Protein 5M41 (pdb70)

B-factor: mean 56.34, std 20.35, range [22.91, 151.69]

Structure (mmCIF, N/CA/C/O backbone):
data_5M41
#
_entry.id   5M41
#
_cell.length_a   185.160
_cell.length_b   185.160
_cell.length_c   185.160
_cell.angle_alpha   90.00
_cell.angle_beta   90.00
_cell.angle_gamma   90.00
#
_symmetry.space_group_name_H-M   'I 2 3'
#
loop_
_entity.id
_entity.type
_entity.pdbx_description
1 polymer Nigritoxine
2 non-polymer 'MAGNESIUM ION'
3 water water
#
loop_
_atom_site.group_PDB
_atom_site.id
_atom_site.type_symbol
_atom_site.label_atom_id
_atom_site.label_alt_id
_atom_site.label_comp_id
_atom_site.label_asym_id
_atom_site.label_entity_id
_atom_site.label_seq_id
_atom_site.pdbx_PDB_ins_code
_atom_site.Cartn_x
_atom_site.Cartn_y
_atom_site.Cartn_z
_atom_site.occupancy
_atom_site.B_iso_or_equiv
_atom_site.auth_seq_id
_atom_site.auth_comp_id
_atom_site.auth_asym_id
_atom_site.auth_atom_id
_atom_site.pdbx_PDB_model_num
ATOM 1 N N . LEU A 1 17 ? 23.016 120.025 -39.071 1.00 97.10 17 LEU A N 1
ATOM 2 C CA . LEU A 1 17 ? 23.560 119.164 -37.973 1.00 95.72 17 LEU A CA 1
ATOM 3 C C . LEU A 1 17 ? 22.475 118.375 -37.213 1.00 90.11 17 LEU A C 1
ATOM 4 O O . LEU A 1 17 ? 21.918 118.858 -36.225 1.00 87.98 17 LEU A O 1
ATOM 9 N N . GLY A 1 18 ? 22.187 117.164 -37.696 1.00 86.97 18 GLY A N 1
ATOM 10 C CA . GLY A 1 18 ? 21.370 116.206 -36.954 1.00 80.64 18 GLY A CA 1
ATOM 11 C C . GLY A 1 18 ? 20.600 115.132 -37.718 1.00 76.39 18 GLY A C 1
ATOM 12 O O . GLY A 1 18 ? 20.924 113.933 -37.643 1.00 75.29 18 GLY A O 1
ATOM 13 N N . GLY A 1 19 ? 19.570 115.552 -38.445 1.00 70.82 19 GLY A N 1
ATOM 14 C CA . GLY A 1 19 ? 18.562 114.605 -38.937 1.00 63.36 19 GLY A CA 1
ATOM 15 C C . GLY A 1 19 ? 17.599 114.221 -37.814 1.00 56.98 19 GLY A C 1
ATOM 16 O O . GLY A 1 19 ? 17.682 114.746 -36.696 1.00 54.47 19 GLY A O 1
ATOM 17 N N . ILE A 1 20 ? 16.686 113.300 -38.098 1.00 51.74 20 ILE A N 1
ATOM 18 C CA . ILE A 1 20 ? 15.689 112.889 -37.109 1.00 47.97 20 ILE A CA 1
ATOM 19 C C . ILE A 1 20 ? 16.184 111.724 -36.251 1.00 45.17 20 ILE A C 1
ATOM 20 O O . ILE A 1 20 ? 16.722 110.754 -36.776 1.00 44.17 20 ILE A O 1
ATOM 25 N N . ASN A 1 21 ? 15.993 111.812 -34.930 1.00 42.88 21 ASN A N 1
ATOM 26 C CA . ASN A 1 21 ? 16.242 110.646 -34.083 1.00 42.15 21 ASN A CA 1
ATOM 27 C C . ASN A 1 21 ? 15.058 109.686 -34.185 1.00 42.02 21 ASN A C 1
ATOM 28 O O . ASN A 1 21 ? 14.076 109.810 -33.448 1.00 38.48 21 ASN A O 1
ATOM 33 N N . HIS A 1 22 ? 15.146 108.732 -35.115 1.00 42.01 22 HIS A N 1
ATOM 34 C CA . HIS A 1 22 ? 13.985 107.860 -35.423 1.00 41.30 22 HIS A CA 1
ATOM 35 C C . HIS A 1 22 ? 13.579 106.968 -34.284 1.00 38.90 22 HIS A C 1
ATOM 36 O O . HIS A 1 22 ? 12.401 106.692 -34.120 1.00 38.93 22 HIS A O 1
ATOM 43 N N . SER A 1 23 ? 14.536 106.473 -33.513 1.00 38.99 23 SER A N 1
ATOM 44 C CA . SER A 1 23 ? 14.174 105.652 -32.376 1.00 40.62 23 SER A CA 1
ATOM 45 C C . SER A 1 23 ? 13.402 106.423 -31.298 1.00 38.49 23 SER A C 1
ATOM 46 O O . SER A 1 23 ? 12.529 105.867 -30.659 1.00 41.14 23 SER A O 1
ATOM 49 N N . ALA A 1 24 ? 13.706 107.703 -31.108 1.00 38.84 24 ALA A N 1
ATOM 50 C CA . ALA A 1 24 ? 12.981 108.518 -30.125 1.00 37.51 24 ALA A CA 1
ATOM 51 C C . ALA A 1 24 ? 11.514 108.695 -30.534 1.00 37.72 24 ALA A C 1
ATOM 52 O O . ALA A 1 24 ? 10.623 108.641 -29.694 1.00 37.35 24 ALA A O 1
ATOM 54 N N . VAL A 1 25 ? 11.268 108.933 -31.821 1.00 35.88 25 VAL A N 1
ATOM 55 C CA . VAL A 1 25 ? 9.898 109.012 -32.332 1.00 35.31 25 VAL A CA 1
ATOM 56 C C . VAL A 1 25 ? 9.199 107.646 -32.203 1.00 34.66 25 VAL A C 1
ATOM 57 O O . VAL A 1 25 ? 8.128 107.530 -31.584 1.00 34.20 25 VAL A O 1
ATOM 61 N N . ALA A 1 26 ? 9.838 106.613 -32.754 1.00 32.90 26 ALA A N 1
ATOM 62 C CA . ALA A 1 26 ? 9.301 105.268 -32.748 1.00 34.75 26 ALA A CA 1
ATOM 63 C C . ALA A 1 26 ? 9.018 104.759 -31.318 1.00 35.62 26 ALA A C 1
ATOM 64 O O . ALA A 1 26 ? 7.990 104.144 -31.112 1.00 35.62 26 ALA A O 1
ATOM 66 N N . ASN A 1 27 ? 9.935 105.013 -30.364 1.00 35.45 27 ASN A N 1
ATOM 67 C CA . ASN A 1 27 ? 9.708 104.664 -28.955 1.00 36.76 27 ASN A CA 1
ATOM 68 C C . ASN A 1 27 ? 8.464 105.304 -28.343 1.00 35.90 27 ASN A C 1
ATOM 69 O O . ASN A 1 27 ? 7.713 104.622 -27.633 1.00 35.98 27 ASN A O 1
ATOM 74 N N . ARG A 1 28 ? 8.243 106.593 -28.596 1.00 33.86 28 ARG A N 1
ATOM 75 C CA . ARG A 1 28 ? 7.012 107.199 -28.101 1.00 34.94 28 ARG A CA 1
ATOM 76 C C . ARG A 1 28 ? 5.789 106.417 -28.586 1.00 34.59 28 ARG A C 1
ATOM 77 O O . ARG A 1 28 ? 4.850 106.175 -27.805 1.00 36.42 28 ARG A O 1
ATOM 85 N N . TYR A 1 29 ? 5.782 106.036 -29.853 1.00 32.92 29 TYR A N 1
ATOM 86 C CA . TYR A 1 29 ? 4.586 105.395 -30.428 1.00 32.83 29 TYR A CA 1
ATOM 87 C C . TYR A 1 29 ? 4.428 103.958 -29.919 1.00 33.70 29 TYR A C 1
ATOM 88 O O . TYR A 1 29 ? 3.338 103.531 -29.514 1.00 32.07 29 TYR A O 1
ATOM 97 N N . ARG A 1 30 ? 5.540 103.227 -29.925 1.00 34.19 30 ARG A N 1
ATOM 98 C CA . ARG A 1 30 ? 5.556 101.827 -29.522 1.00 36.63 30 ARG A CA 1
ATOM 99 C C . ARG A 1 30 ? 5.189 101.668 -28.051 1.00 36.66 30 ARG A C 1
ATOM 100 O O . ARG A 1 30 ? 4.569 100.688 -27.662 1.00 37.81 30 ARG A O 1
ATOM 108 N N . ASN A 1 31 ? 5.542 102.639 -27.226 1.00 35.98 31 ASN A N 1
ATOM 109 C CA . ASN A 1 31 ? 5.226 102.518 -25.811 1.00 36.73 31 ASN A CA 1
ATOM 110 C C . ASN A 1 31 ? 3.805 102.935 -25.403 1.00 36.72 31 ASN A C 1
ATOM 111 O O . ASN A 1 31 ? 3.432 102.797 -24.246 1.00 36.89 31 ASN A O 1
ATOM 116 N N . LEU A 1 32 ? 3.016 103.423 -26.357 1.00 34.41 32 LEU A N 1
ATOM 117 C CA . LEU A 1 32 ? 1.596 103.665 -26.104 1.00 33.99 32 LEU A CA 1
ATOM 118 C C . LEU A 1 32 ? 0.902 102.317 -25.958 1.00 35.32 32 LEU A C 1
ATOM 119 O O . LEU A 1 32 ? 1.292 101.343 -26.608 1.00 33.24 32 LEU A O 1
ATOM 124 N N . THR A 1 33 ? -0.132 102.250 -25.120 1.00 35.28 33 THR A N 1
ATOM 125 C CA . THR A 1 33 ? -0.980 101.042 -25.102 1.00 36.67 33 THR A CA 1
ATOM 126 C C . THR A 1 33 ? -1.688 100.944 -26.467 1.00 36.02 33 THR A C 1
ATOM 127 O O . THR A 1 33 ? -1.808 101.947 -27.177 1.00 33.46 33 THR A O 1
ATOM 131 N N . LYS A 1 34 ? -2.152 99.750 -26.826 1.00 37.29 34 LYS A N 1
ATOM 132 C CA . LYS A 1 34 ? -2.972 99.563 -28.039 1.00 38.63 34 LYS A CA 1
ATOM 133 C C . LYS A 1 34 ? -4.155 100.536 -28.102 1.00 36.38 34 LYS A C 1
ATOM 134 O O . LYS A 1 34 ? -4.417 101.154 -29.150 1.00 33.43 34 LYS A O 1
ATOM 140 N N . GLU A 1 35 ? -4.832 100.706 -26.971 1.00 35.66 35 GLU A N 1
ATOM 141 C CA . GLU A 1 35 ? -5.954 101.651 -26.864 1.00 37.23 35 GLU A CA 1
ATOM 142 C C . GLU A 1 35 ? -5.559 103.094 -27.245 1.00 34.38 35 GLU A C 1
ATOM 143 O O . GLU A 1 35 ? -6.273 103.766 -28.006 1.00 32.82 35 GLU A O 1
ATOM 149 N N . ALA A 1 36 ? -4.444 103.566 -26.685 1.00 33.50 36 ALA A N 1
ATOM 150 C CA . ALA A 1 36 ? -3.887 104.899 -26.991 1.00 33.14 36 ALA A CA 1
ATOM 151 C C . ALA A 1 36 ? -3.466 105.036 -28.468 1.00 32.21 36 ALA A C 1
ATOM 152 O O . ALA A 1 36 ? -3.647 106.093 -29.060 1.00 31.01 36 ALA A O 1
ATOM 154 N N . GLN A 1 37 ? -2.878 103.986 -29.044 1.00 32.30 37 GLN A N 1
ATOM 155 C CA . GLN A 1 37 ? -2.560 103.986 -30.495 1.00 32.24 37 GLN A CA 1
ATOM 156 C C . GLN A 1 37 ? -3.822 104.087 -31.379 1.00 32.54 37 GLN A C 1
ATOM 157 O O . GLN A 1 37 ? -3.815 104.818 -32.360 1.00 31.93 37 GLN A O 1
ATOM 163 N N . GLN A 1 38 ? -4.877 103.333 -31.050 1.00 32.35 38 GLN A N 1
ATOM 164 C CA . GLN A 1 38 ? -6.168 103.444 -31.735 1.00 34.45 38 GLN A CA 1
ATOM 165 C C . GLN A 1 38 ? -6.734 104.861 -31.619 1.00 35.31 38 GLN A C 1
ATOM 166 O O . GLN A 1 38 ? -7.241 105.442 -32.611 1.00 34.38 38 GLN A O 1
ATOM 172 N N . ASN A 1 39 ? -6.660 105.407 -30.409 1.00 34.36 39 ASN A N 1
ATOM 173 C CA . ASN A 1 39 ? -7.128 106.765 -30.158 1.00 35.05 39 ASN A CA 1
ATOM 174 C C . ASN A 1 39 ? -6.342 107.759 -31.021 1.00 33.51 39 ASN A C 1
ATOM 175 O O . ASN A 1 39 ? -6.907 108.696 -31.575 1.00 34.07 39 ASN A O 1
ATOM 180 N N . LEU A 1 40 ? -5.025 107.579 -31.082 1.00 32.04 40 LEU A N 1
ATOM 181 C CA . LEU A 1 40 ? -4.195 108.422 -31.954 1.00 31.95 40 LEU A CA 1
ATOM 182 C C . LEU A 1 40 ? -4.728 108.372 -33.402 1.00 31.70 40 LEU A C 1
ATOM 183 O O . LEU A 1 40 ? -4.916 109.426 -34.058 1.00 30.74 40 LEU A O 1
ATOM 188 N N . TYR A 1 41 ? -4.918 107.160 -33.927 1.00 30.50 41 TYR A N 1
ATOM 189 C CA . TYR A 1 41 ? -5.420 107.057 -35.306 1.00 31.70 41 TYR A CA 1
ATOM 190 C C . TYR A 1 41 ? -6.824 107.648 -35.432 1.00 32.43 41 TYR A C 1
ATOM 191 O O . TYR A 1 41 ? -7.139 108.338 -36.413 1.00 31.81 41 TYR A O 1
ATOM 200 N N . GLN A 1 42 ? -7.643 107.405 -34.403 1.00 31.34 42 GLN A N 1
ATOM 201 C CA . GLN A 1 42 ? -9.007 107.877 -34.389 1.00 33.92 42 GLN A CA 1
ATOM 202 C C . GLN A 1 42 ? -9.048 109.396 -34.512 1.00 35.27 42 GLN A C 1
ATOM 203 O O . GLN A 1 42 ? -9.855 109.923 -35.280 1.00 35.34 42 GLN A O 1
ATOM 209 N N . PHE A 1 43 ? -8.195 110.094 -33.748 1.00 34.02 43 PHE A N 1
ATOM 210 C CA . PHE A 1 43 ? -8.135 111.560 -33.819 1.00 34.32 43 PHE A CA 1
ATOM 211 C C . PHE A 1 43 ? -7.638 112.071 -35.170 1.00 35.69 43 PHE A C 1
ATOM 212 O O . PHE A 1 43 ? -8.142 113.083 -35.657 1.00 35.16 43 PHE A O 1
ATOM 220 N N . ALA A 1 44 ? -6.631 111.392 -35.752 1.00 34.18 44 ALA A N 1
ATOM 221 C CA . ALA A 1 44 ? -6.201 111.675 -37.126 1.00 35.05 44 ALA A CA 1
ATOM 222 C C . ALA A 1 44 ? -7.357 111.572 -38.144 1.00 35.78 44 ALA A C 1
ATOM 223 O O . ALA A 1 44 ? -7.529 112.453 -39.007 1.00 36.02 44 ALA A O 1
ATOM 225 N N . ILE A 1 45 ? -8.123 110.489 -38.054 1.00 35.93 45 ILE A N 1
ATOM 226 C CA . ILE A 1 45 ? -9.299 110.298 -38.905 1.00 36.20 45 ILE A CA 1
ATOM 227 C C . ILE A 1 45 ? -10.286 111.456 -38.720 1.00 37.89 45 ILE A C 1
ATOM 228 O O . ILE A 1 45 ? -10.732 112.066 -39.707 1.00 39.10 45 ILE A O 1
ATOM 233 N N . ILE A 1 46 ? -10.624 111.748 -37.462 1.00 38.66 46 ILE A N 1
ATOM 234 C CA . ILE A 1 46 ? -11.492 112.883 -37.133 1.00 40.73 46 ILE A CA 1
ATOM 235 C C . ILE A 1 46 ? -11.002 114.171 -37.801 1.00 41.28 46 ILE A C 1
ATOM 236 O O . ILE A 1 46 ? -11.793 114.890 -38.411 1.00 43.13 46 ILE A O 1
ATOM 241 N N . GLU A 1 47 ? -9.705 114.453 -37.713 1.00 38.76 47 GLU A N 1
ATOM 242 C CA . GLU A 1 47 ? -9.182 115.637 -38.362 1.00 40.43 47 GLU A CA 1
ATOM 243 C C . GLU A 1 47 ? -9.470 115.635 -39.868 1.00 41.33 47 GLU A C 1
ATOM 244 O O . GLU A 1 47 ? -9.874 116.659 -40.432 1.00 43.43 47 GLU A O 1
ATOM 250 N N . VAL A 1 48 ? -9.263 114.499 -40.526 1.00 39.70 48 VAL A N 1
ATOM 251 C CA . VAL A 1 48 ? -9.407 114.442 -41.979 1.00 39.79 48 VAL A CA 1
ATOM 252 C C . VAL A 1 48 ? -10.890 114.532 -42.372 1.00 41.65 48 VAL A C 1
ATOM 253 O O . VAL A 1 48 ? -11.239 115.230 -43.324 1.00 39.72 48 VAL A O 1
ATOM 257 N N . LEU A 1 49 ? -11.759 113.860 -41.621 1.00 41.18 49 LEU A N 1
ATOM 258 C CA . LEU A 1 49 ? -13.191 114.036 -41.823 1.00 43.74 49 LEU A CA 1
ATOM 259 C C . LEU A 1 49 ? -13.622 115.505 -41.677 1.00 47.56 49 LEU A C 1
ATOM 260 O O . LEU A 1 49 ? -14.410 115.965 -42.500 1.00 48.58 49 LEU A O 1
ATOM 265 N N . SER A 1 50 ? -13.110 116.241 -40.676 1.00 47.01 50 SER A N 1
ATOM 266 C CA . SER A 1 50 ? -13.435 117.673 -40.534 1.00 49.99 50 SER A CA 1
ATOM 267 C C . SER A 1 50 ? -13.043 118.450 -41.785 1.00 53.17 50 SER A C 1
ATOM 268 O O . SER A 1 50 ? -13.780 119.323 -42.249 1.00 50.91 50 SER A O 1
ATOM 271 N N . GLN A 1 51 ? -11.878 118.129 -42.330 1.00 53.21 51 GLN A N 1
ATOM 272 C CA . GLN A 1 51 ? -11.419 118.798 -43.529 1.00 57.37 51 GLN A CA 1
ATOM 273 C C . GLN A 1 51 ? -12.308 118.456 -44.735 1.00 59.11 51 GLN A C 1
ATOM 274 O O . GLN A 1 51 ? -12.674 119.342 -45.521 1.00 59.81 51 GLN A O 1
ATOM 280 N N . ILE A 1 52 ? -12.686 117.185 -44.854 1.00 57.25 52 ILE A N 1
ATOM 281 C CA . ILE A 1 52 ? -13.597 116.758 -45.919 1.00 57.95 52 ILE A CA 1
ATOM 282 C C . ILE A 1 52 ? -14.934 117.498 -45.786 1.00 61.22 52 ILE A C 1
ATOM 283 O O . ILE A 1 52 ? -15.477 118.000 -46.775 1.00 62.56 52 ILE A O 1
ATOM 288 N N . ARG A 1 53 ? -15.448 117.565 -44.561 1.00 62.36 53 ARG A N 1
ATOM 289 C CA . ARG A 1 53 ? -16.733 118.175 -44.309 1.00 68.22 53 ARG A CA 1
ATOM 290 C C . ARG A 1 53 ? -16.748 119.650 -44.706 1.00 72.99 53 ARG A C 1
ATOM 291 O O . ARG A 1 53 ? -17.597 120.062 -45.496 1.00 74.91 53 ARG A O 1
ATOM 299 N N . GLU A 1 54 ? -15.802 120.426 -44.182 1.00 77.97 54 GLU A N 1
ATOM 300 C CA . GLU A 1 54 ? -15.751 121.874 -44.417 1.00 86.45 54 GLU A CA 1
ATOM 301 C C . GLU A 1 54 ? -15.556 122.233 -45.896 1.00 91.32 54 GLU A C 1
ATOM 302 O O . GLU A 1 54 ? -16.022 123.276 -46.358 1.00 91.99 54 GLU A O 1
ATOM 308 N N . GLU A 1 55 ? -14.884 121.346 -46.626 1.00 93.51 55 GLU A N 1
ATOM 309 C CA . GLU A 1 55 ? -14.507 121.565 -48.020 1.00 97.47 55 GLU A CA 1
ATOM 310 C C . GLU A 1 55 ? -15.580 121.026 -48.990 1.00 98.51 55 GLU A C 1
ATOM 311 O O . GLU A 1 55 ? -15.366 120.964 -50.200 1.00 96.68 55 GLU A O 1
ATOM 317 N N . ARG A 1 56 ? -16.741 120.666 -48.443 1.00 98.08 56 ARG A N 1
ATOM 318 C CA . ARG A 1 56 ? -17.840 120.090 -49.215 1.00 100.57 56 ARG A CA 1
ATOM 319 C C . ARG A 1 56 ? -19.176 120.740 -48.840 1.00 102.73 56 ARG A C 1
ATOM 320 O O . ARG A 1 56 ? -19.352 121.168 -47.697 1.00 96.76 56 ARG A O 1
ATOM 328 N N . PRO A 1 57 ? -20.138 120.788 -49.792 1.00 106.49 57 PRO A N 1
ATOM 329 C CA . PRO A 1 57 ? -21.310 121.652 -49.608 1.00 109.11 57 PRO A CA 1
ATOM 330 C C . PRO A 1 57 ? -22.340 121.156 -48.586 1.00 108.67 57 PRO A C 1
ATOM 331 O O . PRO A 1 57 ? -22.821 121.949 -47.768 1.00 108.31 57 PRO A O 1
ATOM 335 N N . ASP A 1 58 ? -22.668 119.865 -48.641 1.00 107.78 58 ASP A N 1
ATOM 336 C CA . ASP A 1 58 ? -23.751 119.291 -47.835 1.00 109.07 58 ASP A CA 1
ATOM 337 C C . ASP A 1 58 ? -23.566 119.435 -46.316 1.00 109.17 58 ASP A C 1
ATOM 338 O O . ASP A 1 58 ? -24.513 119.811 -45.609 1.00 107.67 58 ASP A O 1
ATOM 343 N N . LYS A 1 59 ? -22.344 119.161 -45.843 1.00 100.34 59 LYS A N 1
ATOM 344 C CA . LYS A 1 59 ? -21.958 119.215 -44.413 1.00 93.77 59 LYS A CA 1
ATOM 345 C C . LYS A 1 59 ? -22.402 118.002 -43.583 1.00 87.17 59 LYS A C 1
ATOM 346 O O . LYS A 1 59 ? -22.485 118.092 -42.363 1.00 85.39 59 LYS A O 1
ATOM 352 N N . ASN A 1 60 ? -22.668 116.877 -44.256 1.00 89.59 60 ASN A N 1
ATOM 353 C CA . ASN A 1 60 ? -23.050 115.604 -43.620 1.00 90.84 60 ASN A CA 1
ATOM 354 C C . ASN A 1 60 ? -22.100 115.208 -42.504 1.00 85.27 60 ASN A C 1
ATOM 355 O O . ASN A 1 60 ? -20.893 115.263 -42.686 1.00 84.12 60 ASN A O 1
ATOM 360 N N . LEU A 1 61 ? -22.646 114.786 -41.366 1.00 81.79 61 LEU A N 1
ATOM 361 C CA . LEU A 1 61 ? -21.828 114.363 -40.227 1.00 80.20 61 LEU A CA 1
ATOM 362 C C . LEU A 1 61 ? -21.841 112.843 -40.023 1.00 78.43 61 LEU A C 1
ATOM 363 O O . LEU A 1 61 ? -21.496 112.370 -38.940 1.00 77.46 61 LEU A O 1
ATOM 368 N N . ASP A 1 62 ? -22.227 112.081 -41.050 1.00 73.67 62 ASP A N 1
ATOM 369 C CA . ASP A 1 62 ? -22.435 110.636 -40.885 1.00 66.41 62 ASP A CA 1
ATOM 370 C C . ASP A 1 62 ? -21.170 109.922 -40.431 1.00 59.40 62 ASP A C 1
ATOM 371 O O . ASP A 1 62 ? -21.137 109.336 -39.351 1.00 54.46 62 ASP A O 1
ATOM 376 N N . ALA A 1 63 ? -20.128 110.005 -41.248 1.00 56.37 63 ALA A N 1
ATOM 377 C CA . ALA A 1 63 ? -18.849 109.397 -40.924 1.00 55.86 63 ALA A CA 1
ATOM 378 C C . ALA A 1 63 ? -18.354 109.935 -39.586 1.00 55.75 63 ALA A C 1
ATOM 379 O O . ALA A 1 63 ? -18.027 109.156 -38.698 1.00 51.80 63 ALA A O 1
ATOM 381 N N . TYR A 1 64 ? -18.337 111.263 -39.454 1.00 58.69 64 TYR A N 1
ATOM 382 C CA . TYR A 1 64 ? -18.013 111.979 -38.206 1.00 63.04 64 TYR A CA 1
ATOM 383 C C . TYR A 1 64 ? -18.732 111.380 -36.981 1.00 62.92 64 TYR A C 1
ATOM 384 O O . TYR A 1 64 ? -18.094 110.961 -36.026 1.00 60.48 64 TYR A O 1
ATOM 393 N N . ASN A 1 65 ? -20.058 111.312 -37.033 1.00 64.27 65 ASN A N 1
ATOM 394 C CA . ASN A 1 65 ? -20.858 110.757 -35.936 1.00 64.41 65 ASN A CA 1
ATOM 395 C C . ASN A 1 65 ? -20.722 109.266 -35.720 1.00 64.88 65 ASN A C 1
ATOM 396 O O . ASN A 1 65 ? -20.741 108.804 -34.584 1.00 65.49 65 ASN A O 1
ATOM 401 N N . ALA A 1 66 ? -20.621 108.499 -36.799 1.00 63.48 66 ALA A N 1
ATOM 402 C CA . ALA A 1 66 ? -20.566 107.046 -36.660 1.00 66.45 66 ALA A CA 1
ATOM 403 C C . ALA A 1 66 ? -19.225 106.642 -36.074 1.00 69.70 66 ALA A C 1
ATOM 404 O O . ALA A 1 66 ? -19.078 105.550 -35.522 1.00 68.12 66 ALA A O 1
ATOM 406 N N . LEU A 1 67 ? -18.249 107.538 -36.219 1.00 76.37 67 LEU A N 1
ATOM 407 C CA . LEU A 1 67 ? -16.913 107.371 -35.657 1.00 74.06 67 LEU A CA 1
ATOM 408 C C . LEU A 1 67 ? -16.899 107.922 -34.234 1.00 78.54 67 LEU A C 1
ATOM 409 O O . LEU A 1 67 ? -16.542 107.205 -33.307 1.00 82.43 67 LEU A O 1
ATOM 414 N N . ILE A 1 68 ? -17.304 109.184 -34.062 1.00 87.25 68 ILE A N 1
ATOM 415 C CA . ILE A 1 68 ? -17.390 109.810 -32.726 1.00 91.41 68 ILE A CA 1
ATOM 416 C C . ILE A 1 68 ? -18.538 109.185 -31.900 1.00 100.43 68 ILE A C 1
ATOM 417 O O . ILE A 1 68 ? -19.446 109.898 -31.446 1.00 105.31 68 ILE A O 1
ATOM 422 N N . GLY A 1 69 ? -18.493 107.857 -31.720 1.00 101.65 69 GLY A N 1
ATOM 423 C CA . GLY A 1 69 ? -19.482 107.103 -30.926 1.00 103.62 69 GLY A CA 1
ATOM 424 C C . GLY A 1 69 ? -20.954 107.359 -31.233 1.00 105.62 69 GLY A C 1
ATOM 425 O O . GLY A 1 69 ? -21.631 108.129 -30.534 1.00 103.58 69 GLY A O 1
ATOM 426 N N . LYS A 1 72 ? -24.164 108.804 -32.302 1.00 91.73 72 LYS A N 1
ATOM 427 C CA . LYS A 1 72 ? -25.102 108.243 -33.273 1.00 95.22 72 LYS A CA 1
ATOM 428 C C . LYS A 1 72 ? -24.836 106.761 -33.508 1.00 98.05 72 LYS A C 1
ATOM 429 O O . LYS A 1 72 ? -23.685 106.322 -33.487 1.00 96.62 72 LYS A O 1
ATOM 431 N N . VAL A 1 73 ? -25.908 105.997 -33.723 1.00 101.25 73 VAL A N 1
ATOM 432 C CA . VAL A 1 73 ? -25.804 104.571 -34.076 1.00 97.89 73 VAL A CA 1
ATOM 433 C C . VAL A 1 73 ? -26.259 104.305 -35.525 1.00 94.74 73 VAL A C 1
ATOM 434 O O . VAL A 1 73 ? -26.931 103.312 -35.832 1.00 94.88 73 VAL A O 1
ATOM 438 N N . THR A 1 74 ? -25.870 105.230 -36.399 1.00 88.77 74 THR A N 1
ATOM 439 C CA . THR A 1 74 ? -25.963 105.088 -37.850 1.00 86.47 74 THR A CA 1
ATOM 440 C C . THR A 1 74 ? -24.700 104.359 -38.372 1.00 80.24 74 THR A C 1
ATOM 441 O O . THR A 1 74 ? -23.634 104.429 -37.756 1.00 77.00 74 THR A O 1
ATOM 445 N N . THR A 1 75 ? -24.824 103.654 -39.492 1.00 72.96 75 THR A N 1
ATOM 446 C CA . THR A 1 75 ? -23.763 102.762 -39.946 1.00 68.86 75 THR A CA 1
ATOM 447 C C . THR A 1 75 ? -23.022 103.329 -41.167 1.00 64.31 75 THR A C 1
ATOM 448 O O . THR A 1 75 ? -23.643 103.885 -42.073 1.00 63.80 75 THR A O 1
ATOM 452 N N . VAL A 1 76 ? -21.695 103.222 -41.180 1.00 56.65 76 VAL A N 1
ATOM 453 C CA . VAL A 1 76 ? -20.905 103.832 -42.249 1.00 52.28 76 VAL A CA 1
ATOM 454 C C . VAL A 1 76 ? -19.866 102.825 -42.750 1.00 50.67 76 VAL A C 1
ATOM 455 O O . VAL A 1 76 ? -18.969 102.421 -41.994 1.00 47.96 76 VAL A O 1
ATOM 459 N N . ASP A 1 77 ? -20.012 102.414 -44.006 1.00 47.05 77 ASP A N 1
ATOM 460 C CA . ASP A 1 77 ? -19.102 101.461 -44.640 1.00 48.50 77 ASP A CA 1
ATOM 461 C C . ASP A 1 77 ? -17.752 102.092 -44.983 1.00 46.19 77 ASP A C 1
ATOM 462 O O . ASP A 1 77 ? -17.684 103.207 -45.513 1.00 45.04 77 ASP A O 1
ATOM 467 N N . ILE A 1 78 ? -16.687 101.344 -44.715 1.00 42.77 78 ILE A N 1
ATOM 468 C CA . ILE A 1 78 ? -15.322 101.729 -45.080 1.00 40.96 78 ILE A CA 1
ATOM 469 C C . ILE A 1 78 ? -14.700 100.530 -45.778 1.00 39.92 78 ILE A C 1
ATOM 470 O O . ILE A 1 78 ? -14.936 99.399 -45.369 1.00 41.14 78 ILE A O 1
ATOM 475 N N . TYR A 1 79 ? -13.898 100.750 -46.815 1.00 40.30 79 TYR A N 1
ATOM 476 C CA . TYR A 1 79 ? -13.105 99.653 -47.356 1.00 40.47 79 TYR A CA 1
ATOM 477 C C . TYR A 1 79 ? -11.689 99.723 -46.782 1.00 39.88 79 TYR A C 1
ATOM 478 O O . TYR A 1 79 ? -11.090 100.797 -46.739 1.00 39.06 79 TYR A O 1
ATOM 487 N N . THR A 1 80 ? -11.150 98.570 -46.394 1.00 38.23 80 THR A N 1
ATOM 488 C CA . THR A 1 80 ? -9.793 98.490 -45.905 1.00 38.88 80 THR A CA 1
ATOM 489 C C . THR A 1 80 ? -8.891 97.901 -46.981 1.00 39.63 80 THR A C 1
ATOM 490 O O . THR A 1 80 ? -9.369 97.248 -47.911 1.00 40.83 80 THR A O 1
ATOM 494 N N . TYR A 1 81 ? -7.599 98.151 -46.842 1.00 38.64 81 TYR A N 1
ATOM 495 C CA . TYR A 1 81 ? -6.618 97.841 -47.867 1.00 39.70 81 TYR A CA 1
ATOM 496 C C . TYR A 1 81 ? -5.406 97.264 -47.181 1.00 40.15 81 TYR A C 1
ATOM 497 O O . TYR A 1 81 ? -5.110 97.615 -46.027 1.00 38.62 81 TYR A O 1
ATOM 506 N N . GLY A 1 82 ? -4.650 96.461 -47.915 1.00 40.46 82 GLY A N 1
ATOM 507 C CA . GLY A 1 82 ? -3.268 96.154 -47.516 1.00 37.47 82 GLY A CA 1
ATOM 508 C C . GLY A 1 82 ? -2.364 97.355 -47.740 1.00 36.51 82 GLY A C 1
ATOM 509 O O . GLY A 1 82 ? -1.411 97.273 -48.499 1.00 36.20 82 GLY A O 1
ATOM 510 N N . ALA A 1 83 ? -2.648 98.473 -47.066 1.00 34.17 83 ALA A N 1
ATOM 511 C CA . ALA A 1 83 ? -1.892 99.701 -47.270 1.00 34.92 83 ALA A CA 1
ATOM 512 C C . ALA A 1 83 ? -1.901 100.494 -45.973 1.00 34.65 83 ALA A C 1
ATOM 513 O O . ALA A 1 83 ? -2.959 100.729 -45.417 1.00 35.45 83 ALA A O 1
ATOM 515 N N . THR A 1 84 ? -0.737 100.921 -45.499 1.00 34.79 84 THR A N 1
ATOM 516 C CA . THR A 1 84 ? -0.663 101.624 -44.219 1.00 34.90 84 THR A CA 1
ATOM 517 C C . THR A 1 84 ? -1.281 103.025 -44.352 1.00 34.58 84 THR A C 1
ATOM 518 O O . THR A 1 84 ? -1.144 103.659 -45.391 1.00 35.32 84 THR A O 1
ATOM 522 N N . ASN A 1 85 ? -2.013 103.478 -43.339 1.00 34.92 85 ASN A N 1
ATOM 523 C CA . ASN A 1 85 ? -2.563 104.855 -43.315 1.00 33.58 85 ASN A CA 1
ATOM 524 C C . ASN A 1 85 ? -3.688 105.133 -44.314 1.00 33.62 85 ASN A C 1
ATOM 525 O O . ASN A 1 85 ? -4.059 106.297 -44.526 1.00 34.93 85 ASN A O 1
ATOM 530 N N . MET A 1 86 ? -4.189 104.094 -44.968 1.00 32.87 86 MET A N 1
ATOM 531 C CA . MET A 1 86 ? -5.126 104.284 -46.088 1.00 33.38 86 MET A CA 1
ATOM 532 C C . MET A 1 86 ? -6.369 103.454 -45.968 1.00 34.13 86 MET A C 1
ATOM 533 O O . MET A 1 86 ? -6.349 102.331 -45.428 1.00 34.46 86 MET A O 1
ATOM 538 N N . PHE A 1 87 ? -7.468 104.020 -46.459 1.00 35.81 87 PHE A N 1
ATOM 539 C CA . PHE A 1 87 ? -8.757 103.344 -46.500 1.00 36.21 87 PHE A CA 1
ATOM 540 C C . PHE A 1 87 ? -9.633 104.094 -47.507 1.00 37.54 87 PHE A C 1
ATOM 541 O O . PHE A 1 87 ? -9.251 105.155 -47.970 1.00 38.84 87 PHE A O 1
ATOM 549 N N . PHE A 1 88 ? -10.795 103.527 -47.832 1.00 39.69 88 PHE A N 1
ATOM 550 C CA . PHE A 1 88 ? -11.748 104.141 -48.783 1.00 41.34 88 PHE A CA 1
ATOM 551 C C . PHE A 1 88 ? -13.097 104.393 -48.137 1.00 41.30 88 PHE A C 1
ATOM 552 O O . PHE A 1 88 ? -13.605 103.542 -47.385 1.00 40.91 88 PHE A O 1
ATOM 560 N N . MET A 1 89 ? -13.681 105.551 -48.445 1.00 42.06 89 MET A N 1
ATOM 561 C CA . MET A 1 89 ? -15.025 105.874 -48.007 1.00 44.90 89 MET A CA 1
ATOM 562 C C . MET A 1 89 ? -15.946 105.894 -49.240 1.00 47.90 89 MET A C 1
ATOM 563 O O . MET A 1 89 ? -16.002 106.886 -49.968 1.00 45.86 89 MET A O 1
ATOM 568 N N . PRO A 1 90 ? -16.637 104.776 -49.500 1.00 48.33 90 PRO A N 1
ATOM 569 C CA . PRO A 1 90 ? -17.489 104.709 -50.688 1.00 51.16 90 PRO A CA 1
ATOM 570 C C . PRO A 1 90 ? -18.674 105.642 -50.526 1.00 54.62 90 PRO A C 1
ATOM 571 O O . PRO A 1 90 ? -19.159 105.833 -49.392 1.00 50.06 90 PRO A O 1
ATOM 575 N N . ASP A 1 91 ? -19.114 106.235 -51.644 1.00 56.83 91 ASP A N 1
ATOM 576 C CA . ASP A 1 91 ? -20.230 107.173 -51.609 1.00 58.50 91 ASP A CA 1
ATOM 577 C C . ASP A 1 91 ? -21.583 106.480 -51.461 1.00 60.31 91 ASP A C 1
ATOM 578 O O . ASP A 1 91 ? -22.573 107.128 -51.142 1.00 62.70 91 ASP A O 1
ATOM 583 N N . ALA A 1 92 ? -21.601 105.166 -51.660 1.00 59.49 92 ALA A N 1
ATOM 584 C CA . ALA A 1 92 ? -22.787 104.349 -51.472 1.00 64.56 92 ALA A CA 1
ATOM 585 C C . ALA A 1 92 ? -22.387 102.898 -51.229 1.00 65.81 92 ALA A C 1
ATOM 586 O O . ALA A 1 92 ? -21.277 102.489 -51.585 1.00 68.86 92 ALA A O 1
ATOM 588 N N . ARG A 1 93 ? -23.289 102.113 -50.648 1.00 68.32 93 ARG A N 1
ATOM 589 C CA . ARG A 1 93 ? -23.034 100.688 -50.415 1.00 70.02 93 ARG A CA 1
ATOM 590 C C . ARG A 1 93 ? -22.547 99.925 -51.647 1.00 66.79 93 ARG A C 1
ATOM 591 O O . ARG A 1 93 ? -23.272 99.783 -52.625 1.00 72.49 93 ARG A O 1
ATOM 599 N N . GLY A 1 94 ? -21.312 99.440 -51.595 1.00 60.39 94 GLY A N 1
ATOM 600 C CA . GLY A 1 94 ? -20.735 98.656 -52.698 1.00 58.23 94 GLY A CA 1
ATOM 601 C C . GLY A 1 94 ? -20.205 99.488 -53.861 1.00 57.25 94 GLY A C 1
ATOM 602 O O . GLY A 1 94 ? -19.773 98.948 -54.877 1.00 55.25 94 GLY A O 1
ATOM 603 N N . SER A 1 95 ? -20.236 100.808 -53.716 1.00 57.93 95 SER A N 1
ATOM 604 C CA . SER A 1 95 ? -19.716 101.697 -54.747 1.00 59.30 95 SER A CA 1
ATOM 605 C C . SER A 1 95 ? -18.191 101.615 -54.904 1.00 60.21 95 SER A C 1
ATOM 606 O O . SER A 1 95 ? -17.444 101.432 -53.930 1.00 58.99 95 SER A O 1
ATOM 609 N N . LYS A 1 96 ? -17.743 101.756 -56.142 1.00 57.97 96 LYS A N 1
ATOM 610 C CA . LYS A 1 96 ? -16.329 101.895 -56.451 1.00 58.44 96 LYS A CA 1
ATOM 611 C C . LYS A 1 96 ? -15.903 103.365 -56.466 1.00 54.62 96 LYS A C 1
ATOM 612 O O . LYS A 1 96 ? -14.761 103.689 -56.746 1.00 55.97 96 LYS A O 1
ATOM 618 N N . THR A 1 97 ? -16.826 104.266 -56.175 1.00 54.03 97 THR A N 1
ATOM 619 C CA . THR A 1 97 ? -16.475 105.681 -56.150 1.00 52.12 97 THR A CA 1
ATOM 620 C C . THR A 1 97 ? -16.691 106.212 -54.747 1.00 48.54 97 THR A C 1
ATOM 621 O O . THR A 1 97 ? -17.398 105.600 -53.964 1.00 48.05 97 THR A O 1
ATOM 625 N N . GLY A 1 98 ? -16.084 107.359 -54.458 1.00 49.57 98 GLY A N 1
ATOM 626 C CA . GLY A 1 98 ? -16.046 107.940 -53.118 1.00 48.67 98 GLY A CA 1
ATOM 627 C C . GLY A 1 98 ? -14.687 108.570 -52.850 1.00 50.06 98 GLY A C 1
ATOM 628 O O . GLY A 1 98 ? -14.109 109.212 -53.739 1.00 48.82 98 GLY A O 1
ATOM 629 N N . ILE A 1 99 ? -14.165 108.384 -51.632 1.00 46.34 99 ILE A N 1
ATOM 630 C CA . ILE A 1 99 ? -12.998 109.139 -51.187 1.00 45.32 99 ILE A CA 1
ATOM 631 C C . ILE A 1 99 ? -11.895 108.208 -50.680 1.00 43.79 99 ILE A C 1
ATOM 632 O O . ILE A 1 99 ? -12.141 107.375 -49.807 1.00 41.94 99 ILE A O 1
ATOM 637 N N . LEU A 1 100 ? -10.707 108.358 -51.261 1.00 42.41 100 LEU A N 1
ATOM 638 C CA . LEU A 1 100 ? -9.517 107.653 -50.852 1.00 42.75 100 LEU A CA 1
ATOM 639 C C . LEU A 1 100 ? -8.817 108.513 -49.813 1.00 41.94 100 LEU A C 1
ATOM 640 O O . LEU A 1 100 ? -8.521 109.671 -50.085 1.00 43.97 100 LEU A O 1
ATOM 645 N N . VAL A 1 101 ? -8.586 107.954 -48.627 1.00 40.51 101 VAL A N 1
ATOM 646 C CA . VAL A 1 101 ? -7.873 108.671 -47.560 1.00 37.68 101 VAL A CA 1
ATOM 647 C C . VAL A 1 101 ? -6.445 108.124 -47.402 1.00 37.63 101 VAL A C 1
ATOM 648 O O . VAL A 1 101 ? -6.241 106.899 -47.417 1.00 38.00 101 VAL A O 1
ATOM 652 N N . ASN A 1 102 ? -5.472 109.037 -47.294 1.00 36.86 102 ASN A N 1
ATOM 653 C CA . ASN A 1 102 ? -4.092 108.736 -46.920 1.00 36.87 102 ASN A CA 1
ATOM 654 C C . ASN A 1 102 ? -3.747 109.658 -45.756 1.00 36.84 102 ASN A C 1
ATOM 655 O O . ASN A 1 102 ? -3.416 110.836 -45.937 1.00 36.09 102 ASN A O 1
ATOM 660 N N . LEU A 1 103 ? -3.815 109.115 -44.547 1.00 35.96 103 LEU A N 1
ATOM 661 C CA . LEU A 1 103 ? -3.608 109.943 -43.364 1.00 35.12 103 LEU A CA 1
ATOM 662 C C . LEU A 1 103 ? -2.200 110.505 -43.276 1.00 35.10 103 LEU A C 1
ATOM 663 O O . LEU A 1 103 ? -1.969 111.481 -42.549 1.00 36.05 103 LEU A O 1
ATOM 668 N N . ASN A 1 104 ? -1.258 109.913 -44.011 1.00 33.58 104 ASN A N 1
ATOM 669 C CA . ASN A 1 104 ? 0.141 110.368 -43.956 1.00 34.10 104 ASN A CA 1
ATOM 670 C C . ASN A 1 104 ? 0.574 111.223 -45.153 1.00 38.27 104 ASN A C 1
ATOM 671 O O . ASN A 1 104 ? 1.769 111.471 -45.330 1.00 38.45 104 ASN A O 1
ATOM 676 N N . SER A 1 105 ? -0.372 111.650 -45.993 1.00 38.91 105 SER A N 1
ATOM 677 C CA . SER A 1 105 ? -0.004 112.473 -47.151 1.00 44.50 105 SER A CA 1
ATOM 678 C C . SER A 1 105 ? 0.123 113.933 -46.750 1.00 47.63 105 SER A C 1
ATOM 679 O O . SER A 1 105 ? -0.798 114.477 -46.176 1.00 52.19 105 SER A O 1
ATOM 682 N N . PRO A 1 106 ? 1.251 114.576 -47.067 1.00 49.37 106 PRO A N 1
ATOM 683 C CA . PRO A 1 106 ? 1.386 116.013 -46.784 1.00 52.84 106 PRO A CA 1
ATOM 684 C C . PRO A 1 106 ? 0.266 116.865 -47.416 1.00 58.48 106 PRO A C 1
ATOM 685 O O . PRO A 1 106 ? -0.282 117.764 -46.779 1.00 61.01 106 PRO A O 1
ATOM 689 N N . ASP A 1 107 ? -0.103 116.554 -48.644 1.00 57.13 107 ASP A N 1
ATOM 690 C CA . ASP A 1 107 ? -0.915 117.473 -49.414 1.00 61.53 107 ASP A CA 1
ATOM 691 C C . ASP A 1 107 ? -2.218 116.860 -49.942 1.00 59.42 107 ASP A C 1
ATOM 692 O O . ASP A 1 107 ? -3.164 117.579 -50.230 1.00 56.78 107 ASP A O 1
ATOM 697 N N . LYS A 1 108 ? -2.273 115.531 -50.036 1.00 59.36 108 LYS A N 1
ATOM 698 C CA . LYS A 1 108 ? -3.493 114.835 -50.481 1.00 56.71 108 LYS A CA 1
ATOM 699 C C . LYS A 1 108 ? -4.027 113.888 -49.406 1.00 52.28 108 LYS A C 1
ATOM 700 O O . LYS A 1 108 ? -4.046 112.643 -49.616 1.00 51.78 108 LYS A O 1
ATOM 706 N N . PRO A 1 109 ? -4.460 114.441 -48.243 1.00 49.68 109 PRO A N 1
ATOM 707 C CA . PRO A 1 109 ? -4.951 113.512 -47.212 1.00 45.30 109 PRO A CA 1
ATOM 708 C C . PRO A 1 109 ? -6.217 112.792 -47.661 1.00 45.59 109 PRO A C 1
ATOM 709 O O . PRO A 1 109 ? -6.497 111.699 -47.176 1.00 42.21 109 PRO A O 1
ATOM 713 N N . TYR A 1 110 ? -6.964 113.396 -48.593 1.00 45.76 110 TYR A N 1
ATOM 714 C CA . TYR A 1 110 ? -8.149 112.763 -49.193 1.00 46.56 110 TYR A CA 1
ATOM 715 C C . TYR A 1 110 ? -8.209 113.116 -50.676 1.00 49.63 110 TYR A C 1
ATOM 716 O O . TYR A 1 110 ? -7.864 114.226 -51.067 1.00 49.04 110 TYR A O 1
ATOM 725 N N . THR A 1 111 ? -8.619 112.150 -51.485 1.00 47.71 111 THR A N 1
ATOM 726 C CA . THR A 1 111 ? -8.731 112.327 -52.912 1.00 51.00 111 THR A CA 1
ATOM 727 C C . THR A 1 111 ? -10.094 111.816 -53.337 1.00 50.74 111 THR A C 1
ATOM 728 O O . THR A 1 111 ? -10.510 110.724 -52.941 1.00 49.72 111 THR A O 1
ATOM 732 N N . ASN A 1 112 ? -10.800 112.625 -54.118 1.00 52.72 112 ASN A N 1
ATOM 733 C CA . ASN A 1 112 ? -12.070 112.193 -54.682 1.00 52.81 112 ASN A CA 1
ATOM 734 C C . ASN A 1 112 ? -11.841 111.204 -55.804 1.00 51.32 112 ASN A C 1
ATOM 735 O O . ASN A 1 112 ? -11.195 111.517 -56.792 1.00 51.41 112 ASN A O 1
ATOM 740 N N . ILE A 1 113 ? -12.337 109.991 -55.631 1.00 49.64 113 ILE A N 1
ATOM 741 C CA . ILE A 1 113 ? -12.264 109.003 -56.686 1.00 49.23 113 ILE A CA 1
ATOM 742 C C . ILE A 1 113 ? -13.656 108.971 -57.320 1.00 52.06 113 ILE A C 1
ATOM 743 O O . ILE A 1 113 ? -14.611 108.447 -56.734 1.00 48.92 113 ILE A O 1
ATOM 748 N N . GLN A 1 114 ? -13.765 109.562 -58.509 1.00 54.86 114 GLN A N 1
ATOM 749 C CA . GLN A 1 114 ? -15.034 109.580 -59.259 1.00 59.38 114 GLN A CA 1
ATOM 750 C C . GLN A 1 114 ? -15.073 108.548 -60.394 1.00 58.25 114 GLN A C 1
ATOM 751 O O . GLN A 1 114 ? -16.145 108.194 -60.877 1.00 60.32 114 GLN A O 1
ATOM 757 N N . GLN A 1 115 ? -13.906 108.079 -60.820 1.00 56.86 115 GLN A N 1
ATOM 758 C CA . GLN A 1 115 ? -13.818 107.086 -61.895 1.00 58.65 115 GLN A CA 1
ATOM 759 C C . GLN A 1 115 ? -12.522 106.303 -61.766 1.00 58.46 115 GLN A C 1
ATOM 760 O O . GLN A 1 115 ? -11.569 106.795 -61.164 1.00 56.91 115 GLN A O 1
ATOM 766 N N . PRO A 1 116 ? -12.472 105.086 -62.343 1.00 61.24 116 PRO A N 1
ATOM 767 C CA . PRO A 1 116 ? -11.255 104.256 -62.276 1.00 62.30 116 PRO A CA 1
ATOM 768 C C . PRO A 1 116 ? -9.945 104.995 -62.555 1.00 62.59 116 PRO A C 1
ATOM 769 O O . PRO A 1 116 ? -8.949 104.787 -61.846 1.00 61.12 116 PRO A O 1
ATOM 773 N N . SER A 1 117 ? -9.954 105.866 -63.556 1.00 63.14 117 SER A N 1
ATOM 774 C CA . SER A 1 117 ? -8.749 106.587 -63.976 1.00 63.80 117 SER A CA 1
ATOM 775 C C . SER A 1 117 ? -8.166 107.482 -62.890 1.00 61.74 117 SER A C 1
ATOM 776 O O . SER A 1 117 ? -6.968 107.790 -62.923 1.00 62.41 117 SER A O 1
ATOM 779 N N . ASP A 1 118 ? -9.003 107.905 -61.940 1.00 59.53 118 ASP A N 1
ATOM 780 C CA . ASP A 1 118 ? -8.533 108.691 -60.788 1.00 58.18 118 ASP A CA 1
ATOM 781 C C . ASP A 1 118 ? -7.463 107.962 -59.948 1.00 55.69 118 ASP A C 1
ATOM 782 O O . ASP A 1 118 ? -6.550 108.596 -59.436 1.00 55.63 118 ASP A O 1
ATOM 787 N N . PHE A 1 119 ? -7.597 106.641 -59.797 1.00 54.88 119 PHE A N 1
ATOM 788 C CA . PHE A 1 119 ? -6.555 105.797 -59.166 1.00 55.09 119 PHE A CA 1
ATOM 789 C C . PHE A 1 119 ? -5.231 105.844 -59.941 1.00 58.05 119 PHE A C 1
ATOM 790 O O . PHE A 1 119 ? -4.149 105.863 -59.347 1.00 55.22 119 PHE A O 1
ATOM 798 N N . ASN A 1 120 ? -5.322 105.896 -61.273 1.00 59.52 120 ASN A N 1
ATOM 799 C CA . ASN A 1 120 ? -4.127 105.869 -62.115 1.00 62.54 120 ASN A CA 1
ATOM 800 C C . ASN A 1 120 ? -3.258 107.111 -61.994 1.00 61.31 120 ASN A C 1
ATOM 801 O O . ASN A 1 120 ? -2.047 107.040 -62.203 1.00 63.41 120 ASN A O 1
ATOM 806 N N . ASN A 1 121 ? -3.880 108.228 -61.631 1.00 60.05 121 ASN A N 1
ATOM 807 C CA . ASN A 1 121 ? -3.196 109.507 -61.472 1.00 62.11 121 ASN A CA 1
ATOM 808 C C . ASN A 1 121 ? -2.493 109.690 -60.115 1.00 62.68 121 ASN A C 1
ATOM 809 O O . ASN A 1 121 ? -1.754 110.658 -59.916 1.00 63.06 121 ASN A O 1
ATOM 814 N N . ILE A 1 122 ? -2.716 108.755 -59.192 1.00 58.49 122 ILE A N 1
ATOM 815 C CA . ILE A 1 122 ? -2.052 108.808 -57.886 1.00 57.71 122 ILE A CA 1
ATOM 816 C C . ILE A 1 122 ? -0.718 108.088 -57.933 1.00 55.30 122 ILE A C 1
ATOM 817 O O . ILE A 1 122 ? -0.666 106.862 -58.086 1.00 54.20 122 ILE A O 1
ATOM 822 N N . ASN A 1 123 ? 0.359 108.856 -57.801 1.00 54.95 123 ASN A N 1
ATOM 823 C CA . ASN A 1 123 ? 1.690 108.282 -57.928 1.00 55.95 123 ASN A CA 1
ATOM 824 C C . ASN A 1 123 ? 2.757 108.765 -56.929 1.00 54.83 123 ASN A C 1
ATOM 825 O O . ASN A 1 123 ? 3.888 108.275 -56.969 1.00 54.00 123 ASN A O 1
ATOM 830 N N . ASP A 1 124 ? 2.404 109.675 -56.019 1.00 54.19 124 ASP A N 1
ATOM 831 C CA A ASP A 1 124 ? 3.328 110.330 -55.071 0.50 54.19 124 ASP A CA 1
ATOM 832 C CA B ASP A 1 124 ? 3.446 110.271 -55.191 0.50 55.54 124 ASP A CA 1
ATOM 833 C C . ASP A 1 124 ? 3.943 109.328 -54.090 1.00 53.81 124 ASP A C 1
ATOM 834 O O . ASP A 1 124 ? 3.293 108.338 -53.719 1.00 53.14 124 ASP A O 1
ATOM 843 N N . GLU A 1 125 ? 5.161 109.612 -53.647 1.00 54.07 125 GLU A N 1
ATOM 844 C CA . GLU A 1 125 ? 5.902 108.803 -52.716 1.00 53.22 125 GLU A CA 1
ATOM 845 C C . GLU A 1 125 ? 5.145 108.648 -51.388 1.00 52.05 125 GLU A C 1
ATOM 846 O O . GLU A 1 125 ? 5.252 107.615 -50.727 1.00 50.73 125 GLU A O 1
ATOM 852 N N . SER A 1 126 ? 4.356 109.655 -51.014 1.00 49.60 126 SER A N 1
ATOM 853 C CA . SER A 1 126 ? 3.597 109.579 -49.776 1.00 48.17 126 SER A CA 1
ATOM 854 C C . SER A 1 126 ? 2.520 108.481 -49.802 1.00 46.89 126 SER A C 1
ATOM 855 O O . SER A 1 126 ? 1.989 108.122 -48.743 1.00 44.74 126 SER A O 1
ATOM 858 N N . PHE A 1 127 ? 2.194 107.979 -50.997 1.00 44.78 127 PHE A N 1
ATOM 859 C CA . PHE A 1 127 ? 1.299 106.825 -51.159 1.00 44.10 127 PHE A CA 1
ATOM 860 C C . PHE A 1 127 ? 2.119 105.543 -51.249 1.00 43.60 127 PHE A C 1
ATOM 861 O O . PHE A 1 127 ? 1.824 104.535 -50.593 1.00 42.44 127 PHE A O 1
ATOM 869 N N . ARG A 1 128 ? 3.188 105.615 -52.023 1.00 42.91 128 ARG A N 1
ATOM 870 C CA . ARG A 1 128 ? 4.020 104.478 -52.262 1.00 44.44 128 ARG A CA 1
ATOM 871 C C . ARG A 1 128 ? 4.657 103.945 -50.979 1.00 41.93 128 ARG A C 1
ATOM 872 O O . ARG A 1 128 ? 4.813 102.730 -50.846 1.00 39.37 128 ARG A O 1
ATOM 880 N N . GLN A 1 129 ? 5.033 104.862 -50.080 1.00 41.72 129 GLN A N 1
ATOM 881 C CA . GLN A 1 129 ? 5.635 104.566 -48.756 1.00 43.29 129 GLN A CA 1
ATOM 882 C C . GLN A 1 129 ? 4.742 103.702 -47.879 1.00 38.70 129 GLN A C 1
ATOM 883 O O . GLN A 1 129 ? 5.206 103.106 -46.925 1.00 36.83 129 GLN A O 1
ATOM 889 N N . ASN A 1 130 ? 3.445 103.726 -48.151 1.00 37.21 130 ASN A N 1
ATOM 890 C CA . ASN A 1 130 ? 2.473 103.008 -47.331 1.00 35.37 130 ASN A CA 1
ATOM 891 C C . ASN A 1 130 ? 2.432 101.512 -47.600 1.00 36.00 130 ASN A C 1
ATOM 892 O O . ASN A 1 130 ? 1.687 100.771 -46.923 1.00 34.89 130 ASN A O 1
ATOM 897 N N . PHE A 1 131 ? 3.250 101.064 -48.566 1.00 34.72 131 PHE A N 1
ATOM 898 C CA . PHE A 1 131 ? 3.335 99.666 -48.931 1.00 35.10 131 PHE A CA 1
ATOM 899 C C . PHE A 1 131 ? 4.662 99.071 -48.478 1.00 35.40 131 PHE A C 1
ATOM 900 O O . PHE A 1 131 ? 5.674 99.755 -48.475 1.00 36.28 131 PHE A O 1
ATOM 908 N N . THR A 1 132 ? 4.655 97.802 -48.083 1.00 35.64 132 THR A N 1
ATOM 909 C CA . THR A 1 132 ? 5.888 97.110 -47.713 1.00 37.11 132 THR A CA 1
ATOM 910 C C . THR A 1 132 ? 6.799 96.941 -48.932 1.00 39.03 132 THR A C 1
ATOM 911 O O . THR A 1 132 ? 6.356 97.160 -50.074 1.00 37.25 132 THR A O 1
ATOM 915 N N . SER A 1 133 ? 8.059 96.545 -48.705 1.00 39.28 133 SER A N 1
ATOM 916 C CA . SER A 1 133 ? 8.957 96.180 -49.820 1.00 43.41 133 SER A CA 1
ATOM 917 C C . SER A 1 133 ? 8.339 95.138 -50.728 1.00 44.36 133 SER A C 1
ATOM 918 O O . SER A 1 133 ? 8.355 95.286 -51.960 1.00 46.01 133 SER A O 1
ATOM 921 N N . TRP A 1 134 ? 7.773 94.099 -50.115 1.00 42.88 134 TRP A N 1
ATOM 922 C CA . TRP A 1 134 ? 7.066 93.050 -50.853 1.00 44.15 134 TRP A CA 1
ATOM 923 C C . TRP A 1 134 ? 5.934 93.580 -51.700 1.00 44.91 134 TRP A C 1
ATOM 924 O O . TRP A 1 134 ? 5.769 93.168 -52.852 1.00 46.00 134 TRP A O 1
ATOM 935 N N . GLU A 1 135 ? 5.145 94.503 -51.148 1.00 44.05 135 GLU A N 1
ATOM 936 C CA . GLU A 1 135 ? 3.954 95.021 -51.823 1.00 43.44 135 GLU A CA 1
ATOM 937 C C . GLU A 1 135 ? 4.207 96.081 -52.885 1.00 46.70 135 GLU A C 1
ATOM 938 O O . GLU A 1 135 ? 3.332 96.296 -53.739 1.00 45.34 135 GLU A O 1
ATOM 944 N N . LYS A 1 136 ? 5.348 96.771 -52.799 1.00 46.62 136 LYS A N 1
ATOM 945 C CA . LYS A 1 136 ? 5.583 98.003 -53.559 1.00 52.79 136 LYS A CA 1
ATOM 946 C C . LYS A 1 136 ? 5.585 97.757 -55.070 1.00 57.56 136 LYS A C 1
ATOM 947 O O . LYS A 1 136 ? 5.233 98.643 -55.860 1.00 56.07 136 LYS A O 1
ATOM 953 N N . ARG A 1 137 ? 5.991 96.550 -55.450 1.00 60.04 137 ARG A N 1
ATOM 954 C CA . ARG A 1 137 ? 6.045 96.132 -56.853 1.00 69.11 137 ARG A CA 1
ATOM 955 C C . ARG A 1 137 ? 4.657 96.142 -57.560 1.00 67.57 137 ARG A C 1
ATOM 956 O O . ARG A 1 137 ? 4.588 96.329 -58.768 1.00 68.60 137 ARG A O 1
ATOM 964 N N . ASP A 1 138 ? 3.568 95.970 -56.803 1.00 64.39 138 ASP A N 1
ATOM 965 C CA . ASP A 1 138 ? 2.214 95.895 -57.370 1.00 65.22 138 ASP A CA 1
ATOM 966 C C . ASP A 1 138 ? 1.891 97.069 -58.306 1.00 67.16 138 ASP A C 1
ATOM 967 O O . ASP A 1 138 ? 1.245 96.883 -59.342 1.00 63.63 138 ASP A O 1
ATOM 972 N N . GLY A 1 139 ? 2.346 98.268 -57.934 1.00 65.53 139 GLY A N 1
ATOM 973 C CA . GLY A 1 139 ? 2.063 99.488 -58.691 1.00 67.64 139 GLY A CA 1
ATOM 974 C C . GLY A 1 139 ? 2.884 99.699 -59.956 1.00 69.55 139 GLY A C 1
ATOM 975 O O . GLY A 1 139 ? 2.820 100.777 -60.547 1.00 67.58 139 GLY A O 1
ATOM 976 N N . THR A 1 140 ? 3.653 98.673 -60.345 1.00 73.90 140 THR A N 1
ATOM 977 C CA . THR A 1 140 ? 4.431 98.580 -61.608 1.00 76.94 140 THR A CA 1
ATOM 978 C C . THR A 1 140 ? 5.794 99.267 -61.505 1.00 81.02 140 THR A C 1
ATOM 979 O O . THR A 1 140 ? 6.498 99.095 -60.495 1.00 79.70 140 THR A O 1
ATOM 981 N N . GLY A 1 158 ? 7.494 104.592 -62.859 1.00 76.35 158 GLY A N 1
ATOM 982 C CA . GLY A 1 158 ? 6.142 104.569 -63.412 1.00 76.66 158 GLY A CA 1
ATOM 983 C C . GLY A 1 158 ? 5.077 104.096 -62.426 1.00 73.38 158 GLY A C 1
ATOM 984 O O . GLY A 1 158 ? 3.944 103.796 -62.821 1.00 73.97 158 GLY A O 1
ATOM 985 N N . TRP A 1 159 ? 5.428 104.044 -61.142 1.00 67.99 159 TRP A N 1
ATOM 986 C CA . TRP A 1 159 ? 4.522 103.540 -60.089 1.00 61.43 159 TRP A CA 1
ATOM 987 C C . TRP A 1 159 ? 3.227 104.332 -59.957 1.00 59.75 159 TRP A C 1
ATOM 988 O O . TRP A 1 159 ? 3.254 105.565 -59.914 1.00 58.80 159 TRP A O 1
ATOM 999 N N . ASN A 1 160 ? 2.082 103.641 -59.894 1.00 57.26 160 ASN A N 1
ATOM 1000 C CA . ASN A 1 160 ? 0.800 104.298 -59.583 1.00 56.25 160 ASN A CA 1
ATOM 1001 C C . ASN A 1 160 ? -0.274 103.361 -59.007 1.00 53.38 160 ASN A C 1
ATOM 1002 O O . ASN A 1 160 ? -0.099 102.147 -59.016 1.0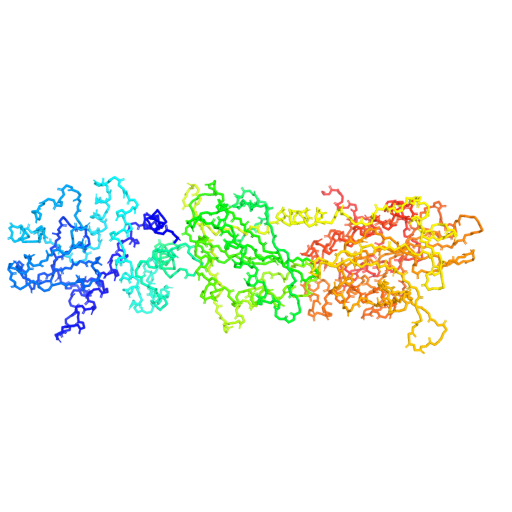0 52.22 160 ASN A O 1
ATOM 1007 N N . LEU A 1 161 ? -1.382 103.927 -58.528 1.00 50.86 161 LEU A N 1
ATOM 1008 C CA . LEU A 1 161 ? -2.459 103.130 -57.912 1.00 51.16 161 LEU A CA 1
ATOM 1009 C C . LEU A 1 161 ? -3.537 102.551 -58.853 1.00 52.08 161 LEU A C 1
ATOM 1010 O O . LEU A 1 161 ? -4.565 102.033 -58.385 1.00 49.20 161 LEU A O 1
ATOM 1015 N N . GLY A 1 162 ? -3.294 102.598 -60.169 1.00 53.84 162 GLY A N 1
ATOM 1016 C CA . GLY A 1 162 ? -4.218 102.025 -61.152 1.00 52.36 162 GLY A CA 1
ATOM 1017 C C . GLY A 1 162 ? -4.677 100.620 -60.815 1.00 52.64 162 GLY A C 1
ATOM 1018 O O . GLY A 1 162 ? -5.838 100.266 -61.046 1.00 52.91 162 GLY A O 1
ATOM 1019 N N . TYR A 1 163 ? -3.786 99.829 -60.222 1.00 52.78 163 TYR A N 1
ATOM 1020 C CA . TYR A 1 163 ? -4.120 98.438 -59.879 1.00 54.40 163 TYR A CA 1
ATOM 1021 C C . TYR A 1 163 ? -5.249 98.278 -58.842 1.00 51.97 163 TYR A C 1
ATOM 1022 O O . TYR A 1 163 ? -5.843 97.205 -58.729 1.00 51.68 163 TYR A O 1
ATOM 1031 N N . PHE A 1 164 ? -5.562 99.345 -58.113 1.00 51.58 164 PHE A N 1
ATOM 1032 C CA . PHE A 1 164 ? -6.681 99.326 -57.170 1.00 50.41 164 PHE A CA 1
ATOM 1033 C C . PHE A 1 164 ? -8.009 99.050 -57.903 1.00 54.31 164 PHE A C 1
ATOM 1034 O O . PHE A 1 164 ? -8.978 98.598 -57.304 1.00 53.63 164 PHE A O 1
ATOM 1042 N N . ASN A 1 165 ? -8.043 99.297 -59.213 1.00 56.74 165 ASN A N 1
ATOM 1043 C CA . ASN A 1 165 ? -9.254 99.046 -60.001 1.00 59.21 165 ASN A CA 1
ATOM 1044 C C . ASN A 1 165 ? -9.586 97.577 -60.222 1.00 62.45 165 ASN A C 1
ATOM 1045 O O . ASN A 1 165 ? -10.732 97.238 -60.510 1.00 65.74 165 ASN A O 1
ATOM 1050 N N . GLN A 1 166 ? -8.590 96.712 -60.081 1.00 63.72 166 GLN A N 1
ATOM 1051 C CA . GLN A 1 166 ? -8.795 95.279 -60.273 1.00 68.10 166 GLN A CA 1
ATOM 1052 C C . GLN A 1 166 ? -9.066 94.553 -58.959 1.00 67.82 166 GLN A C 1
ATOM 1053 O O . GLN A 1 166 ? -9.503 93.395 -58.958 1.00 69.76 166 GLN A O 1
ATOM 1059 N N . LYS A 1 167 ? -8.839 95.240 -57.844 1.00 65.12 167 LYS A N 1
ATOM 1060 C CA . LYS A 1 167 ? -8.988 94.601 -56.538 1.00 64.30 167 LYS A CA 1
ATOM 1061 C C . LYS A 1 167 ? -10.354 94.843 -55.925 1.00 62.66 167 LYS A C 1
ATOM 1062 O O . LYS A 1 167 ? -11.019 95.850 -56.194 1.00 62.20 167 LYS A O 1
ATOM 1068 N N . THR A 1 168 ? -10.781 93.893 -55.110 1.00 61.90 168 THR A N 1
ATOM 1069 C CA . THR A 1 168 ? -12.034 94.030 -54.407 1.00 63.62 168 THR A CA 1
ATOM 1070 C C . THR A 1 168 ? -11.755 94.036 -52.882 1.00 60.57 168 THR A C 1
ATOM 1071 O O . THR A 1 168 ? -11.413 93.002 -52.299 1.00 59.89 168 THR A O 1
ATOM 1075 N N . PRO A 1 169 ? -11.822 95.228 -52.252 1.00 53.91 169 PRO A N 1
ATOM 1076 C CA . PRO A 1 169 ? -11.437 95.335 -50.834 1.00 52.91 169 PRO A CA 1
ATOM 1077 C C . PRO A 1 169 ? -12.535 94.826 -49.889 1.00 50.44 169 PRO A C 1
ATOM 1078 O O . PRO A 1 169 ? -13.692 94.746 -50.288 1.00 50.92 169 PRO A O 1
ATOM 1082 N N . ARG A 1 170 ? -12.206 94.487 -48.647 1.00 48.55 170 ARG A N 1
ATOM 1083 C CA . ARG A 1 170 ? -13.304 94.133 -47.755 1.00 49.34 170 ARG A CA 1
ATOM 1084 C C . ARG A 1 170 ? -13.893 95.362 -47.079 1.00 45.21 170 ARG A C 1
ATOM 1085 O O . ARG A 1 170 ? -13.242 96.405 -46.975 1.00 47.70 170 ARG A O 1
ATOM 1093 N N . THR A 1 171 ? -15.142 95.226 -46.670 1.00 43.74 171 THR A N 1
ATOM 1094 C CA . THR A 1 171 ? -15.920 96.294 -46.054 1.00 43.51 171 THR A CA 1
ATOM 1095 C C . THR A 1 171 ? -15.992 96.110 -44.550 1.00 41.11 171 THR A C 1
ATOM 1096 O O . THR A 1 171 ? -16.229 95.021 -44.070 1.00 41.58 171 THR A O 1
ATOM 1100 N N . ILE A 1 172 ? -15.750 97.181 -43.812 1.00 42.03 172 ILE A N 1
ATOM 1101 C CA . ILE A 1 172 ? -15.925 97.188 -42.363 1.00 41.97 172 ILE A CA 1
ATOM 1102 C C . ILE A 1 172 ? -16.811 98.368 -42.010 1.00 42.22 172 ILE A C 1
ATOM 1103 O O . ILE A 1 172 ? -16.987 99.279 -42.824 1.00 42.39 172 ILE A O 1
ATOM 1108 N N . ASN A 1 173 ? -17.396 98.336 -40.825 1.00 40.32 173 ASN A N 1
ATOM 1109 C CA . ASN A 1 173 ? -17.966 99.544 -40.259 1.00 44.53 173 ASN A CA 1
ATOM 1110 C C . ASN A 1 173 ? -16.843 100.484 -39.758 1.00 44.39 173 ASN A C 1
ATOM 1111 O O . ASN A 1 173 ? -15.785 100.023 -39.298 1.00 41.20 173 ASN A O 1
ATOM 1116 N N . ILE A 1 174 ? -17.082 101.792 -39.856 1.00 42.56 174 ILE A N 1
ATOM 1117 C CA . ILE A 1 174 ? -16.078 102.794 -39.560 1.00 41.65 174 ILE A CA 1
ATOM 1118 C C . ILE A 1 174 ? -15.584 102.745 -38.095 1.00 41.49 174 ILE A C 1
ATOM 1119 O O . ILE A 1 174 ? -14.443 103.124 -37.822 1.00 38.79 174 ILE A O 1
ATOM 1124 N N . SER A 1 175 ? -16.429 102.259 -37.181 1.00 41.74 175 SER A N 1
ATOM 1125 C CA . SER A 1 175 ? -16.064 102.105 -35.771 1.00 42.42 175 SER A CA 1
ATOM 1126 C C . SER A 1 175 ? -14.919 101.081 -35.599 1.00 42.34 175 SER A C 1
ATOM 1127 O O . SER A 1 175 ? -14.287 101.022 -34.553 1.00 42.26 175 SER A O 1
ATOM 1130 N N . GLU A 1 176 ? -14.660 100.277 -36.624 1.00 42.16 176 GLU A N 1
ATOM 1131 C CA . GLU A 1 176 ? -13.613 99.260 -36.543 1.00 44.09 176 GLU A CA 1
ATOM 1132 C C . GLU A 1 176 ? -12.286 99.733 -37.180 1.00 39.32 176 GLU A C 1
ATOM 1133 O O . GLU A 1 176 ? -11.285 99.022 -37.153 1.00 38.68 176 GLU A O 1
ATOM 1139 N N . LEU A 1 177 ? -12.283 100.941 -37.724 1.00 36.38 177 LEU A N 1
ATOM 1140 C CA . LEU A 1 177 ? -11.204 101.390 -38.599 1.00 35.10 177 LEU A CA 1
ATOM 1141 C C . LEU A 1 177 ? -9.895 101.661 -37.853 1.00 34.86 177 LEU A C 1
ATOM 1142 O O . LEU A 1 177 ? -8.831 101.225 -38.296 1.00 32.22 177 LEU A O 1
ATOM 1147 N N . SER A 1 178 ? -9.956 102.392 -36.741 1.00 33.18 178 SER A N 1
ATOM 1148 C CA . SER A 1 178 ? -8.706 102.794 -36.110 1.00 34.16 178 SER A CA 1
ATOM 1149 C C . SER A 1 178 ? -7.939 101.574 -35.606 1.00 33.40 178 SER A C 1
ATOM 1150 O O . SER A 1 178 ? -6.729 101.555 -35.650 1.00 32.16 178 SER A O 1
ATOM 1153 N N . LYS A 1 179 ? -8.652 100.520 -35.213 1.00 35.69 179 LYS A N 1
ATOM 1154 C CA . LYS A 1 179 ? -8.017 99.286 -34.762 1.00 34.55 179 LYS A CA 1
ATOM 1155 C C . LYS A 1 179 ? -7.266 98.649 -35.941 1.00 34.82 179 LYS A C 1
ATOM 1156 O O . LYS A 1 179 ? -6.118 98.236 -35.800 1.00 32.76 179 LYS A O 1
ATOM 1162 N N . ILE A 1 180 ? -7.933 98.559 -37.091 1.00 35.12 180 ILE A N 1
ATOM 1163 C CA . ILE A 1 180 ? -7.345 97.916 -38.270 1.00 35.17 180 ILE A CA 1
ATOM 1164 C C . ILE A 1 180 ? -6.106 98.688 -38.705 1.00 33.09 180 ILE A C 1
ATOM 1165 O O . ILE A 1 180 ? -5.126 98.081 -39.118 1.00 32.70 180 ILE A O 1
ATOM 1170 N N . LEU A 1 181 ? -6.161 100.019 -38.653 1.00 31.55 181 LEU A N 1
ATOM 1171 C CA . LEU A 1 181 ? -4.990 100.850 -39.029 1.00 30.69 181 LEU A CA 1
ATOM 1172 C C . LEU A 1 181 ? -3.792 100.627 -38.122 1.00 29.91 181 LEU A C 1
ATOM 1173 O O . LEU A 1 181 ? -2.649 100.562 -38.591 1.00 31.27 181 LEU A O 1
ATOM 1178 N N . VAL A 1 182 ? -4.050 100.531 -36.828 1.00 28.70 182 VAL A N 1
ATOM 1179 C CA . VAL A 1 182 ? -2.992 100.193 -35.848 1.00 29.81 182 VAL A CA 1
ATOM 1180 C C . VAL A 1 182 ? -2.398 98.834 -36.184 1.00 30.73 182 VAL A C 1
ATOM 1181 O O . VAL A 1 182 ? -1.163 98.686 -36.226 1.00 30.99 182 VAL A O 1
ATOM 1185 N N . GLU A 1 183 ? -3.262 97.852 -36.461 1.00 31.20 183 GLU A N 1
ATOM 1186 C CA . GLU A 1 183 ? -2.750 96.501 -36.739 1.00 33.49 183 GLU A CA 1
ATOM 1187 C C . GLU A 1 183 ? -1.999 96.494 -38.070 1.00 31.84 183 GLU A C 1
ATOM 1188 O O . GLU A 1 183 ? -1.032 95.780 -38.212 1.00 30.60 183 GLU A O 1
ATOM 1194 N N . ARG A 1 184 ? -2.454 97.283 -39.042 1.00 31.17 184 ARG A N 1
ATOM 1195 C CA . ARG A 1 184 ? -1.728 97.394 -40.321 1.00 30.70 184 ARG A CA 1
ATOM 1196 C C . ARG A 1 184 ? -0.324 97.989 -40.155 1.00 30.38 184 ARG A C 1
ATOM 1197 O O . ARG A 1 184 ? 0.637 97.486 -40.718 1.00 31.47 184 ARG A O 1
ATOM 1205 N N . LEU A 1 185 ? -0.196 99.048 -39.360 1.00 30.85 185 LEU A N 1
ATOM 1206 C CA . LEU A 1 185 ? 1.105 99.659 -39.124 1.00 31.79 185 LEU A CA 1
ATOM 1207 C C . LEU A 1 185 ? 2.037 98.658 -38.407 1.00 33.12 185 LEU A C 1
ATOM 1208 O O . LEU A 1 185 ? 3.207 98.509 -38.763 1.00 33.88 185 LEU A O 1
ATOM 1213 N N . ASP A 1 186 ? 1.527 97.959 -37.396 1.00 34.12 186 ASP A N 1
ATOM 1214 C CA . ASP A 1 186 ? 2.340 96.942 -36.714 1.00 33.71 186 ASP A CA 1
ATOM 1215 C C . ASP A 1 186 ? 2.858 95.890 -37.717 1.00 33.23 186 ASP A C 1
ATOM 1216 O O . ASP A 1 186 ? 4.023 95.531 -37.706 1.00 32.60 186 ASP A O 1
ATOM 1221 N N . TYR A 1 187 ? 1.980 95.396 -38.577 1.00 31.77 187 TYR A N 1
ATOM 1222 C CA . TYR A 1 187 ? 2.384 94.451 -39.601 1.00 33.04 187 TYR A CA 1
ATOM 1223 C C . TYR A 1 187 ? 3.425 95.029 -40.541 1.00 32.33 187 TYR A C 1
ATOM 1224 O O . TYR A 1 187 ? 4.394 94.369 -40.887 1.00 34.41 187 TYR A O 1
ATOM 1233 N N . HIS A 1 188 ? 3.209 96.252 -40.994 1.00 32.42 188 HIS A N 1
ATOM 1234 C CA . HIS A 1 188 ? 4.157 96.899 -41.913 1.00 33.04 188 HIS A CA 1
ATOM 1235 C C . HIS A 1 188 ? 5.530 96.970 -41.299 1.00 34.59 188 HIS A C 1
ATOM 1236 O O . HIS A 1 188 ? 6.545 96.557 -41.900 1.00 37.00 188 HIS A O 1
ATOM 1243 N N . VAL A 1 189 ? 5.596 97.454 -40.068 1.00 34.36 189 VAL A N 1
ATOM 1244 C CA . VAL A 1 189 ? 6.859 97.449 -39.323 1.00 33.93 189 VAL A CA 1
ATOM 1245 C C . VAL A 1 189 ? 7.459 96.051 -39.200 1.00 36.04 189 VAL A C 1
ATOM 1246 O O . VAL A 1 189 ? 8.686 95.882 -39.351 1.00 36.00 189 VAL A O 1
ATOM 1250 N N . SER A 1 190 ? 6.627 95.039 -38.953 1.00 37.37 190 SER A N 1
ATOM 1251 C CA . SER A 1 190 ? 7.183 93.685 -38.802 1.00 38.90 190 SER A CA 1
ATOM 1252 C C . SER A 1 190 ? 7.660 93.071 -40.123 1.00 39.11 190 SER A C 1
ATOM 1253 O O . SER A 1 190 ? 8.485 92.155 -40.121 1.00 39.88 190 SER A O 1
ATOM 1256 N N . GLN A 1 191 ? 7.116 93.545 -41.237 1.00 37.59 191 GLN A N 1
ATOM 1257 C CA . GLN A 1 191 ? 7.580 93.101 -42.551 1.00 38.49 191 GLN A CA 1
ATOM 1258 C C . GLN A 1 191 ? 8.916 93.705 -43.026 1.00 40.57 191 GLN A C 1
ATOM 1259 O O . GLN A 1 191 ? 9.479 93.264 -44.041 1.00 41.46 191 GLN A O 1
ATOM 1265 N N . GLU A 1 192 ? 9.398 94.725 -42.321 1.00 40.45 192 GLU A N 1
ATOM 1266 C CA . GLU A 1 192 ? 10.550 95.507 -42.760 1.00 43.92 192 GLU A CA 1
ATOM 1267 C C . GLU A 1 192 ? 11.690 95.347 -41.751 1.00 45.71 192 GLU A C 1
ATOM 1268 O O . GLU A 1 192 ? 11.445 94.930 -40.640 1.00 43.26 192 GLU A O 1
ATOM 1274 N N . ASN A 1 193 ? 12.944 95.575 -42.171 1.00 50.94 193 ASN A N 1
ATOM 1275 C CA . ASN A 1 193 ? 14.108 95.451 -41.251 1.00 53.61 193 ASN A CA 1
ATOM 1276 C C . ASN A 1 193 ? 14.388 96.705 -40.417 1.00 55.95 193 ASN A C 1
ATOM 1277 O O . ASN A 1 193 ? 14.879 96.608 -39.293 1.00 58.54 193 ASN A O 1
ATOM 1282 N N . ASN A 1 194 ? 14.081 97.871 -40.976 1.00 55.70 194 ASN A N 1
ATOM 1283 C CA . ASN A 1 194 ? 14.408 99.164 -40.339 1.00 56.65 194 ASN A CA 1
A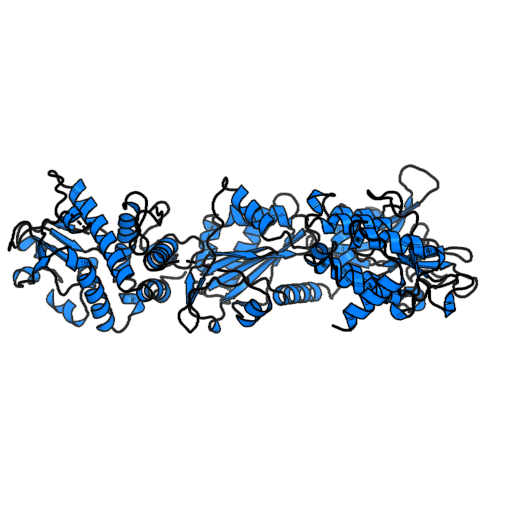TOM 1284 C C . ASN A 1 194 ? 13.237 99.713 -39.551 1.00 51.35 194 ASN A C 1
ATOM 1285 O O . ASN A 1 194 ? 12.685 100.771 -39.863 1.00 51.28 194 ASN A O 1
ATOM 1290 N N . ASP A 1 195 ? 12.857 98.962 -38.526 1.00 46.96 195 ASP A N 1
ATOM 1291 C CA . ASP A 1 195 ? 11.751 99.309 -37.682 1.00 48.11 195 ASP A CA 1
ATOM 1292 C C . ASP A 1 195 ? 11.642 100.817 -37.442 1.00 45.64 195 ASP A C 1
ATOM 1293 O O . ASP A 1 195 ? 10.618 101.399 -37.777 1.00 44.58 195 ASP A O 1
ATOM 1298 N N . ASP A 1 196 ? 12.679 101.456 -36.886 1.00 43.05 196 ASP A N 1
ATOM 1299 C CA . ASP A 1 196 ? 12.474 102.789 -36.312 1.00 40.05 196 ASP A CA 1
ATOM 1300 C C . ASP A 1 196 ? 12.201 103.816 -37.395 1.00 41.42 196 ASP A C 1
ATOM 1301 O O . ASP A 1 196 ? 11.311 104.662 -37.261 1.00 38.58 196 ASP A O 1
ATOM 1306 N N . GLN A 1 197 ? 12.966 103.731 -38.473 1.00 41.69 197 GLN A N 1
ATOM 1307 C CA . GLN A 1 197 ? 12.841 104.685 -39.553 1.00 45.85 197 GLN A CA 1
ATOM 1308 C C . GLN A 1 197 ? 11.529 104.539 -40.325 1.00 43.98 197 GLN A C 1
ATOM 1309 O O . GLN A 1 197 ? 10.918 105.536 -40.717 1.00 41.71 197 GLN A O 1
ATOM 1315 N N . ILE A 1 198 ? 11.088 103.305 -40.541 1.00 45.25 198 ILE A N 1
ATOM 1316 C CA . ILE A 1 198 ? 9.844 103.107 -41.267 1.00 45.58 198 ILE A CA 1
ATOM 1317 C C . ILE A 1 198 ? 8.717 103.664 -40.428 1.00 42.86 198 ILE A C 1
ATOM 1318 O O . ILE A 1 198 ? 7.857 104.392 -40.927 1.00 41.33 198 ILE A O 1
ATOM 1323 N N . LEU A 1 199 ? 8.770 103.387 -39.128 1.00 40.86 199 LEU A N 1
ATOM 1324 C CA . LEU A 1 199 ? 7.764 103.876 -38.211 1.00 39.82 199 LEU A CA 1
ATOM 1325 C C . LEU A 1 199 ? 7.671 105.427 -38.159 1.00 38.64 199 LEU A C 1
ATOM 1326 O O . LEU A 1 199 ? 6.573 105.998 -38.236 1.00 39.32 199 LEU A O 1
ATOM 1331 N N . SER A 1 200 ? 8.810 106.109 -38.048 1.00 38.24 200 SER A N 1
ATOM 1332 C CA A SER A 1 200 ? 8.793 107.564 -37.971 0.50 38.60 200 SER A CA 1
ATOM 1333 C CA B SER A 1 200 ? 8.859 107.560 -37.997 0.50 37.94 200 SER A CA 1
ATOM 1334 C C . SER A 1 200 ? 8.338 108.179 -39.297 1.00 39.38 200 SER A C 1
ATOM 1335 O O . SER A 1 200 ? 7.666 109.234 -39.301 1.00 38.61 200 SER A O 1
ATOM 1340 N N . THR A 1 201 ? 8.658 107.520 -40.410 1.00 38.03 201 THR A N 1
ATOM 1341 C CA . THR A 1 201 ? 8.259 108.000 -41.714 1.00 38.54 201 THR A CA 1
ATOM 1342 C C . THR A 1 201 ? 6.772 107.853 -41.928 1.00 36.88 201 THR A C 1
ATOM 1343 O O . THR A 1 201 ? 6.124 108.747 -42.480 1.00 36.45 201 THR A O 1
ATOM 1347 N N . LEU A 1 202 ? 6.242 106.707 -41.518 1.00 36.04 202 LEU A N 1
ATOM 1348 C CA . LEU A 1 202 ? 4.825 106.401 -41.682 1.00 35.58 202 LEU A CA 1
ATOM 1349 C C . LEU A 1 202 ? 3.898 107.195 -40.769 1.00 33.74 202 LEU A C 1
ATOM 1350 O O . LEU A 1 202 ? 2.677 107.205 -40.973 1.00 32.30 202 L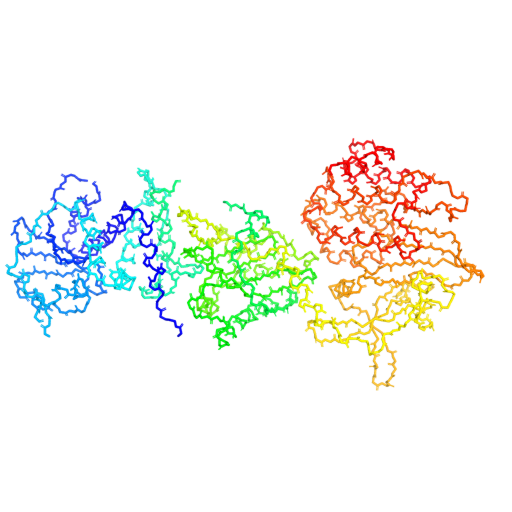EU A O 1
ATOM 1355 N N . LEU A 1 203 ? 4.480 107.872 -39.785 1.00 32.85 203 LEU A N 1
ATOM 1356 C CA . LEU A 1 203 ? 3.708 108.671 -38.833 1.00 32.36 203 LEU A CA 1
ATOM 1357 C C . LEU A 1 203 ? 3.954 110.184 -38.985 1.00 33.19 203 LEU A C 1
ATOM 1358 O O . LEU A 1 203 ? 3.312 110.987 -38.331 1.00 33.32 203 LEU A O 1
ATOM 1363 N N . LEU A 1 204 ? 4.913 110.566 -39.820 1.00 34.66 204 LEU A N 1
ATOM 1364 C CA . LEU A 1 204 ? 5.315 111.979 -39.963 1.00 34.50 204 LEU A CA 1
ATOM 1365 C C . LEU A 1 204 ? 4.133 112.947 -40.017 1.00 34.89 204 LEU A C 1
ATOM 1366 O O . LEU A 1 204 ? 4.053 113.905 -39.239 1.00 33.95 204 LEU A O 1
ATOM 1371 N N . ASP A 1 205 ? 3.207 112.708 -40.939 1.00 36.19 205 ASP A N 1
ATOM 1372 C CA . ASP A 1 205 ? 2.072 113.612 -41.102 1.00 36.18 205 ASP A CA 1
ATOM 1373 C C . ASP A 1 205 ? 0.824 113.151 -40.354 1.00 35.60 205 ASP A C 1
ATOM 1374 O O . ASP A 1 205 ? -0.077 113.934 -40.162 1.00 35.42 205 ASP A O 1
ATOM 1379 N N . VAL A 1 206 ? 0.785 111.884 -39.929 1.00 34.59 206 VAL A N 1
ATOM 1380 C CA . VAL A 1 206 ? -0.335 111.364 -39.122 1.00 32.98 206 VAL A CA 1
ATOM 1381 C C . VAL A 1 206 ? -0.381 112.045 -37.754 1.00 34.25 206 VAL A C 1
ATOM 1382 O O . VAL A 1 206 ? -1.447 112.416 -37.260 1.00 34.37 206 VAL A O 1
ATOM 1386 N N . LEU A 1 207 ? 0.781 112.204 -37.138 1.00 33.35 207 LEU A N 1
ATOM 1387 C CA . LEU A 1 207 ? 0.845 112.723 -35.765 1.00 32.36 207 LEU A CA 1
ATOM 1388 C C . LEU A 1 207 ? 0.264 114.132 -35.600 1.00 33.38 207 LEU A C 1
ATOM 1389 O O . LEU A 1 207 ? -0.589 114.339 -34.731 1.00 33.54 207 LEU A O 1
ATOM 1394 N N . PRO A 1 208 ? 0.712 115.117 -36.431 1.00 35.17 208 PRO A N 1
ATOM 1395 C CA . PRO A 1 208 ? 0.108 116.452 -36.347 1.00 35.55 208 PRO A CA 1
ATOM 1396 C C . PRO A 1 208 ? -1.392 116.455 -36.648 1.00 34.92 208 PRO A C 1
ATOM 1397 O O . PRO A 1 208 ? -2.127 117.242 -36.065 1.00 36.07 208 PRO A O 1
ATOM 1401 N N . ARG A 1 209 ? -1.854 115.591 -37.547 1.00 34.90 209 ARG A N 1
ATOM 1402 C CA . ARG A 1 209 ? -3.306 115.472 -37.755 1.00 34.69 209 ARG A CA 1
ATOM 1403 C C . ARG A 1 209 ? -3.990 114.880 -36.557 1.00 33.24 209 ARG A C 1
ATOM 1404 O O . ARG A 1 209 ? -5.098 115.295 -36.204 1.00 32.87 209 ARG A O 1
ATOM 1412 N N . SER A 1 210 ? -3.346 113.899 -35.934 1.00 32.55 210 SER A N 1
ATOM 1413 C CA . SER A 1 210 ? -3.901 113.309 -34.719 1.00 32.71 210 SER A CA 1
ATOM 1414 C C . SER A 1 210 ? -3.997 114.413 -33.650 1.00 33.35 210 SER A C 1
ATOM 1415 O O . SER A 1 210 ? -5.041 114.609 -33.055 1.00 35.63 210 SER A O 1
ATOM 1418 N N . ALA A 1 211 ? -2.922 115.179 -33.470 1.00 33.49 211 ALA A N 1
ATOM 1419 C CA . ALA A 1 211 ? -2.887 116.239 -32.472 1.00 34.67 211 ALA A CA 1
ATOM 1420 C C . ALA A 1 211 ? -4.006 117.260 -32.758 1.00 37.18 211 ALA A C 1
ATOM 1421 O O . ALA A 1 211 ? -4.686 117.745 -31.832 1.00 37.96 211 ALA A O 1
ATOM 1423 N N . LYS A 1 212 ? -4.214 117.568 -34.038 1.00 36.56 212 LYS A N 1
ATOM 1424 C CA . LYS A 1 212 ? -5.259 118.517 -34.396 1.00 39.13 212 LYS A CA 1
ATOM 1425 C C . LYS A 1 212 ? -6.631 117.947 -34.091 1.00 39.18 212 LYS A C 1
ATOM 1426 O O . LYS A 1 212 ? -7.496 118.658 -33.600 1.00 40.31 212 LYS A O 1
ATOM 1432 N N . GLY A 1 213 ? -6.836 116.670 -34.397 1.00 36.87 213 GLY A N 1
ATOM 1433 C CA . GLY A 1 213 ? -8.097 116.007 -34.088 1.00 36.81 213 GLY A CA 1
ATOM 1434 C C . GLY A 1 213 ? -8.358 116.064 -32.594 1.00 38.32 213 GLY A C 1
ATOM 1435 O O . GLY A 1 213 ? -9.466 116.355 -32.161 1.00 37.86 213 GLY A O 1
ATOM 1436 N N . ALA A 1 214 ? -7.324 115.808 -31.804 1.00 36.85 214 ALA A N 1
ATOM 1437 C CA . ALA A 1 214 ? -7.485 115.839 -30.360 1.00 37.67 214 ALA A CA 1
ATOM 1438 C C . ALA A 1 214 ? -7.826 117.257 -29.848 1.00 39.63 214 ALA A C 1
ATOM 1439 O O . ALA A 1 214 ? -8.588 117.372 -28.904 1.00 39.23 214 ALA A O 1
ATOM 1441 N N . ALA A 1 215 ? -7.273 118.311 -30.469 1.00 39.37 215 ALA A N 1
ATOM 1442 C CA . ALA A 1 215 ? -7.551 119.692 -30.053 1.00 41.52 215 ALA A CA 1
ATOM 1443 C C . ALA A 1 215 ? -8.977 120.107 -30.361 1.00 43.85 215 ALA A C 1
ATOM 1444 O O . ALA A 1 215 ? -9.469 121.033 -29.756 1.00 44.94 215 ALA A O 1
ATOM 1446 N N . ARG A 1 216 ? -9.621 119.420 -31.307 1.00 45.41 216 ARG A N 1
ATOM 1447 C CA . ARG A 1 216 ? -11.030 119.618 -31.635 1.00 49.17 216 ARG A CA 1
ATOM 1448 C C . ARG A 1 216 ? -11.958 118.994 -30.622 1.00 47.16 216 ARG A C 1
ATOM 1449 O O . ARG A 1 216 ? -13.115 119.301 -30.634 1.00 46.34 216 ARG A O 1
ATOM 1457 N N . GLU A 1 217 ? -11.474 118.061 -29.806 1.00 43.56 217 GLU A N 1
ATOM 1458 C CA . GLU A 1 217 ? -12.341 117.331 -28.873 1.00 45.14 217 GLU A CA 1
ATOM 1459 C C . GLU A 1 217 ? -12.985 118.285 -27.825 1.00 44.90 217 GLU A C 1
ATOM 1460 O O . GLU A 1 217 ? -12.281 118.824 -26.995 1.00 45.69 217 GLU A O 1
ATOM 1466 N N . PRO A 1 218 ? -14.324 118.489 -27.860 1.00 46.63 218 PRO A N 1
ATOM 1467 C CA . PRO A 1 218 ? -14.892 119.594 -27.045 1.00 45.60 218 PRO A CA 1
ATOM 1468 C C . PRO A 1 218 ? -14.579 119.425 -25.577 1.00 45.25 218 PRO A C 1
ATOM 1469 O O . PRO A 1 218 ? -14.805 118.345 -25.010 1.00 43.99 218 PRO A O 1
ATOM 1473 N N . LEU A 1 219 ? -14.006 120.466 -24.977 1.00 45.25 219 LEU A N 1
ATOM 1474 C CA . LEU A 1 219 ? -13.783 120.497 -23.526 1.00 47.58 219 LEU A CA 1
ATOM 1475 C C . LEU A 1 219 ? -12.723 119.503 -23.029 1.00 47.75 219 LEU A C 1
ATOM 1476 O O . LEU A 1 219 ? -12.643 119.228 -21.830 1.00 48.54 219 LEU A O 1
ATOM 1481 N N . GLY A 1 220 ? -11.928 118.948 -23.934 1.00 45.98 220 GLY A N 1
ATOM 1482 C CA . GLY A 1 220 ? -10.833 118.097 -23.493 1.00 45.97 220 GLY A CA 1
ATOM 1483 C C . GLY A 1 220 ? -10.994 116.632 -23.864 1.00 46.01 220 GLY A C 1
ATOM 1484 O O . GLY A 1 220 ? -12.105 116.116 -24.074 1.00 46.40 220 GLY A O 1
ATOM 1485 N N . VAL A 1 221 ? -9.861 115.961 -23.928 1.00 42.65 221 VAL A N 1
ATOM 1486 C CA . VAL A 1 221 ? -9.813 114.553 -24.256 1.00 41.66 221 VAL A CA 1
ATOM 1487 C C . VAL A 1 221 ? -10.240 113.734 -23.042 1.00 41.26 221 VAL A C 1
ATOM 1488 O O . VAL A 1 221 ? -10.001 114.134 -21.893 1.00 42.31 221 VAL A O 1
ATOM 1492 N N . SER A 1 222 ? -10.873 112.595 -23.291 1.00 42.54 222 SER A N 1
ATOM 1493 C CA . SER A 1 222 ? -11.293 111.700 -22.218 1.00 44.13 222 SER A CA 1
ATOM 1494 C C . SER A 1 222 ? -10.124 111.003 -21.547 1.00 44.66 222 SER A C 1
ATOM 1495 O O . SE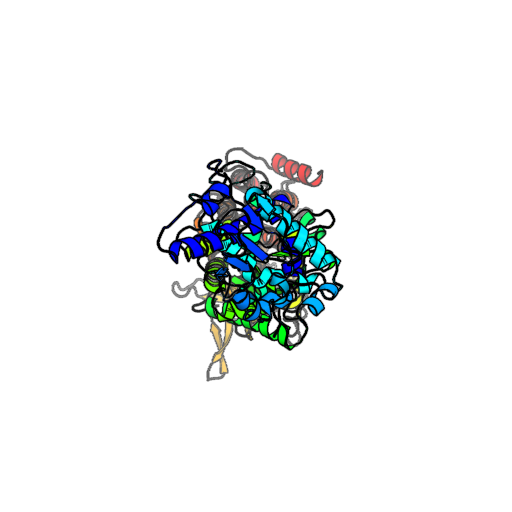R A 1 222 ? -9.163 110.652 -22.210 1.00 45.14 222 SER A O 1
ATOM 1498 N N . ALA A 1 223 ? -10.191 110.796 -20.235 1.00 46.28 223 ALA A N 1
ATOM 1499 C CA . ALA A 1 223 ? -9.188 109.945 -19.587 1.00 48.59 223 ALA A CA 1
ATOM 1500 C C . ALA A 1 223 ? -9.877 108.705 -19.020 1.00 52.19 223 ALA A C 1
ATOM 1501 O O . ALA A 1 223 ? -10.753 108.804 -18.137 1.00 51.45 223 ALA A O 1
ATOM 1503 N N . SER A 1 224 ? -9.508 107.553 -19.578 1.00 53.96 224 SER A N 1
ATOM 1504 C CA . SER A 1 224 ? -10.026 106.252 -19.158 1.00 57.58 224 SER A CA 1
ATOM 1505 C C . SER A 1 224 ? -11.554 106.281 -18.992 1.00 59.28 224 SER A C 1
ATOM 1506 O O . SER A 1 224 ? -12.083 106.049 -17.899 1.00 62.07 224 SER A O 1
ATOM 1509 N N . GLY A 1 225 ? -12.244 106.614 -20.082 1.00 57.56 225 GLY A N 1
ATOM 1510 C CA . GLY A 1 225 ? -13.707 106.667 -20.105 1.00 59.68 225 GLY A CA 1
ATOM 1511 C C . GLY A 1 225 ? -14.406 107.841 -19.418 1.00 58.57 225 GLY A C 1
ATOM 1512 O O . GLY A 1 225 ? -15.614 107.977 -19.532 1.00 61.49 225 GLY A O 1
ATOM 1513 N N . ILE A 1 226 ? -13.664 108.681 -18.704 1.00 55.92 226 ILE A N 1
ATOM 1514 C CA . ILE A 1 226 ? -14.210 109.897 -18.107 1.00 53.62 226 ILE A CA 1
ATOM 1515 C C . ILE A 1 226 ? -13.974 111.099 -19.048 1.00 52.29 226 ILE A C 1
ATOM 1516 O O . ILE A 1 226 ? -12.826 111.448 -19.330 1.00 48.06 226 ILE A O 1
ATOM 1521 N N . PRO A 1 227 ? -15.063 111.731 -19.532 1.00 51.80 227 PRO A N 1
ATOM 1522 C CA . PRO A 1 227 ? -14.960 112.810 -20.520 1.00 49.41 227 PRO A CA 1
ATOM 1523 C C . PRO A 1 227 ? -14.393 114.114 -19.959 1.00 46.25 227 PRO A C 1
ATOM 1524 O O . PRO A 1 227 ? -14.399 114.320 -18.761 1.00 47.01 227 PRO A O 1
ATOM 1528 N N . PHE A 1 228 ? -13.861 114.959 -20.845 1.00 44.96 228 PHE A N 1
ATOM 1529 C CA . PHE A 1 228 ? -13.417 116.324 -20.543 1.00 44.33 228 PHE A CA 1
ATOM 1530 C C . PHE A 1 228 ? -12.291 116.445 -19.534 1.00 46.37 228 PHE A C 1
ATOM 1531 O O . PHE A 1 228 ? -12.279 117.383 -18.739 1.00 46.43 228 PHE A O 1
ATOM 1539 N N . GLN A 1 229 ? -11.338 115.526 -19.574 1.00 44.16 229 GLN A N 1
ATOM 1540 C CA . GLN A 1 229 ? -10.303 115.472 -18.547 1.00 43.98 229 GLN A CA 1
ATOM 1541 C C . GLN A 1 229 ? -8.981 116.116 -18.958 1.00 43.75 229 GLN A C 1
ATOM 1542 O O . GLN A 1 229 ? -8.286 116.682 -18.139 1.00 44.56 229 GLN A O 1
ATOM 1548 N N . LEU A 1 230 ? -8.652 116.072 -20.236 1.00 41.56 230 LEU A N 1
ATOM 1549 C CA . LEU A 1 230 ? -7.315 116.425 -20.631 1.00 42.77 230 LEU A CA 1
ATOM 1550 C C . LEU A 1 230 ? -7.335 117.542 -21.664 1.00 42.89 230 LEU A C 1
ATOM 1551 O O . LEU A 1 230 ? -7.603 117.299 -22.836 1.00 43.12 230 LEU A O 1
ATOM 1556 N N . GLU A 1 231 ? -7.045 118.757 -21.218 1.00 43.48 231 GLU A N 1
ATOM 1557 C CA . GLU A 1 231 ? -7.003 119.920 -22.096 1.00 47.34 231 GLU A CA 1
ATOM 1558 C C . GLU A 1 231 ? -5.841 119.801 -23.076 1.00 42.84 231 GLU A C 1
ATOM 1559 O O . GLU A 1 231 ? -4.774 119.367 -22.702 1.00 40.75 231 GLU A O 1
ATOM 1565 N N . PHE A 1 232 ? -6.061 120.194 -24.319 1.00 41.51 232 PHE A N 1
ATOM 1566 C CA . PHE A 1 232 ? -5.006 120.176 -25.312 1.00 43.45 232 PHE A CA 1
ATOM 1567 C C . PHE A 1 232 ? -5.320 121.146 -26.447 1.00 45.22 232 PHE A C 1
ATOM 1568 O O . PHE A 1 232 ? -6.443 121.174 -26.949 1.00 42.39 232 PHE A O 1
ATOM 1576 N N . THR A 1 233 ?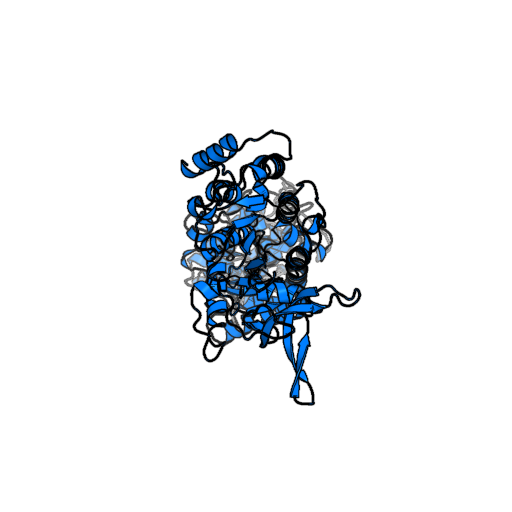 -4.315 121.921 -26.856 1.00 47.02 233 THR A N 1
ATOM 1577 C CA . THR A 1 233 ? -4.428 122.787 -28.023 1.00 50.07 233 THR A CA 1
ATOM 1578 C C . THR A 1 233 ? -3.313 122.461 -29.009 1.00 48.23 233 THR A C 1
ATOM 1579 O O . THR A 1 233 ? -2.274 121.914 -28.630 1.00 48.53 233 THR A O 1
ATOM 1583 N N . PHE A 1 234 ? -3.554 122.803 -30.270 1.00 50.18 234 PHE A N 1
ATOM 1584 C CA . PHE A 1 234 ? -2.597 122.628 -31.358 1.00 52.46 234 PHE A CA 1
ATOM 1585 C C . PHE A 1 234 ? -1.640 123.822 -31.523 1.00 54.06 234 PHE A C 1
ATOM 1586 O O . PHE A 1 234 ? -0.649 123.741 -32.248 1.00 56.84 234 PHE A O 1
ATOM 1594 N N . GLU A 1 235 ? -1.923 124.929 -30.853 1.00 57.01 235 GLU A N 1
ATOM 1595 C CA . GLU A 1 235 ? -1.108 126.133 -31.004 1.00 61.05 235 GLU A CA 1
ATOM 1596 C C . GLU A 1 235 ? 0.365 125.890 -30.669 1.00 60.22 235 GLU A C 1
ATOM 1597 O O . GLU A 1 235 ? 0.692 125.217 -29.686 1.00 57.42 235 GLU A O 1
ATOM 1603 N N . GLY A 1 236 ? 1.239 126.433 -31.514 1.00 58.39 236 GLY A N 1
ATOM 1604 C CA . GLY A 1 236 ? 2.680 126.367 -31.317 1.00 57.37 236 GLY A CA 1
ATOM 1605 C C . GLY A 1 236 ? 3.375 125.219 -32.032 1.00 58.23 236 GLY A C 1
ATOM 1606 O O . GLY A 1 236 ? 4.595 125.082 -31.931 1.00 58.49 236 GLY A O 1
ATOM 1607 N N . PHE A 1 237 ? 2.608 124.374 -32.725 1.00 55.13 237 PHE A N 1
ATOM 1608 C CA . PHE A 1 237 ? 3.182 123.263 -33.499 1.00 54.75 237 PHE A CA 1
ATOM 1609 C C . PHE A 1 237 ? 3.983 123.788 -34.688 1.00 55.56 237 PHE A C 1
ATOM 1610 O O . PHE A 1 237 ? 3.533 124.685 -35.387 1.00 56.93 237 PHE A O 1
ATOM 1618 N N . THR A 1 238 ? 5.180 123.244 -34.903 1.00 52.83 238 THR A N 1
ATOM 1619 C CA . THR A 1 238 ? 5.973 123.585 -36.083 1.00 53.58 238 THR A CA 1
ATOM 1620 C C . THR A 1 238 ? 5.643 122.601 -37.223 1.00 53.41 238 THR A C 1
ATOM 1621 O O . THR A 1 238 ? 4.689 121.827 -37.105 1.00 54.57 238 THR A O 1
ATOM 1625 N N . SER A 1 239 ? 6.405 122.629 -38.318 1.00 51.39 239 SER A N 1
ATOM 1626 C CA . SER A 1 239 ? 6.227 121.681 -39.421 1.00 49.68 239 SER A CA 1
ATOM 1627 C C . SER A 1 239 ? 6.306 120.200 -38.943 1.00 47.07 239 SER A C 1
ATOM 1628 O O . SER A 1 239 ? 6.923 119.918 -37.928 1.00 48.18 239 SER A O 1
ATOM 1631 N N . PRO A 1 240 ? 5.664 119.263 -39.670 1.00 45.44 240 PRO A N 1
ATOM 1632 C CA . PRO A 1 240 ? 5.763 117.859 -39.268 1.00 43.35 240 PRO A CA 1
ATOM 1633 C C . PRO A 1 240 ? 7.202 117.409 -39.011 1.00 42.22 240 PRO A C 1
ATOM 1634 O O . PRO A 1 240 ? 7.452 116.809 -37.975 1.00 39.94 240 PRO A O 1
ATOM 1638 N N . THR A 1 241 ? 8.134 117.733 -39.911 1.00 41.86 241 THR A N 1
ATOM 1639 C CA . THR A 1 241 ? 9.539 117.320 -39.784 1.00 42.06 241 THR A CA 1
ATOM 1640 C C . THR A 1 241 ? 10.208 117.970 -38.574 1.00 42.49 241 THR A C 1
ATOM 1641 O O . THR A 1 241 ? 10.961 117.316 -37.859 1.00 41.77 241 THR A O 1
ATOM 1645 N N . ASP A 1 242 ? 9.939 119.254 -38.345 1.00 43.27 242 ASP A N 1
ATOM 1646 C CA . ASP A 1 242 ? 10.532 119.940 -37.198 1.00 45.11 242 ASP A CA 1
ATOM 1647 C C . ASP A 1 242 ? 10.037 119.374 -35.882 1.00 42.36 242 ASP A C 1
ATOM 1648 O O . ASP A 1 242 ? 10.808 119.268 -34.954 1.00 42.39 242 ASP A O 1
ATOM 1653 N N . GLU A 1 243 ? 8.757 119.013 -35.809 1.00 41.28 243 GLU A N 1
ATOM 1654 C CA . GLU A 1 243 ? 8.229 118.348 -34.604 1.00 41.14 243 GLU A CA 1
ATOM 1655 C C . GLU A 1 243 ? 8.962 117.042 -34.320 1.00 40.90 243 GLU A C 1
ATOM 1656 O O . GLU A 1 243 ? 9.279 116.754 -33.167 1.00 40.37 243 GLU A O 1
ATOM 1662 N N . LEU A 1 244 ? 9.282 116.270 -35.364 1.00 40.24 244 LEU A N 1
ATOM 1663 C CA . LEU A 1 244 ? 10.061 115.036 -35.144 1.00 37.97 244 LEU A CA 1
ATOM 1664 C C . LEU A 1 244 ? 11.486 115.360 -34.754 1.00 40.87 244 LEU A C 1
ATOM 1665 O O . LEU A 1 244 ? 12.076 114.677 -33.893 1.00 40.72 244 LEU A O 1
ATOM 1670 N N . ARG A 1 245 ? 12.055 116.393 -35.371 1.00 40.23 245 ARG A N 1
ATOM 1671 C CA . ARG A 1 245 ? 13.401 116.809 -35.013 1.00 41.94 245 ARG A CA 1
ATOM 1672 C C . ARG A 1 245 ? 13.472 117.245 -33.537 1.00 40.54 245 ARG A C 1
ATOM 1673 O O . ARG A 1 245 ? 14.479 117.020 -32.876 1.00 42.42 245 ARG A O 1
ATOM 1681 N N . ALA A 1 246 ? 12.392 117.837 -33.037 1.00 39.65 246 ALA A N 1
ATOM 1682 C CA . ALA A 1 246 ? 12.350 118.411 -31.681 1.00 38.81 246 ALA A CA 1
ATOM 1683 C C . ALA A 1 246 ? 11.652 117.509 -30.649 1.00 37.01 246 ALA A C 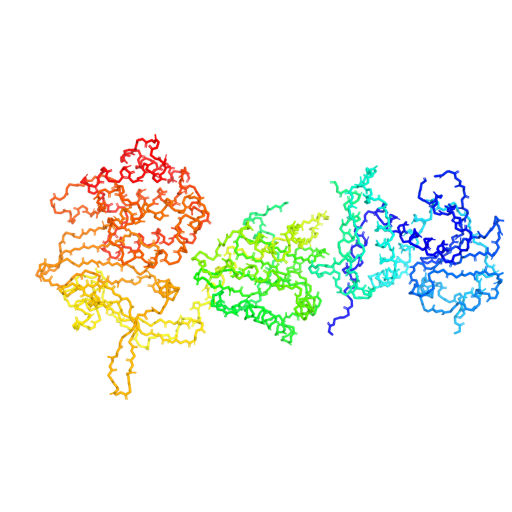1
ATOM 1684 O O . ALA A 1 246 ? 11.292 117.968 -29.564 1.00 37.28 246 ALA A O 1
ATOM 1686 N N . ILE A 1 247 ? 11.448 116.241 -30.997 1.00 35.93 247 ILE A N 1
ATOM 1687 C CA . ILE A 1 247 ? 10.736 115.274 -30.131 1.00 35.96 247 ILE A CA 1
ATOM 1688 C C . ILE A 1 247 ? 11.291 115.163 -28.696 1.00 34.99 247 ILE A C 1
ATOM 1689 O O . ILE A 1 247 ? 10.537 114.951 -27.760 1.00 35.30 247 ILE A O 1
ATOM 1694 N N . GLN A 1 248 ? 12.601 115.299 -28.524 1.00 35.82 248 GLN A N 1
ATOM 1695 C CA . GLN A 1 248 ? 13.189 115.270 -27.174 1.00 35.91 248 GLN A CA 1
ATOM 1696 C C . GLN A 1 248 ? 13.567 116.678 -26.670 1.00 36.81 248 GLN A C 1
ATOM 1697 O O . GLN A 1 248 ? 14.362 116.815 -25.754 1.00 36.58 248 GLN A O 1
ATOM 1703 N N . SER A 1 249 ? 13.008 117.722 -27.275 1.00 36.40 249 SER A N 1
ATOM 1704 C CA . SER A 1 249 ? 13.355 119.086 -26.857 1.00 38.05 249 SER A CA 1
ATOM 1705 C C . SER A 1 249 ? 12.527 119.483 -25.628 1.00 36.93 249 SER A C 1
ATOM 1706 O O . SER A 1 249 ? 11.494 118.860 -25.339 1.00 35.99 249 SER A O 1
ATOM 1709 N N . PRO A 1 250 ? 12.992 120.492 -24.880 1.00 37.20 250 PRO A N 1
ATOM 1710 C CA . PRO A 1 250 ? 12.321 120.810 -23.606 1.00 37.37 250 PRO A CA 1
ATOM 1711 C C . PRO A 1 250 ? 10.824 121.165 -23.716 1.00 38.62 250 PRO A C 1
ATOM 1712 O O . PRO A 1 250 ? 10.054 120.784 -22.808 1.00 36.98 250 PRO A O 1
ATOM 1716 N N . PHE A 1 251 ? 10.406 121.872 -24.789 1.00 37.36 251 PHE A N 1
ATOM 1717 C CA . PHE A 1 251 ? 9.000 122.297 -24.898 1.00 38.31 251 PHE A CA 1
ATOM 1718 C C . PHE A 1 251 ? 8.315 121.599 -26.078 1.00 37.07 251 PHE A C 1
ATOM 1719 O O . PHE A 1 251 ? 7.337 122.086 -26.573 1.00 35.23 251 PHE A O 1
ATOM 1727 N N . SER A 1 252 ? 8.849 120.466 -26.530 1.00 36.01 252 SER A N 1
ATOM 1728 C CA . SER A 1 252 ? 8.266 119.744 -27.676 1.00 35.26 252 SER A CA 1
ATOM 1729 C C . SER A 1 252 ? 6.737 119.642 -27.612 1.00 36.78 252 SER A C 1
ATOM 1730 O O . SER A 1 252 ? 6.185 119.123 -26.636 1.00 36.38 252 SER A O 1
ATOM 1733 N N . HIS A 1 253 ? 6.055 120.100 -28.656 1.00 36.48 253 HIS A N 1
ATOM 1734 C CA . HIS A 1 253 ? 4.595 120.063 -28.677 1.00 39.73 253 HIS A CA 1
ATOM 1735 C C . HIS A 1 253 ? 4.112 118.660 -28.923 1.00 37.72 253 HIS A C 1
ATOM 1736 O O . HIS A 1 253 ? 3.135 118.196 -28.320 1.00 36.01 253 HIS A O 1
ATOM 1743 N N . LEU A 1 254 ? 4.841 117.948 -29.766 1.00 36.79 254 LEU A N 1
ATOM 1744 C CA . LEU A 1 254 ? 4.532 116.561 -30.029 1.00 35.99 254 LEU A CA 1
ATOM 1745 C C . LEU A 1 254 ? 4.802 115.676 -28.794 1.00 36.43 254 LEU A C 1
ATOM 1746 O O . LEU A 1 254 ? 4.016 114.777 -28.491 1.00 36.80 254 LEU A O 1
ATOM 1751 N N . ALA A 1 255 ? 5.900 115.913 -28.068 1.00 35.89 255 ALA A N 1
ATOM 1752 C CA . ALA A 1 255 ? 6.067 115.196 -26.790 1.00 34.42 255 ALA A CA 1
ATOM 1753 C C . ALA A 1 255 ? 4.884 115.468 -25.825 1.00 34.05 255 ALA A C 1
ATOM 1754 O O . ALA A 1 255 ? 4.404 114.560 -25.104 1.00 33.84 255 ALA A O 1
ATOM 1756 N N . LYS A 1 256 ? 4.408 116.703 -25.802 1.00 33.75 256 LYS A N 1
ATOM 1757 C CA . LYS A 1 256 ? 3.204 117.004 -24.990 1.00 34.98 256 LYS A CA 1
ATOM 1758 C C . LYS A 1 256 ? 2.008 116.151 -25.459 1.00 33.69 256 LYS A C 1
ATOM 1759 O O . LYS A 1 256 ? 1.271 115.601 -24.650 1.00 32.33 256 LYS A O 1
ATOM 1765 N N . TYR A 1 257 ? 1.844 115.997 -26.767 1.00 34.24 257 TYR A N 1
ATOM 1766 C CA . TYR A 1 257 ? 0.730 115.193 -27.278 1.00 33.59 257 TYR A CA 1
ATOM 1767 C C . TYR A 1 257 ? 0.891 113.703 -26.900 1.00 33.98 257 TYR A C 1
ATOM 1768 O O . TYR A 1 257 ? -0.050 113.068 -26.414 1.00 32.97 257 TYR A O 1
ATOM 1777 N N . PHE A 1 258 ? 2.093 113.158 -27.093 1.00 32.44 258 PHE A N 1
ATOM 1778 C CA . PHE A 1 258 ? 2.327 111.804 -26.659 1.00 32.56 258 PHE A CA 1
ATOM 1779 C C . PHE A 1 258 ? 2.068 111.626 -25.167 1.00 32.97 258 PHE A C 1
ATOM 1780 O O . PHE A 1 258 ? 1.466 110.638 -24.774 1.00 32.29 258 PHE A O 1
ATOM 1788 N N . ASP A 1 259 ? 2.503 112.587 -24.349 1.00 32.27 259 ASP A N 1
ATOM 1789 C CA . ASP A 1 259 ? 2.275 112.519 -22.899 1.00 33.45 259 ASP A CA 1
ATOM 1790 C C . ASP A 1 259 ? 0.760 112.474 -22.605 1.00 34.05 259 ASP A C 1
ATOM 1791 O O . ASP A 1 259 ? 0.301 111.775 -21.701 1.00 34.44 259 ASP A O 1
ATOM 1796 N N . LEU A 1 260 ? -0.001 113.283 -23.337 1.00 33.58 260 LEU A N 1
ATOM 1797 C CA . LEU A 1 260 ? -1.453 113.314 -23.172 1.00 34.01 260 LEU A CA 1
ATOM 1798 C C . LEU A 1 260 ? -2.092 111.960 -23.507 1.00 33.62 260 LEU A C 1
ATOM 1799 O O . LEU A 1 260 ? -2.997 111.495 -22.798 1.00 33.70 260 LEU A O 1
ATOM 1804 N N . LEU A 1 261 ? -1.644 111.350 -24.605 1.00 32.27 261 LEU A N 1
ATOM 1805 C CA . LEU A 1 261 ? -2.170 110.035 -25.014 1.00 33.05 261 LEU A CA 1
ATOM 1806 C C . LEU A 1 261 ? -1.881 108.962 -23.961 1.00 34.24 261 LEU A C 1
ATOM 1807 O O . LEU A 1 261 ? -2.705 108.086 -23.726 1.00 33.01 261 LEU A O 1
ATOM 1812 N N . VAL A 1 262 ? -0.702 109.033 -23.341 1.00 34.61 262 VAL A N 1
ATOM 1813 C CA . VAL A 1 262 ? -0.402 108.127 -22.224 1.00 36.00 262 VAL A CA 1
ATOM 1814 C C . VAL A 1 262 ? -1.349 108.427 -21.047 1.00 37.12 262 VAL A C 1
ATOM 1815 O O . VAL A 1 262 ? -1.923 107.507 -20.467 1.00 36.64 262 VAL A O 1
ATOM 1819 N N . ALA A 1 263 ? -1.509 109.704 -20.690 1.00 37.54 263 ALA A N 1
ATOM 1820 C CA . ALA A 1 263 ? -2.432 110.049 -19.587 1.00 40.34 263 ALA A CA 1
ATOM 1821 C C . ALA A 1 263 ? -3.855 109.634 -19.891 1.00 42.10 263 ALA A C 1
ATOM 1822 O O . ALA A 1 263 ? -4.592 109.314 -18.972 1.00 44.86 263 ALA A O 1
ATOM 1824 N N . SER A 1 264 ? -4.243 109.617 -21.167 1.00 41.18 264 SER A N 1
ATOM 1825 C CA . SER A 1 264 ? -5.621 109.261 -21.503 1.00 44.50 264 SER A CA 1
ATOM 1826 C C . SER A 1 264 ? -5.925 107.810 -21.163 1.00 45.79 264 SER A C 1
ATOM 1827 O O . SER A 1 264 ? -7.061 107.484 -20.844 1.00 50.77 264 SER A O 1
ATOM 1830 N N . THR A 1 265 ? -4.923 106.944 -21.214 1.00 45.45 265 THR A N 1
ATOM 1831 C CA . THR A 1 265 ? -5.146 105.524 -20.950 1.00 48.96 265 THR A CA 1
ATOM 1832 C C . THR A 1 265 ? -4.564 105.070 -19.599 1.00 54.13 265 THR A C 1
ATOM 1833 O O . THR A 1 265 ? -4.506 103.881 -19.324 1.00 56.20 265 THR A O 1
ATOM 1837 N N . ASN A 1 266 ? -4.134 106.031 -18.781 1.00 63.42 266 ASN A N 1
ATOM 1838 C CA . ASN A 1 266 ? -3.781 105.848 -17.351 1.00 77.88 266 ASN A CA 1
ATOM 1839 C C . ASN A 1 266 ? -2.484 106.515 -16.894 1.00 81.68 266 ASN A C 1
ATOM 1840 O O . ASN A 1 266 ? -1.419 106.208 -17.420 1.00 82.43 266 ASN A O 1
ATOM 1845 N N . GLY A 1 267 ? -2.565 107.409 -15.904 1.00 74.17 267 GLY A N 1
ATOM 1846 C CA . GLY A 1 267 ? -3.826 107.794 -15.250 1.00 77.93 267 GLY A CA 1
ATOM 1847 C C . GLY A 1 267 ? -4.071 107.120 -13.908 1.00 83.44 267 GLY A C 1
ATOM 1848 O O . GLY A 1 267 ? -3.240 107.193 -12.998 1.00 89.63 267 GLY A O 1
ATOM 1849 N N . VAL A 1 273 ? 6.202 113.266 -8.213 1.00 87.85 273 VAL A N 1
ATOM 1850 C CA . VAL A 1 273 ? 7.316 112.473 -7.682 1.00 88.41 273 VAL A CA 1
ATOM 1851 C C . VAL A 1 273 ? 8.582 113.309 -7.518 1.00 89.93 273 VAL A C 1
ATOM 1852 O O . VAL A 1 273 ? 9.006 113.992 -8.450 1.00 89.55 273 VAL A O 1
ATOM 1856 N N . GLU A 1 274 ? 9.171 113.258 -6.323 1.00 93.89 274 GLU A N 1
ATOM 1857 C CA . GLU A 1 274 ? 10.350 114.069 -5.985 1.00 96.77 274 GLU A CA 1
ATOM 1858 C C . GLU A 1 274 ? 11.472 113.232 -5.378 1.00 94.71 274 GLU A C 1
ATOM 1859 O O . GLU A 1 274 ? 11.212 112.347 -4.568 1.00 97.19 274 GLU A O 1
ATOM 1865 N N . TYR A 1 275 ? 12.716 113.535 -5.744 1.00 87.22 275 TYR A N 1
ATOM 1866 C CA . TYR A 1 275 ? 13.850 112.686 -5.377 1.00 86.63 275 TYR A CA 1
ATOM 1867 C C . TYR A 1 275 ? 14.639 113.129 -4.145 1.00 93.48 275 TYR A C 1
ATOM 1868 O O . TYR A 1 275 ? 14.720 114.324 -3.847 1.00 93.95 275 TYR A O 1
ATOM 1877 N N . SER A 1 276 ? 15.212 112.150 -3.442 1.00 96.53 276 SER A N 1
ATOM 1878 C CA . SER A 1 276 ? 16.218 112.409 -2.410 1.00 102.64 276 SER A CA 1
ATOM 1879 C C . SER A 1 276 ? 17.603 112.125 -2.978 1.00 104.29 276 SER A C 1
ATOM 1880 O O . SER A 1 276 ? 17.735 111.495 -4.032 1.00 102.80 276 SER A O 1
ATOM 1883 N N . GLN A 1 277 ? 18.629 112.574 -2.263 1.00 107.70 277 GLN A N 1
ATOM 1884 C CA . GLN A 1 277 ? 20.011 112.459 -2.725 1.00 110.06 277 GLN A CA 1
ATOM 1885 C C . GLN A 1 277 ? 20.507 111.023 -2.937 1.00 110.20 277 GLN A C 1
ATOM 1886 O O . GLN A 1 277 ? 21.260 110.769 -3.877 1.00 106.92 277 GLN A O 1
ATOM 1892 N N . GLU A 1 278 ? 20.095 110.088 -2.085 1.00 113.65 278 GLU A N 1
ATOM 1893 C CA . GLU A 1 278 ? 20.525 108.694 -2.262 1.00 116.82 278 GLU A CA 1
ATOM 1894 C C . GLU A 1 278 ? 19.898 108.060 -3.510 1.00 113.37 278 GLU A C 1
ATOM 1895 O O . GLU A 1 278 ? 20.600 107.416 -4.296 1.00 110.32 278 GLU A O 1
ATOM 1901 N N . GLN A 1 279 ? 18.586 108.256 -3.678 1.00 107.45 279 GLN A N 1
ATOM 1902 C CA . GLN A 1 279 ? 17.850 107.824 -4.876 1.00 98.92 279 GLN A CA 1
ATOM 1903 C C . GLN A 1 279 ? 18.470 108.404 -6.154 1.00 92.18 279 GLN A C 1
ATOM 1904 O O . GLN A 1 279 ? 18.740 107.662 -7.094 1.00 91.68 279 GLN A O 1
ATOM 1910 N N . ALA A 1 280 ? 18.713 109.716 -6.171 1.00 83.59 280 ALA A N 1
ATOM 1911 C CA . ALA A 1 280 ? 19.364 110.373 -7.313 1.00 84.81 280 ALA A CA 1
ATOM 1912 C C . ALA A 1 280 ? 20.739 109.758 -7.623 1.00 88.47 280 ALA A C 1
ATOM 1913 O O . ALA A 1 280 ? 20.951 109.216 -8.722 1.00 83.32 280 ALA A O 1
ATOM 1915 N N . GLU A 1 281 ? 21.654 109.810 -6.647 1.00 88.79 281 GLU A N 1
ATOM 1916 C CA . GLU A 1 281 ? 23.011 109.308 -6.846 1.00 88.70 281 GLU A CA 1
ATOM 1917 C C . GLU A 1 281 ? 22.998 107.785 -7.094 1.00 92.86 281 GLU A C 1
ATOM 1918 O O . GLU A 1 281 ? 23.907 107.255 -7.736 1.00 98.39 281 GLU A O 1
ATOM 1924 N N . ASN A 1 282 ? 21.955 107.095 -6.626 1.00 91.07 282 ASN A N 1
ATOM 1925 C CA . ASN A 1 282 ? 21.715 105.699 -7.023 1.00 92.60 282 ASN A CA 1
ATOM 1926 C C . ASN A 1 282 ? 21.234 105.544 -8.466 1.00 89.16 282 ASN A C 1
ATOM 1927 O O . ASN A 1 282 ? 21.607 104.580 -9.151 1.00 91.35 282 ASN A O 1
ATOM 1932 N N . ILE A 1 283 ? 20.383 106.473 -8.912 1.00 81.53 283 ILE A N 1
ATOM 1933 C CA . ILE A 1 283 ? 19.915 106.485 -10.293 1.00 72.38 283 ILE A CA 1
ATOM 1934 C C . ILE A 1 283 ? 21.108 106.759 -11.219 1.00 67.59 283 ILE A C 1
ATOM 1935 O O . ILE A 1 283 ? 21.240 106.115 -12.266 1.00 68.34 283 ILE A O 1
ATOM 1940 N N . GLY A 1 284 ? 21.978 107.692 -10.821 1.00 63.55 284 GLY A N 1
ATOM 1941 C CA . GLY A 1 284 ? 23.153 108.063 -11.623 1.00 61.20 284 GLY A CA 1
ATOM 1942 C C . GLY A 1 284 ? 22.772 108.438 -13.049 1.00 56.89 284 GLY A C 1
ATOM 1943 O O . GLY A 1 284 ? 23.257 107.843 -14.031 1.00 56.15 284 GLY A O 1
ATOM 1944 N N . ALA A 1 285 ? 21.890 109.423 -13.169 1.00 52.35 285 ALA A N 1
ATOM 1945 C CA . ALA A 1 285 ? 21.330 109.777 -14.486 1.00 48.12 285 ALA A CA 1
ATOM 1946 C C . ALA A 1 285 ? 22.337 110.474 -15.418 1.00 47.17 285 ALA A C 1
ATOM 1947 O O . ALA A 1 285 ? 22.294 110.280 -16.649 1.00 46.84 285 ALA A O 1
ATOM 1949 N N . TRP A 1 286 ? 23.258 111.240 -14.825 1.00 46.08 286 TRP A N 1
ATOM 1950 C CA . TRP A 1 286 ? 24.106 112.178 -15.568 1.00 45.71 286 TRP A CA 1
ATOM 1951 C C . TRP A 1 286 ? 25.590 111.932 -15.438 1.00 49.41 286 TRP A C 1
ATOM 1952 O O . TRP A 1 286 ? 26.076 111.609 -14.359 1.00 48.84 286 TRP A O 1
ATOM 1963 N N . ILE A 1 287 ? 26.309 112.082 -16.554 1.00 50.61 287 ILE A N 1
ATOM 1964 C CA . ILE A 1 287 ? 27.757 111.931 -16.597 1.00 55.21 287 ILE A CA 1
ATOM 1965 C C . ILE A 1 287 ? 28.352 113.313 -16.832 1.00 56.19 287 ILE A C 1
ATOM 1966 O O . ILE A 1 287 ? 28.054 113.954 -17.835 1.00 53.98 287 ILE A O 1
ATOM 1971 N N . ASP A 1 288 ? 29.214 113.750 -15.924 1.00 60.99 288 ASP A N 1
ATOM 1972 C CA . ASP A 1 288 ? 29.938 115.010 -16.077 1.00 66.69 288 ASP A CA 1
ATOM 1973 C C . ASP A 1 288 ? 30.673 115.111 -17.404 1.00 70.27 288 ASP A C 1
ATOM 1974 O O . ASP A 1 288 ? 31.211 114.120 -17.903 1.00 71.04 288 ASP A O 1
ATOM 1979 N N . SER A 1 289 ? 30.680 116.310 -17.978 1.00 72.93 289 SER A N 1
ATOM 1980 C CA . SER A 1 289 ? 31.597 116.614 -19.058 1.00 77.66 289 SER A CA 1
ATOM 1981 C C . SER A 1 289 ? 33.043 116.712 -18.513 1.00 84.47 289 SER A C 1
ATOM 1982 O O . SER A 1 289 ? 34.012 116.368 -19.199 1.00 91.65 289 SER A O 1
ATOM 1985 N N . GLY A 1 290 ? 33.170 117.175 -17.269 1.00 81.59 290 GLY A N 1
ATOM 1986 C CA . GLY A 1 290 ? 34.457 117.514 -16.699 1.00 79.39 290 GLY A CA 1
ATOM 1987 C C . GLY A 1 290 ? 34.882 118.961 -16.928 1.00 79.17 290 GLY A C 1
ATOM 1988 O O . GLY A 1 290 ? 35.926 119.366 -16.420 1.00 76.27 290 GLY A O 1
ATOM 1989 N N . THR A 1 291 ? 34.093 119.734 -17.690 1.00 72.04 291 THR A N 1
ATOM 1990 C CA . THR A 1 291 ? 34.400 121.162 -17.950 1.00 67.94 291 THR A CA 1
ATOM 1991 C C . THR A 1 291 ? 33.232 122.089 -17.549 1.00 62.47 291 THR A C 1
ATOM 1992 O O . THR A 1 291 ? 32.089 121.654 -17.568 1.00 62.16 291 THR A O 1
ATOM 1996 N N . GLN A 1 292 ? 33.508 123.335 -17.152 1.00 55.37 292 GLN A N 1
ATOM 1997 C CA . GLN A 1 292 ? 32.469 124.200 -16.562 1.00 50.92 292 GLN A CA 1
ATOM 1998 C C . GLN A 1 292 ? 32.699 125.675 -16.857 1.00 50.98 292 GLN A C 1
ATOM 1999 O O . GLN A 1 292 ? 33.826 126.068 -17.101 1.00 49.13 292 GLN A O 1
ATOM 2005 N N . LEU A 1 293 ? 31.640 126.486 -16.824 1.00 48.15 293 LEU A N 1
ATOM 2006 C CA . LEU A 1 293 ? 31.791 127.943 -16.972 1.00 47.88 293 LEU A CA 1
ATOM 2007 C C . LEU A 1 293 ? 31.220 128.682 -15.770 1.00 48.02 293 LEU A C 1
ATOM 2008 O O . LEU A 1 293 ? 30.005 128.692 -15.559 1.00 46.15 293 LEU A O 1
ATOM 2013 N N . LEU A 1 294 ? 32.102 129.302 -14.990 1.00 47.35 294 LEU A N 1
ATOM 2014 C CA . LEU A 1 294 ? 31.700 130.019 -13.786 1.00 48.58 294 LEU A CA 1
ATOM 2015 C C . LEU A 1 294 ? 31.458 131.467 -14.159 1.00 48.06 294 LEU A C 1
ATOM 2016 O O . LEU A 1 294 ? 32.304 132.082 -14.794 1.00 51.68 294 LEU A O 1
ATOM 2021 N N . MET A 1 295 ? 30.313 132.018 -13.769 1.00 46.42 295 MET A N 1
ATOM 2022 C CA . MET A 1 295 ? 29.977 133.393 -14.128 1.00 48.35 295 MET A CA 1
ATOM 2023 C C . MET A 1 295 ? 29.362 134.120 -12.944 1.00 50.58 295 MET A C 1
ATOM 2024 O O . MET A 1 295 ? 28.925 133.490 -11.974 1.00 48.35 295 MET A O 1
ATOM 2029 N N . SER A 1 296 ? 29.297 135.442 -13.045 1.00 50.97 296 SER A N 1
ATOM 2030 C CA . SER A 1 296 ? 28.646 136.258 -12.036 1.00 54.74 296 SER A CA 1
ATOM 2031 C C . SER A 1 296 ? 27.160 136.352 -12.351 1.00 53.55 296 SER A C 1
ATOM 2032 O O . SER A 1 296 ? 26.784 136.535 -13.500 1.00 55.06 296 SER A O 1
ATOM 2035 N N . ALA A 1 297 ? 26.316 136.214 -11.335 1.00 53.78 297 ALA A N 1
ATOM 2036 C CA . ALA A 1 297 ? 24.876 136.381 -11.522 1.00 56.72 297 ALA A CA 1
ATOM 2037 C C . ALA A 1 297 ? 24.413 137.796 -11.142 1.00 58.49 297 ALA A C 1
ATOM 2038 O O . ALA A 1 297 ? 23.224 138.080 -11.154 1.00 58.97 297 ALA A O 1
ATOM 2040 N N . SER A 1 298 ? 25.354 138.682 -10.825 1.00 62.37 298 SER A N 1
ATOM 2041 C CA . SER A 1 298 ? 25.013 140.038 -10.388 1.00 69.41 298 SER A CA 1
ATOM 2042 C C . SER A 1 298 ? 25.587 141.087 -11.321 1.00 74.10 298 SER A C 1
ATOM 2043 O O . SER A 1 298 ? 26.449 140.789 -12.139 1.00 76.24 298 SER A O 1
ATOM 2046 N N . GLY A 1 299 ? 25.116 142.320 -11.169 1.00 82.51 299 GLY A N 1
ATOM 2047 C CA . GLY A 1 299 ? 25.497 143.415 -12.058 1.00 88.97 299 GLY A CA 1
ATOM 2048 C C . GLY A 1 299 ? 24.471 143.498 -13.162 1.00 94.78 299 GLY A C 1
ATOM 2049 O O . GLY A 1 299 ? 23.758 142.524 -13.416 1.00 98.66 299 GLY A O 1
ATOM 2050 N N . ILE A 1 300 ? 24.374 144.654 -13.812 1.00 100.28 300 ILE A N 1
ATOM 2051 C CA . ILE A 1 300 ? 23.415 144.813 -14.906 1.00 102.45 300 ILE A CA 1
ATOM 2052 C C . ILE A 1 300 ? 23.887 143.970 -16.087 1.00 98.25 300 ILE A C 1
ATOM 2053 O O . ILE A 1 300 ? 25.095 143.832 -16.323 1.00 100.51 300 ILE A O 1
ATOM 2058 N N . GLY A 1 301 ? 22.932 143.392 -16.811 1.00 93.65 301 GLY A N 1
ATOM 2059 C CA . GLY A 1 301 ? 23.244 142.534 -17.955 1.00 87.08 301 GLY A CA 1
ATOM 2060 C C . GLY A 1 301 ? 23.897 141.208 -17.595 1.00 78.82 301 GLY A C 1
ATOM 2061 O O . GLY A 1 301 ? 24.519 140.568 -18.447 1.00 77.86 301 GLY A O 1
ATOM 2062 N N . ALA A 1 302 ? 23.759 140.791 -16.338 1.00 72.69 302 ALA A N 1
ATOM 2063 C CA . ALA A 1 302 ? 24.272 139.494 -15.906 1.00 65.59 302 ALA A CA 1
ATOM 2064 C C . ALA A 1 302 ? 23.553 138.380 -16.660 1.00 63.12 302 ALA A C 1
ATOM 2065 O O . ALA A 1 302 ? 24.197 137.461 -17.175 1.00 60.36 302 ALA A O 1
ATOM 2067 N N . ALA A 1 303 ? 22.227 138.500 -16.754 1.00 61.86 303 ALA A N 1
ATOM 2068 C CA . ALA A 1 303 ? 21.381 137.522 -17.431 1.00 59.73 303 ALA A CA 1
ATOM 2069 C C . ALA A 1 303 ? 21.768 137.321 -18.900 1.00 59.11 303 ALA A C 1
ATOM 2070 O O . ALA A 1 303 ? 21.918 136.189 -19.367 1.00 56.63 303 ALA A O 1
ATOM 2072 N N . VAL A 1 304 ? 21.955 138.414 -19.622 1.00 60.11 304 VAL A N 1
ATOM 2073 C CA . VAL A 1 304 ? 22.472 138.336 -20.980 1.00 59.91 304 VAL A CA 1
ATOM 2074 C C . VAL A 1 304 ? 23.798 137.555 -21.037 1.00 56.94 304 VAL A C 1
ATOM 2075 O O . VAL A 1 304 ? 23.972 136.700 -21.901 1.00 58.38 304 VAL A O 1
ATOM 2079 N N . SER A 1 305 ? 24.728 137.840 -20.132 1.00 55.17 305 SER A N 1
ATOM 2080 C CA . SER A 1 305 ? 26.009 137.105 -20.107 1.00 55.50 305 SER A CA 1
ATOM 2081 C C . SER A 1 305 ? 25.825 135.619 -19.827 1.00 51.21 305 SER A C 1
ATOM 2082 O O . SER A 1 305 ? 26.475 134.777 -20.448 1.00 51.17 305 SER A O 1
ATOM 2085 N N . VAL A 1 306 ? 24.937 135.298 -18.894 1.00 49.49 306 VAL A N 1
ATOM 2086 C CA . VAL A 1 306 ? 24.662 133.898 -18.566 1.00 48.04 306 VAL A CA 1
ATOM 2087 C C . VAL A 1 306 ? 24.076 133.137 -19.756 1.00 47.60 306 VAL A C 1
ATOM 2088 O O . VAL A 1 306 ? 24.564 132.070 -20.111 1.00 46.23 306 VAL A O 1
ATOM 2092 N N . ILE A 1 307 ? 23.070 133.719 -20.405 1.00 48.65 307 ILE A N 1
ATOM 2093 C CA . ILE A 1 307 ? 22.477 133.135 -21.622 1.00 49.30 307 ILE A CA 1
ATOM 2094 C C . ILE A 1 307 ? 23.551 132.879 -22.679 1.00 51.65 307 ILE A C 1
ATOM 2095 O O . ILE A 1 307 ? 23.663 131.777 -23.206 1.00 52.87 307 ILE A O 1
ATOM 2100 N N . GLN A 1 308 ? 24.345 133.900 -22.983 1.00 55.03 308 GLN A N 1
ATOM 2101 C CA . GLN A 1 308 ? 25.366 133.784 -24.028 1.00 57.94 308 GLN A CA 1
ATOM 2102 C C . GLN A 1 308 ? 26.444 132.757 -23.634 1.00 55.04 308 GLN A C 1
ATOM 2103 O O . GLN A 1 308 ? 26.796 131.868 -24.424 1.00 54.94 308 GLN A O 1
ATOM 2109 N N . GLY A 1 309 ? 26.945 132.867 -22.404 1.00 50.67 309 GLY A N 1
ATOM 2110 C CA . GLY A 1 309 ? 27.864 131.872 -21.875 1.00 49.61 309 GLY A CA 1
ATOM 2111 C C . GLY A 1 309 ? 27.358 130.442 -22.002 1.00 48.41 309 GLY A C 1
ATOM 2112 O O . GLY A 1 309 ? 28.100 129.550 -22.418 1.00 50.72 309 GLY A O 1
ATOM 2113 N N . ALA A 1 310 ? 26.089 130.217 -21.657 1.00 47.92 310 ALA A N 1
ATOM 2114 C CA . ALA A 1 310 ? 25.496 128.870 -21.705 1.00 47.38 310 ALA A CA 1
ATOM 2115 C C . ALA A 1 310 ? 25.301 128.369 -23.142 1.00 45.98 310 ALA A C 1
ATOM 2116 O O . ALA A 1 310 ? 25.538 127.197 -23.441 1.00 45.61 310 ALA A O 1
ATOM 2118 N N . ALA A 1 311 ? 24.856 129.249 -24.028 1.00 47.67 311 ALA A N 1
ATOM 2119 C CA . ALA A 1 311 ? 24.705 128.876 -25.441 1.00 48.80 311 ALA A CA 1
ATOM 2120 C C . ALA A 1 311 ? 26.082 128.602 -26.024 1.00 49.57 311 ALA A C 1
ATOM 2121 O O . ALA A 1 311 ? 26.263 127.643 -26.802 1.00 48.49 311 ALA A O 1
ATOM 2123 N N . GLY A 1 312 ? 27.048 129.435 -25.621 1.00 50.86 312 GLY A N 1
ATOM 2124 C CA . GLY A 1 312 ? 28.455 129.274 -26.019 1.00 54.32 312 GLY A CA 1
ATOM 2125 C C . GLY A 1 312 ? 29.023 127.934 -25.586 1.00 53.55 312 GLY A C 1
ATOM 2126 O O . GLY A 1 312 ? 29.672 127.235 -26.373 1.00 54.75 312 GLY A O 1
ATOM 2127 N N . LEU A 1 313 ? 28.756 127.559 -24.338 1.00 51.46 313 LEU A N 1
ATOM 2128 C CA . LEU A 1 313 ? 29.234 126.279 -23.820 1.00 51.32 313 LEU A CA 1
ATOM 2129 C C . LEU A 1 313 ? 28.654 125.106 -24.609 1.00 51.06 313 LEU A C 1
ATOM 2130 O O . LEU A 1 313 ? 29.361 124.142 -24.915 1.00 52.64 313 LEU A O 1
ATOM 2135 N N . THR A 1 314 ? 27.367 125.176 -24.931 1.00 48.35 314 THR A N 1
ATOM 2136 C CA . THR A 1 314 ? 26.734 124.094 -25.692 1.00 49.23 314 THR A CA 1
ATOM 2137 C C . THR A 1 314 ? 27.308 124.004 -27.113 1.00 52.82 314 THR A C 1
ATOM 2138 O O . THR A 1 314 ? 27.549 122.897 -27.631 1.00 53.86 314 THR A O 1
ATOM 2142 N N . ALA A 1 315 ? 27.518 125.166 -27.740 1.00 55.18 315 ALA A N 1
ATOM 2143 C CA . ALA A 1 315 ? 28.055 125.230 -29.106 1.00 58.45 315 ALA A CA 1
ATOM 2144 C C . ALA A 1 315 ? 29.449 124.615 -29.141 1.00 60.38 315 ALA A C 1
ATOM 2145 O O . ALA A 1 315 ? 29.736 123.799 -30.009 1.00 64.69 315 ALA A O 1
ATOM 2147 N N . ASP A 1 316 ? 30.292 124.957 -28.169 1.00 61.66 316 ASP A N 1
ATOM 2148 C CA . ASP A 1 316 ? 31.670 124.429 -28.155 1.00 65.28 316 ASP A CA 1
ATOM 2149 C C . ASP A 1 316 ? 31.703 122.913 -28.007 1.00 64.34 316 ASP A C 1
ATOM 2150 O O . ASP A 1 316 ? 32.530 122.254 -28.634 1.00 64.98 316 ASP A O 1
ATOM 2155 N N . ALA A 1 317 ? 30.793 122.361 -27.204 1.00 60.66 317 ALA A N 1
ATOM 2156 C CA . ALA A 1 317 ? 30.771 120.917 -26.975 1.00 61.32 317 ALA A CA 1
ATOM 2157 C C . ALA A 1 317 ? 30.406 120.144 -28.243 1.00 62.34 317 ALA A C 1
ATOM 2158 O O . ALA A 1 317 ? 30.953 119.063 -28.498 1.00 64.40 317 ALA A O 1
ATOM 2160 N N . ILE A 1 318 ? 29.500 120.708 -29.039 1.00 62.83 318 ILE A N 1
ATOM 2161 C CA . ILE A 1 318 ? 29.101 120.104 -30.317 1.00 66.67 318 ILE A CA 1
ATOM 2162 C C . ILE A 1 318 ? 30.229 120.132 -31.357 1.00 74.07 318 ILE A C 1
ATOM 2163 O O . ILE A 1 318 ? 30.425 119.162 -32.097 1.00 76.26 318 ILE A O 1
ATOM 2168 N N . GLU A 1 319 ? 30.956 121.243 -31.413 1.00 76.80 319 GLU A N 1
ATOM 2169 C CA . GLU A 1 319 ? 32.088 121.380 -32.332 1.00 87.96 319 GLU A CA 1
ATOM 2170 C C . GLU A 1 319 ? 33.260 120.475 -31.963 1.00 88.66 319 GLU A C 1
ATOM 2171 O O . GLU A 1 319 ? 33.801 119.777 -32.821 1.00 94.39 319 GLU A O 1
ATOM 2177 N N . GLY A 1 320 ? 33.641 120.491 -30.689 1.00 85.09 320 GLY A N 1
ATOM 2178 C CA . GLY A 1 320 ? 34.711 119.634 -30.183 1.00 86.01 320 GLY A CA 1
ATOM 2179 C C . GLY A 1 320 ? 34.375 118.149 -30.151 1.00 86.81 320 GLY A C 1
ATOM 2180 O O . GLY A 1 320 ? 35.173 117.348 -29.664 1.00 87.66 320 GLY A O 1
ATOM 2181 N N . LYS A 1 321 ? 33.194 117.782 -30.655 1.00 84.38 321 LYS A N 1
ATOM 2182 C CA . LYS A 1 321 ? 32.761 116.375 -30.740 1.00 84.99 321 LYS A CA 1
ATOM 2183 C C . LYS A 1 321 ? 32.775 115.623 -29.401 1.00 82.55 321 LYS A C 1
ATOM 2184 O O . LYS A 1 321 ? 32.815 114.389 -29.364 1.00 84.61 321 LYS A O 1
ATOM 2190 N N . GLU A 1 322 ? 32.740 116.375 -28.306 1.00 80.74 322 GLU A N 1
ATOM 2191 C CA . GLU A 1 322 ? 32.477 115.797 -26.992 1.00 81.37 322 GLU A CA 1
ATOM 2192 C C . GLU A 1 322 ? 31.022 115.304 -26.930 1.00 76.35 322 GLU A C 1
ATOM 2193 O O . GLU A 1 322 ? 30.701 114.351 -26.218 1.00 77.24 322 GLU A O 1
ATOM 2199 N N . ILE A 1 323 ? 30.165 115.958 -27.711 1.00 68.30 323 ILE A N 1
ATOM 2200 C CA . ILE A 1 323 ? 28.729 115.729 -27.718 1.00 66.66 323 ILE A CA 1
ATOM 2201 C C . ILE A 1 323 ? 28.266 115.630 -29.172 1.00 62.37 323 ILE A C 1
ATOM 2202 O O . ILE A 1 323 ? 28.720 116.405 -30.007 1.00 65.56 323 ILE A O 1
ATOM 2207 N N . ASP A 1 324 ? 27.397 114.663 -29.470 1.00 62.48 324 ASP A N 1
ATOM 2208 C CA . ASP A 1 324 ? 26.739 114.538 -30.791 1.00 61.92 324 ASP A CA 1
ATOM 2209 C C . ASP A 1 324 ? 25.381 115.250 -30.835 1.00 57.89 324 ASP A C 1
ATOM 2210 O O . ASP A 1 324 ? 24.692 115.303 -29.821 1.00 53.84 324 ASP A O 1
ATOM 2215 N N . PRO A 1 325 ? 24.999 115.810 -32.007 1.00 57.42 325 PRO A N 1
ATOM 2216 C CA . PRO A 1 325 ? 23.748 116.557 -32.131 1.00 54.44 325 PRO A CA 1
ATOM 2217 C C . PRO A 1 325 ? 22.541 115.895 -31.474 1.00 51.13 325 PRO A C 1
ATOM 2218 O O . PRO A 1 325 ? 21.742 116.594 -30.852 1.00 48.89 325 PRO A O 1
ATOM 2222 N N . LEU A 1 326 ? 22.424 114.572 -31.590 1.00 49.44 326 LEU A N 1
ATOM 2223 C CA . LEU A 1 326 ? 21.245 113.859 -31.081 1.00 47.46 326 LEU A CA 1
ATOM 2224 C C . LEU A 1 326 ? 21.352 113.310 -29.652 1.00 45.54 326 LEU A C 1
ATOM 2225 O O . LEU A 1 326 ? 20.372 112.800 -29.122 1.00 43.95 326 LEU A O 1
ATOM 2230 N N . ASP A 1 327 ? 22.535 113.411 -29.046 1.00 47.43 327 ASP A N 1
ATOM 2231 C CA . ASP A 1 327 ? 22.750 113.037 -27.648 1.00 46.73 327 ASP A CA 1
ATOM 2232 C C . ASP A 1 327 ? 21.906 113.894 -26.729 1.00 44.05 327 ASP A C 1
ATOM 2233 O O . ASP A 1 327 ? 21.868 115.130 -26.891 1.00 42.73 327 ASP A O 1
ATOM 2238 N N . VAL A 1 328 ? 21.283 113.258 -25.736 1.00 41.78 328 VAL A N 1
ATOM 2239 C CA . VAL A 1 328 ? 20.535 113.985 -24.724 1.00 39.06 328 VAL A CA 1
ATOM 2240 C C . VAL A 1 328 ? 21.502 114.520 -23.677 1.00 39.68 328 VAL A C 1
ATOM 2241 O O . VAL A 1 328 ? 22.350 113.796 -23.156 1.00 42.03 328 VAL A O 1
ATOM 2245 N N . ILE A 1 329 ? 21.400 115.808 -23.391 1.00 38.62 329 ILE A N 1
ATOM 2246 C CA . ILE A 1 329 ? 22.283 116.452 -22.458 1.00 38.75 329 ILE A CA 1
ATOM 2247 C C . ILE A 1 329 ? 21.462 117.230 -21.428 1.00 38.82 329 ILE A C 1
ATOM 2248 O O . ILE A 1 329 ? 20.304 117.578 -21.676 1.00 36.41 329 ILE A O 1
ATOM 2253 N N . SER A 1 330 ? 22.056 117.456 -20.268 1.00 38.06 330 SER A N 1
ATOM 2254 C CA . SER A 1 330 ? 21.487 118.326 -19.276 1.00 37.39 330 SER A CA 1
ATOM 2255 C C . SER A 1 330 ? 22.418 119.527 -19.226 1.00 39.23 330 SER A C 1
ATOM 2256 O O . SER A 1 330 ? 23.605 119.381 -18.890 1.00 40.03 330 SER A O 1
ATOM 2259 N N . LEU A 1 331 ? 21.910 120.695 -19.603 1.00 37.15 331 LEU A N 1
ATOM 2260 C CA . LEU A 1 331 ? 22.651 121.913 -19.357 1.00 37.05 331 LEU A CA 1
ATOM 2261 C C . LEU A 1 331 ? 22.215 122.428 -17.990 1.00 37.28 331 LEU A C 1
ATOM 2262 O O . LEU A 1 331 ? 21.083 122.918 -17.824 1.00 35.59 331 LEU A O 1
ATOM 2267 N N . SER A 1 332 ? 23.103 122.297 -17.011 1.00 34.55 332 SER A N 1
ATOM 2268 C CA . SER A 1 332 ? 22.820 122.723 -15.645 1.00 35.42 332 SER A CA 1
ATOM 2269 C C . SER A 1 332 ? 23.229 124.162 -15.459 1.00 35.51 332 SER A C 1
ATOM 2270 O O . SER A 1 332 ? 24.338 124.530 -15.799 1.00 37.01 332 SER A O 1
ATOM 2273 N N . LEU A 1 333 ? 22.330 124.968 -14.911 1.00 33.98 333 LEU A N 1
ATOM 2274 C CA . LEU A 1 333 ? 22.667 126.307 -14.494 1.00 34.99 333 LEU A CA 1
ATOM 2275 C C . LEU A 1 333 ? 22.445 126.300 -13.000 1.00 36.58 333 LEU A C 1
ATOM 2276 O O . LEU A 1 333 ? 21.299 126.259 -12.520 1.00 37.86 333 LEU A O 1
ATOM 2281 N N . ALA A 1 334 ? 23.553 126.276 -12.267 1.00 37.49 334 ALA A N 1
ATOM 2282 C CA . ALA A 1 334 ? 23.527 126.072 -10.828 1.00 37.48 334 ALA A CA 1
ATOM 2283 C C . ALA A 1 334 ? 24.065 127.296 -10.146 1.00 38.54 334 ALA A C 1
ATOM 2284 O O . ALA A 1 334 ? 25.165 127.737 -10.449 1.00 39.80 334 ALA A O 1
ATOM 2286 N N . ALA A 1 335 ? 23.289 127.841 -9.216 1.00 40.02 335 ALA A N 1
ATOM 2287 C CA . ALA A 1 335 ? 23.761 128.911 -8.364 1.00 40.70 335 ALA A CA 1
ATOM 2288 C C . ALA A 1 335 ? 24.951 128.419 -7.540 1.00 41.40 335 ALA A C 1
ATOM 2289 O O . ALA A 1 335 ? 25.080 127.217 -7.235 1.00 39.54 335 ALA A O 1
ATOM 2291 N N . ILE A 1 336 ? 25.825 129.359 -7.215 1.00 41.28 336 ILE A N 1
ATOM 2292 C CA . ILE A 1 336 ? 27.057 129.094 -6.473 1.00 41.53 336 ILE A CA 1
ATOM 2293 C C . ILE A 1 336 ? 27.163 130.162 -5.362 1.00 41.93 336 ILE A C 1
ATOM 2294 O O . ILE A 1 336 ? 26.895 131.330 -5.618 1.00 42.17 336 ILE A O 1
ATOM 2299 N N . PRO A 1 337 ? 27.546 129.768 -4.131 1.00 43.43 337 PRO A N 1
ATOM 2300 C CA . PRO A 1 337 ? 27.645 130.753 -3.042 1.00 45.55 337 PRO A CA 1
ATOM 2301 C C . PRO A 1 337 ? 28.420 132.004 -3.458 1.00 45.83 337 PRO A C 1
ATOM 2302 O O . PRO A 1 337 ? 29.489 131.910 -4.080 1.00 46.71 337 PRO A O 1
ATOM 2306 N N . GLY A 1 338 ? 27.849 133.165 -3.165 1.00 46.32 338 GLY A N 1
ATOM 2307 C CA . GLY A 1 338 ? 28.504 134.418 -3.481 1.00 48.46 338 GLY A CA 1
ATOM 2308 C C . GLY A 1 338 ? 27.912 135.105 -4.690 1.00 49.45 338 GLY A C 1
ATOM 2309 O O . GLY A 1 338 ? 28.554 135.952 -5.285 1.00 50.33 338 GLY A O 1
ATOM 2310 N N . GLY A 1 339 ? 26.696 134.724 -5.067 1.00 47.48 339 GLY A N 1
ATOM 2311 C CA . GLY A 1 339 ? 26.036 135.347 -6.207 1.00 48.59 339 GLY A CA 1
ATOM 2312 C C . GLY A 1 339 ? 26.602 134.954 -7.556 1.00 45.83 339 GLY A C 1
ATOM 2313 O O . GLY A 1 339 ? 26.549 135.740 -8.497 1.00 46.97 339 GLY A O 1
ATOM 2314 N N . LYS A 1 340 ? 27.140 133.742 -7.652 1.00 45.49 340 LYS A N 1
ATOM 2315 C CA . LYS A 1 340 ? 27.631 133.223 -8.924 1.00 46.10 340 LYS A CA 1
ATOM 2316 C C . LYS A 1 340 ? 26.701 132.141 -9.477 1.00 45.52 340 LYS A C 1
ATOM 2317 O O . LYS A 1 340 ? 25.806 131.658 -8.758 1.00 45.32 340 LYS A O 1
ATOM 2323 N N . ILE A 1 341 ? 26.905 131.794 -10.749 1.00 43.01 341 ILE A N 1
ATOM 2324 C CA . ILE A 1 341 ? 26.208 130.686 -11.413 1.00 43.45 341 ILE A CA 1
ATOM 2325 C C . ILE A 1 341 ? 27.230 129.912 -12.229 1.00 41.91 341 ILE A C 1
ATOM 2326 O O . ILE A 1 341 ? 28.042 130.503 -12.922 1.00 41.76 341 ILE A O 1
ATOM 2331 N N . VAL A 1 342 ? 27.200 128.588 -12.126 1.00 41.48 342 VAL A N 1
ATOM 2332 C CA . VAL A 1 342 ? 28.024 127.755 -12.987 1.00 41.54 342 VAL A CA 1
ATOM 2333 C C . VAL A 1 342 ? 27.140 127.117 -14.070 1.00 40.86 342 VAL A C 1
ATOM 2334 O O . VAL A 1 342 ? 26.037 126.637 -13.775 1.00 39.65 342 VAL A O 1
ATOM 2338 N N . ALA A 1 343 ? 27.599 127.168 -15.320 1.00 38.52 343 ALA A N 1
ATOM 2339 C CA . ALA A 1 343 ? 26.998 126.368 -16.386 1.00 39.59 343 ALA A CA 1
ATOM 2340 C C . ALA A 1 343 ? 27.875 125.146 -16.569 1.00 40.88 343 ALA A C 1
ATOM 2341 O O . ALA A 1 343 ? 29.111 125.255 -16.571 1.00 38.94 343 ALA A O 1
ATOM 2343 N N . LYS A 1 344 ? 27.233 123.992 -16.706 1.00 39.60 344 LYS A N 1
ATOM 2344 C CA . LYS A 1 344 ? 27.924 122.736 -16.871 1.00 41.59 344 LYS A CA 1
ATOM 2345 C C . LYS A 1 344 ? 27.018 121.773 -17.618 1.00 41.73 344 LYS A C 1
ATOM 2346 O O . LYS A 1 344 ? 25.840 121.651 -17.273 1.00 41.00 344 LYS A O 1
ATOM 2352 N N . LEU A 1 345 ? 27.576 121.079 -18.613 1.00 41.74 345 LEU A N 1
ATOM 2353 C CA . LEU A 1 345 ? 26.849 120.105 -19.426 1.00 42.24 345 LEU A CA 1
ATOM 2354 C C . LEU A 1 345 ? 27.109 118.723 -18.877 1.00 45.08 345 LEU A C 1
ATOM 2355 O O . LEU A 1 345 ? 28.231 118.439 -18.421 1.00 42.14 345 LEU A O 1
ATOM 2360 N N . SER A 1 346 ? 26.076 117.876 -18.924 1.00 42.01 346 SER A N 1
ATOM 2361 C CA . SER A 1 346 ? 26.210 116.470 -18.615 1.00 43.60 346 SER A CA 1
ATOM 2362 C C . SER A 1 346 ? 25.568 115.715 -19.753 1.00 46.14 346 SER A C 1
ATOM 2363 O O . SER A 1 346 ? 24.584 116.167 -20.326 1.00 46.89 346 SER A O 1
ATOM 2366 N N . LYS A 1 347 ? 26.126 114.561 -20.071 1.00 47.62 347 LYS A N 1
ATOM 2367 C CA . LYS A 1 347 ? 25.539 113.661 -21.028 1.00 49.54 347 LYS A CA 1
ATOM 2368 C C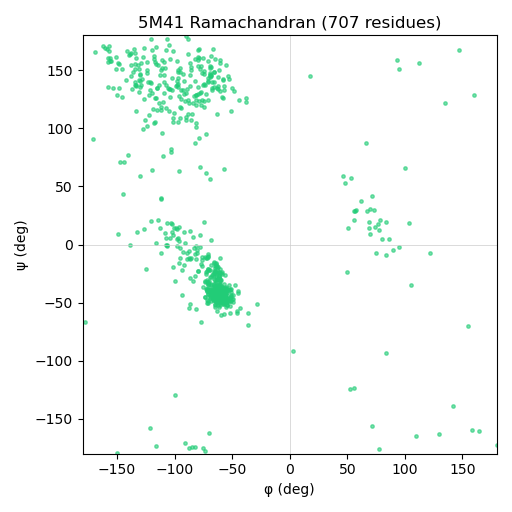 . LYS A 1 347 ? 24.769 112.631 -20.212 1.00 48.62 347 LYS A C 1
ATOM 2369 O O . LYS A 1 347 ? 25.148 112.319 -19.083 1.00 46.24 347 LYS A O 1
ATOM 2375 N N . VAL A 1 348 ? 23.680 112.119 -20.774 1.00 47.18 348 VAL A N 1
ATOM 2376 C CA . VAL A 1 348 ? 22.847 111.159 -20.077 1.00 49.38 348 VAL A CA 1
ATOM 2377 C C . VAL A 1 348 ? 23.588 109.838 -19.987 1.00 53.31 348 VAL A C 1
ATOM 2378 O O . VAL A 1 348 ? 24.301 109.462 -20.922 1.00 56.60 348 VAL A O 1
ATOM 2382 N N . SER A 1 349 ? 23.483 109.163 -18.848 1.00 52.25 349 SER A N 1
ATOM 2383 C CA . SER A 1 349 ? 24.039 107.841 -18.771 1.00 59.47 349 SER A CA 1
ATOM 2384 C C . SER A 1 349 ? 23.199 106.876 -19.606 1.00 63.55 349 SER A C 1
ATOM 2385 O O . SER A 1 349 ? 22.001 106.769 -19.403 1.00 63.06 349 SER A O 1
ATOM 2388 N N . LYS A 1 350 ? 23.837 106.189 -20.547 1.00 73.33 350 LYS A N 1
ATOM 2389 C CA . LYS A 1 350 ? 23.194 105.112 -21.310 1.00 79.96 350 LYS A CA 1
ATOM 2390 C C . LYS A 1 350 ? 22.671 103.976 -20.416 1.00 80.40 350 LYS A C 1
ATOM 2391 O O . LYS A 1 350 ? 21.717 103.285 -20.780 1.00 84.04 350 LYS A O 1
ATOM 2397 N N . ASN A 1 351 ? 23.275 103.827 -19.236 1.00 76.02 351 ASN A N 1
ATOM 2398 C CA . ASN A 1 351 ? 22.759 102.969 -18.173 1.00 76.03 351 ASN A CA 1
ATOM 2399 C C . ASN A 1 351 ? 21.373 103.335 -17.592 1.00 73.20 351 ASN A C 1
ATOM 2400 O O . ASN A 1 351 ? 20.711 102.497 -16.968 1.00 74.81 351 ASN A O 1
ATOM 2405 N N . LEU A 1 352 ? 20.932 104.578 -17.798 1.00 66.29 352 LEU A N 1
ATOM 2406 C CA . LEU A 1 352 ? 19.683 105.077 -17.206 1.00 61.58 352 LEU A CA 1
ATOM 2407 C C . LEU A 1 352 ? 18.426 104.370 -17.720 1.00 60.40 352 LEU A C 1
ATOM 2408 O O . LEU A 1 352 ? 17.518 104.088 -16.950 1.00 61.05 352 LEU A O 1
ATOM 2413 N N . GLY A 1 353 ? 18.381 104.108 -19.025 1.00 61.09 353 GLY A N 1
ATOM 2414 C CA . GLY A 1 353 ? 17.173 103.620 -19.708 1.00 60.47 353 GLY A CA 1
ATOM 2415 C C . GLY A 1 353 ? 16.900 104.482 -20.935 1.00 58.58 353 GLY A C 1
ATOM 2416 O O . GLY A 1 353 ? 17.792 105.190 -21.401 1.00 61.18 353 GLY A O 1
ATOM 2417 N N . GLN A 1 354 ? 15.684 104.414 -21.479 1.00 54.39 354 GLN A N 1
ATOM 2418 C CA . GLN A 1 354 ? 15.278 105.304 -22.559 1.00 49.13 354 GLN A CA 1
ATOM 2419 C C . GLN A 1 354 ? 14.942 106.687 -22.037 1.00 44.63 354 GLN A C 1
ATOM 2420 O O . GLN A 1 354 ? 14.166 106.815 -21.092 1.00 43.77 354 GLN A O 1
ATOM 2426 N N . VAL A 1 355 ? 15.488 107.721 -22.662 1.00 42.45 355 VAL A N 1
ATOM 2427 C CA . VAL A 1 355 ? 14.988 109.063 -22.422 1.00 40.43 355 VAL A CA 1
ATOM 2428 C C . VAL A 1 355 ? 13.673 109.194 -23.197 1.00 42.66 355 VAL A C 1
ATOM 2429 O O . VAL A 1 355 ? 13.640 108.950 -24.421 1.00 41.80 355 VAL A O 1
ATOM 2433 N N . VAL A 1 356 ? 12.607 109.558 -22.487 1.00 38.99 356 VAL A N 1
ATOM 2434 C CA . VAL A 1 356 ? 11.279 109.691 -23.097 1.00 38.80 356 VAL A CA 1
ATOM 2435 C C . VAL A 1 356 ? 11.106 111.097 -23.692 1.00 36.55 356 VAL A C 1
ATOM 2436 O O . VAL A 1 356 ? 10.793 111.236 -24.857 1.00 36.31 356 VAL A O 1
ATOM 2440 N N . ARG A 1 357 ? 11.384 112.126 -22.902 1.00 35.03 357 ARG A N 1
ATOM 2441 C CA . ARG A 1 357 ? 11.198 113.495 -23.347 1.00 33.90 357 ARG A CA 1
ATOM 2442 C C . ARG A 1 357 ? 12.189 114.401 -22.632 1.00 33.46 357 ARG A C 1
ATOM 2443 O O . ARG A 1 357 ? 12.582 114.111 -21.485 1.00 33.85 357 ARG A O 1
ATOM 2451 N N . GLY A 1 358 ? 12.579 115.493 -23.289 1.00 31.12 358 GLY A N 1
ATOM 2452 C CA . GLY A 1 358 ? 13.334 116.537 -22.609 1.00 31.43 358 GLY A CA 1
ATOM 2453 C C . GLY A 1 358 ? 12.441 117.386 -21.702 1.00 32.34 358 GLY A C 1
ATOM 2454 O O . GLY A 1 358 ? 11.260 117.098 -21.542 1.00 31.16 358 GLY A O 1
ATOM 2455 N N . GLY A 1 359 ? 13.004 118.434 -21.103 1.00 31.48 359 GLY A N 1
ATOM 2456 C CA . GLY A 1 359 ? 12.241 119.311 -20.244 1.00 32.27 359 GLY A CA 1
ATOM 2457 C C . GLY A 1 359 ? 13.103 120.202 -19.382 1.00 33.39 359 GLY A C 1
ATOM 2458 O O . GLY A 1 359 ? 14.286 120.448 -19.679 1.00 33.29 359 GLY A O 1
ATOM 2459 N N . ILE A 1 360 ? 12.490 120.711 -18.322 1.00 33.70 360 ILE A N 1
ATOM 2460 C CA . ILE A 1 360 ? 13.168 121.602 -17.376 1.00 34.21 360 ILE A CA 1
ATOM 2461 C C . ILE A 1 360 ? 13.065 120.935 -16.023 1.00 33.86 360 ILE A C 1
ATOM 2462 O O . ILE A 1 360 ? 11.982 120.524 -15.626 1.00 36.22 360 ILE A O 1
ATOM 2467 N N . SER A 1 361 ? 14.195 120.784 -15.339 1.00 34.63 361 SER A N 1
ATOM 2468 C CA . SER A 1 361 ? 14.188 120.312 -13.955 1.00 35.65 361 SER A CA 1
ATOM 2469 C C . SER A 1 361 ? 14.568 121.469 -13.061 1.00 35.40 361 SER A C 1
ATOM 2470 O O . SER A 1 361 ? 15.471 122.243 -13.381 1.00 36.97 361 SER A O 1
ATOM 2473 N N . ILE A 1 362 ? 13.903 121.578 -11.931 1.00 37.27 362 ILE A N 1
ATOM 2474 C CA . ILE A 1 362 ? 14.159 122.656 -10.993 1.00 39.72 362 ILE A CA 1
ATOM 2475 C C . ILE A 1 362 ? 14.751 122.016 -9.735 1.00 39.96 362 ILE A C 1
ATOM 2476 O O . ILE A 1 362 ? 14.162 121.112 -9.160 1.00 39.86 362 ILE A O 1
ATOM 2481 N N . ALA A 1 363 ? 15.961 122.445 -9.366 1.00 38.16 363 ALA A N 1
ATOM 2482 C CA . ALA A 1 363 ? 16.615 121.970 -8.177 1.00 38.98 363 ALA A CA 1
ATOM 2483 C C . ALA A 1 363 ? 16.524 123.079 -7.137 1.00 41.02 363 ALA A C 1
ATOM 2484 O O . ALA A 1 363 ? 16.110 124.184 -7.473 1.00 38.96 363 ALA A O 1
ATOM 2486 N N . GLU A 1 364 ? 16.915 122.795 -5.887 1.00 42.57 364 GLU A N 1
ATOM 2487 C CA . GLU A 1 364 ? 16.984 123.843 -4.865 1.00 45.29 364 GLU A CA 1
ATOM 2488 C C . GLU A 1 364 ? 18.057 124.879 -5.246 1.00 43.22 364 GLU A C 1
ATOM 2489 O O . GLU A 1 364 ? 18.013 126.031 -4.794 1.00 43.66 364 GLU A O 1
ATOM 2495 N N . THR A 1 365 ? 19.003 124.460 -6.085 1.00 41.13 365 THR A N 1
ATOM 2496 C CA . THR A 1 365 ? 20.169 125.266 -6.423 1.00 40.64 365 THR A CA 1
ATOM 2497 C C . THR A 1 365 ? 20.131 125.867 -7.825 1.00 39.68 365 THR A C 1
ATOM 2498 O O . THR A 1 365 ? 21.051 126.586 -8.210 1.00 41.24 365 THR A O 1
ATOM 2502 N N . GLY A 1 366 ? 19.089 125.590 -8.605 1.00 38.18 366 GLY A N 1
ATOM 2503 C CA . GLY A 1 366 ? 19.108 126.026 -10.002 1.00 37.29 366 GLY A CA 1
ATOM 2504 C C . GLY A 1 366 ? 18.184 125.268 -10.936 1.00 36.82 366 GLY A C 1
ATOM 2505 O O . GLY A 1 366 ? 17.214 124.640 -10.488 1.00 38.02 366 GLY A O 1
ATOM 2506 N N . VAL A 1 367 ? 18.475 125.333 -12.236 1.00 35.20 367 VAL A N 1
ATOM 2507 C CA . VAL A 1 367 ? 17.676 124.625 -13.223 1.00 34.98 367 VAL A CA 1
ATOM 2508 C C . VAL A 1 367 ? 18.550 123.818 -14.170 1.00 35.54 367 VAL A C 1
ATOM 2509 O O . VAL A 1 367 ? 19.704 124.164 -14.415 1.00 33.19 367 VAL A O 1
ATOM 2513 N N . ASP A 1 368 ? 17.988 122.725 -14.678 1.00 33.62 368 ASP A N 1
ATOM 2514 C CA . ASP A 1 368 ? 18.622 121.980 -15.754 1.00 34.66 368 ASP A CA 1
ATOM 2515 C C . ASP A 1 368 ? 17.726 122.060 -16.994 1.00 33.52 368 ASP A C 1
ATOM 2516 O O . ASP A 1 368 ? 16.518 121.857 -16.907 1.00 32.93 368 ASP A O 1
ATOM 2521 N N . ILE A 1 369 ? 18.333 122.325 -18.135 1.00 32.34 369 ILE A N 1
ATOM 2522 C CA . ILE A 1 369 ? 17.632 122.334 -19.416 1.00 32.32 369 ILE A CA 1
ATOM 2523 C C . ILE A 1 369 ? 18.030 121.051 -20.143 1.00 31.11 369 ILE A C 1
ATOM 2524 O O . ILE A 1 369 ? 19.218 120.837 -20.437 1.00 31.61 369 ILE A O 1
ATOM 2529 N N . VAL A 1 370 ? 17.058 120.166 -20.356 1.00 30.59 370 VAL A N 1
ATOM 2530 C CA . VAL A 1 370 ? 17.333 118.800 -20.879 1.00 31.65 370 VAL A CA 1
ATOM 2531 C C . VAL A 1 370 ? 16.693 118.582 -22.262 1.00 32.70 370 VAL A C 1
ATOM 2532 O O . VAL A 1 370 ? 15.510 118.819 -22.446 1.00 31.96 370 VAL A O 1
ATOM 2536 N N . GLY A 1 371 ? 17.494 118.168 -23.230 1.00 33.48 371 GLY A N 1
ATOM 2537 C CA . GLY A 1 371 ? 17.027 117.807 -24.565 1.00 35.00 371 GLY A CA 1
ATOM 2538 C C . GLY A 1 371 ? 18.242 117.394 -25.365 1.00 37.55 371 GLY A C 1
ATOM 2539 O O . GLY A 1 371 ? 19.337 117.307 -24.813 1.00 37.07 371 GLY A O 1
ATOM 2540 N N . SER A 1 372 ? 18.089 117.163 -26.667 1.00 38.03 372 SER A N 1
ATOM 2541 C CA . SER A 1 372 ? 19.266 116.838 -27.449 1.00 39.89 372 SER A CA 1
ATOM 2542 C C . SER A 1 372 ? 20.141 118.083 -27.547 1.00 40.91 372 SER A C 1
ATOM 2543 O O . SER A 1 372 ? 19.628 119.203 -27.459 1.00 39.12 372 SER A O 1
ATOM 2546 N N . SER A 1 373 ? 21.458 117.910 -27.727 1.00 41.83 373 SER A N 1
ATOM 2547 C CA . SER A 1 373 ? 22.320 119.083 -27.844 1.00 43.47 373 SER A CA 1
ATOM 2548 C C . SER A 1 373 ? 21.861 120.022 -28.965 1.00 45.52 373 SER A C 1
ATOM 2549 O O . SER A 1 373 ? 21.833 121.249 -28.782 1.00 45.52 373 SER A O 1
ATOM 2552 N N . ARG A 1 374 ? 21.437 119.452 -30.093 1.00 45.42 374 ARG A N 1
ATOM 2553 C CA . ARG A 1 374 ? 20.914 120.263 -31.176 1.00 47.62 374 ARG A CA 1
ATOM 2554 C C . ARG A 1 374 ? 19.667 121.052 -30.757 1.00 44.45 374 ARG A C 1
ATOM 2555 O O . ARG A 1 374 ? 19.522 122.198 -31.163 1.00 44.42 374 ARG A O 1
ATOM 2563 N N . ASP A 1 375 ? 18.781 120.440 -29.965 1.00 41.85 375 ASP A N 1
ATOM 2564 C CA . ASP A 1 375 ? 17.591 121.129 -29.450 1.00 41.79 375 ASP A CA 1
ATOM 2565 C C . ASP A 1 375 ? 17.973 122.325 -28.592 1.00 41.33 375 ASP A C 1
ATOM 2566 O O . ASP A 1 375 ? 17.323 123.362 -28.647 1.00 41.11 375 ASP A O 1
ATOM 2571 N N . LEU A 1 376 ? 19.018 122.174 -27.775 1.00 40.21 376 LEU A N 1
ATOM 2572 C CA . LEU A 1 376 ? 19.467 123.285 -26.949 1.00 40.95 376 LEU A CA 1
ATOM 2573 C C . LEU A 1 376 ? 20.017 124.447 -27.800 1.00 42.78 376 LEU A C 1
ATOM 2574 O O . LEU A 1 376 ? 19.707 125.608 -27.511 1.00 43.68 376 LEU A O 1
ATOM 2579 N N . ILE A 1 377 ? 20.809 124.144 -28.835 1.00 43.33 377 ILE A N 1
ATOM 2580 C CA . ILE A 1 377 ? 21.331 125.203 -29.726 1.00 46.67 377 ILE A CA 1
ATOM 2581 C C . ILE A 1 377 ? 20.141 125.924 -30.367 1.00 47.93 377 ILE A C 1
ATOM 2582 O O . ILE A 1 377 ? 20.039 127.149 -30.309 1.00 48.71 377 ILE A O 1
ATOM 2587 N N . GLU A 1 378 ? 19.219 125.154 -30.937 1.00 47.56 378 GLU A N 1
ATOM 2588 C CA . GLU A 1 378 ? 18.059 125.742 -31.605 1.00 49.70 378 GLU A CA 1
ATOM 2589 C C . GLU A 1 378 ? 17.229 126.549 -30.616 1.00 46.71 378 GLU A C 1
ATOM 2590 O O . GLU A 1 378 ? 16.785 127.637 -30.935 1.00 46.80 378 GLU A O 1
ATOM 2596 N N . GLY A 1 379 ? 17.048 126.028 -29.405 1.00 42.99 379 GLY A N 1
ATOM 2597 C CA . GLY A 1 379 ? 16.303 126.747 -28.370 1.00 41.83 379 GLY A CA 1
ATOM 2598 C C . GLY A 1 379 ? 16.955 128.084 -27.990 1.00 43.38 379 GLY A C 1
ATOM 2599 O O . GLY A 1 379 ? 16.268 129.072 -27.738 1.00 42.21 379 GLY A O 1
ATOM 2600 N N . PHE A 1 380 ? 18.280 128.110 -27.926 1.00 44.04 380 PHE A N 1
ATOM 2601 C CA . PHE A 1 380 ? 18.983 129.364 -27.660 1.00 47.35 380 PHE A CA 1
ATOM 2602 C C . PHE A 1 380 ? 18.831 130.356 -28.802 1.00 51.00 380 PHE A C 1
ATOM 2603 O O . PHE A 1 380 ? 18.558 131.528 -28.557 1.00 52.72 380 PHE A O 1
ATOM 2611 N N . LYS A 1 381 ? 18.992 129.881 -30.034 1.00 53.72 381 LYS A N 1
ATOM 2612 C CA . LYS A 1 381 ? 18.726 130.688 -31.230 1.00 57.73 381 LYS A CA 1
ATOM 2613 C C . LYS A 1 381 ? 17.343 131.348 -31.205 1.00 59.47 381 LYS A C 1
ATOM 2614 O O . LYS A 1 381 ? 17.187 132.478 -31.661 1.00 59.98 381 LYS A O 1
ATOM 2620 N N . LYS A 1 382 ? 16.340 130.635 -30.694 1.00 55.56 382 LYS A N 1
ATOM 2621 C CA . LYS A 1 382 ? 14.971 131.147 -30.691 1.00 56.47 382 LYS A CA 1
ATOM 2622 C C . LYS A 1 382 ? 14.637 131.972 -29.434 1.00 55.54 382 LYS A C 1
ATOM 2623 O O . LYS A 1 382 ? 13.564 132.567 -29.342 1.00 56.88 382 LYS A O 1
ATOM 2629 N N . GLY A 1 383 ? 15.542 131.989 -28.460 1.00 53.24 383 GLY A N 1
ATOM 2630 C CA . GLY A 1 383 ? 15.279 132.673 -27.193 1.00 51.54 383 GLY A CA 1
ATOM 2631 C C . GLY A 1 383 ? 14.356 131.900 -26.260 1.00 49.55 383 GLY A C 1
ATOM 2632 O O . GLY A 1 383 ? 13.814 132.476 -25.317 1.00 52.03 383 GLY A O 1
ATOM 2633 N N . ASN A 1 384 ? 14.194 130.595 -26.507 1.00 46.17 384 ASN A N 1
ATOM 2634 C CA . ASN A 1 384 ? 13.282 129.740 -25.715 1.00 43.30 384 ASN A CA 1
ATOM 2635 C C . ASN A 1 384 ? 13.606 129.569 -24.236 1.00 41.61 384 ASN A C 1
ATOM 2636 O O . ASN A 1 384 ? 12.729 129.183 -23.458 1.00 40.72 384 ASN A O 1
ATOM 2641 N N . PHE A 1 385 ? 14.845 129.861 -23.851 1.00 39.95 385 PHE A N 1
ATOM 2642 C CA . PHE A 1 385 ? 15.286 129.630 -22.472 1.00 39.71 385 PHE A CA 1
ATOM 2643 C C . PHE A 1 385 ? 15.439 130.930 -21.699 1.00 41.56 385 PHE A C 1
ATOM 2644 O O . PHE A 1 385 ? 15.857 130.920 -20.560 1.00 40.40 385 PHE A O 1
ATOM 2652 N N . THR A 1 386 ? 15.047 132.045 -22.309 1.00 42.91 386 THR A N 1
ATOM 2653 C CA . THR A 1 386 ? 15.331 133.383 -21.750 1.00 45.28 386 THR A CA 1
ATOM 2654 C C . THR A 1 386 ? 14.529 133.731 -20.491 1.00 46.08 386 THR A C 1
ATOM 2655 O O . THR A 1 386 ? 15.087 134.277 -19.542 1.00 46.32 386 THR A O 1
ATOM 2659 N N . ASP A 1 387 ? 13.237 133.416 -20.466 1.00 46.71 387 ASP A N 1
ATOM 2660 C CA . ASP A 1 387 ? 12.453 133.666 -19.245 1.00 48.53 387 ASP A CA 1
ATOM 2661 C C . ASP A 1 387 ? 12.991 132.824 -18.090 1.00 45.07 387 ASP A C 1
ATOM 2662 O O . ASP A 1 387 ? 13.043 133.272 -16.951 1.00 47.28 387 ASP A O 1
ATOM 2667 N N . ILE A 1 388 ? 13.385 131.602 -18.394 1.00 43.73 388 ILE A N 1
ATOM 2668 C CA . ILE A 1 388 ? 13.907 130.695 -17.367 1.00 43.47 388 ILE A CA 1
ATOM 2669 C C . ILE A 1 388 ? 15.226 131.207 -16.816 1.00 41.65 388 ILE A C 1
ATOM 2670 O O . ILE A 1 388 ? 15.406 131.286 -15.597 1.00 40.78 388 ILE A O 1
ATOM 2675 N N . ILE A 1 389 ? 16.130 131.588 -17.713 1.00 41.11 389 ILE A N 1
ATOM 2676 C CA . ILE A 1 389 ? 17.451 132.018 -17.273 1.00 41.30 389 ILE A CA 1
ATOM 2677 C C . ILE A 1 389 ? 17.413 133.402 -16.603 1.00 43.44 389 ILE A C 1
ATOM 2678 O O . ILE A 1 389 ? 18.101 133.611 -15.599 1.00 42.94 389 ILE A O 1
ATOM 2683 N N . ASN A 1 390 ? 16.587 134.323 -17.114 1.00 45.73 390 ASN A N 1
ATOM 2684 C CA . ASN A 1 390 ? 16.327 135.602 -16.415 1.00 49.63 390 ASN A CA 1
ATOM 2685 C C . ASN A 1 390 ? 15.811 135.361 -14.991 1.00 49.78 390 ASN A C 1
ATOM 2686 O O . ASN A 1 390 ? 16.324 135.933 -14.034 1.00 52.01 390 ASN A O 1
ATOM 2691 N N . GLY A 1 391 ? 14.808 134.500 -14.852 1.00 48.89 391 GLY A N 1
ATOM 2692 C CA . GLY A 1 391 ? 14.259 134.192 -13.531 1.00 50.05 391 GLY A CA 1
ATOM 2693 C C . GLY A 1 391 ? 15.331 133.669 -12.581 1.00 49.35 391 GLY A C 1
ATOM 2694 O O . GLY A 1 391 ? 15.474 134.155 -11.459 1.00 51.28 391 GLY A O 1
ATOM 2695 N N . LEU A 1 392 ? 16.087 132.677 -13.026 1.00 46.47 392 LEU A N 1
ATOM 2696 C CA . LEU A 1 392 ? 17.120 132.089 -12.185 1.00 45.19 392 LEU A CA 1
ATOM 2697 C C . LEU A 1 392 ? 18.187 133.102 -11.778 1.00 44.64 392 LEU A C 1
ATOM 2698 O O . LEU A 1 392 ? 18.578 133.173 -10.600 1.00 45.13 392 LEU A O 1
ATOM 2703 N N . VAL A 1 393 ? 18.679 133.857 -12.752 1.00 44.03 393 VAL A N 1
ATOM 2704 C CA . VAL A 1 393 ? 19.709 134.851 -12.489 1.00 46.59 393 VAL A CA 1
ATOM 2705 C C . VAL A 1 393 ? 19.201 135.878 -11.461 1.00 49.98 393 VAL A C 1
ATOM 2706 O O . VAL A 1 393 ? 19.916 136.226 -10.521 1.00 50.43 393 VAL A O 1
ATOM 2710 N N . SER A 1 394 ? 17.962 136.329 -11.604 1.00 51.48 394 SER A N 1
ATOM 2711 C CA . SER A 1 394 ? 17.440 137.313 -10.648 1.00 55.89 394 SER A CA 1
ATOM 2712 C C . SER A 1 394 ? 17.421 136.805 -9.207 1.00 56.06 394 SER A C 1
ATOM 2713 O O . SER A 1 394 ? 17.574 137.597 -8.275 1.00 58.67 394 SER A O 1
ATOM 2716 N N . VAL A 1 395 ? 17.224 135.503 -9.005 1.00 52.35 395 VAL A N 1
ATOM 2717 C CA . VAL A 1 395 ? 17.241 134.980 -7.628 1.00 51.94 395 VAL A CA 1
ATOM 2718 C C . VAL A 1 395 ? 18.618 134.452 -7.193 1.00 51.96 395 VAL A C 1
ATOM 2719 O O . VAL A 1 395 ? 18.898 134.384 -5.995 1.00 52.14 395 VAL A O 1
ATOM 2723 N N . ALA A 1 396 ? 19.485 134.095 -8.142 1.00 49.34 396 ALA A N 1
ATOM 2724 C CA . ALA A 1 396 ? 20.873 133.727 -7.790 1.00 48.93 396 ALA A CA 1
ATOM 2725 C C . ALA A 1 396 ? 21.733 134.970 -7.557 1.00 51.98 396 ALA A C 1
ATOM 2726 O O . ALA A 1 396 ? 22.752 134.918 -6.867 1.00 52.32 396 ALA A O 1
ATOM 2728 N N . SER A 1 397 ? 21.279 136.073 -8.141 1.00 53.16 397 SER A N 1
ATOM 2729 C CA . SER A 1 397 ? 21.939 137.369 -8.174 1.00 58.31 397 SER A CA 1
ATOM 2730 C C . SER A 1 397 ? 22.869 137.717 -7.011 1.00 62.50 397 SER A C 1
ATOM 2731 O O . SER A 1 397 ? 24.015 138.148 -7.214 1.00 66.24 397 SER A O 1
ATOM 2734 N N . SER A 1 398 ? 22.371 137.568 -5.797 1.00 62.92 398 SER A N 1
ATOM 2735 C CA . SER A 1 398 ? 23.151 137.965 -4.647 1.00 66.44 398 SER A CA 1
ATOM 2736 C C . SER A 1 398 ? 22.873 136.994 -3.500 1.00 65.14 398 SER A C 1
ATOM 2737 O O . SER A 1 398 ? 22.677 137.405 -2.353 1.00 65.88 398 SER A O 1
ATOM 2740 N N . SER A 1 399 ? 22.842 135.706 -3.841 1.00 58.95 399 SER A N 1
ATOM 2741 C CA . SER A 1 399 ? 22.646 134.623 -2.880 1.00 55.77 399 SER A CA 1
ATOM 2742 C C . SER A 1 399 ? 23.952 134.254 -2.162 1.00 52.98 399 SER A C 1
ATOM 2743 O O . SER A 1 399 ? 24.920 133.835 -2.797 1.00 52.45 399 SER A O 1
ATOM 2746 N N . ALA A 1 400 ? 23.952 134.388 -0.843 1.00 51.44 400 ALA A N 1
ATOM 2747 C CA . ALA A 1 400 ? 25.054 133.921 -0.003 1.00 52.66 400 ALA A CA 1
ATOM 2748 C C . ALA A 1 400 ? 25.269 132.410 -0.144 1.00 51.65 400 ALA A C 1
ATOM 2749 O O . ALA A 1 400 ? 26.396 131.955 -0.245 1.00 51.16 400 ALA A O 1
ATOM 2751 N N . SER A 1 401 ? 24.176 131.657 -0.197 1.00 52.95 401 SER A N 1
ATOM 2752 C CA . SER A 1 401 ? 24.211 130.187 -0.122 1.00 54.36 401 SER A CA 1
ATOM 2753 C C . SER A 1 401 ? 24.292 129.468 -1.476 1.00 51.34 401 SER A C 1
ATOM 2754 O O . SER A 1 401 ? 24.649 128.292 -1.537 1.00 51.99 401 SER A O 1
ATOM 2757 N N . GLY A 1 402 ? 23.961 130.171 -2.558 1.00 50.37 402 GLY A N 1
ATOM 2758 C CA . GLY A 1 402 ? 23.830 129.538 -3.882 1.00 47.03 402 GLY A CA 1
ATOM 2759 C C . GLY A 1 402 ? 22.634 128.582 -3.867 1.00 48.34 402 GLY A C 1
ATOM 2760 O O . GLY A 1 402 ? 22.601 127.573 -4.581 1.00 47.59 402 GLY A O 1
ATOM 2761 N N . ARG A 1 403 ? 21.649 128.901 -3.039 1.00 47.72 403 ARG A N 1
ATOM 2762 C CA . ARG A 1 403 ? 20.539 127.989 -2.808 1.00 49.38 403 ARG A CA 1
ATOM 2763 C C . ARG A 1 403 ? 19.245 128.767 -2.635 1.00 48.23 403 ARG A C 1
ATOM 2764 O O . ARG A 1 403 ? 18.714 128.872 -1.542 1.00 48.56 403 ARG A O 1
ATOM 2772 N N . PRO A 1 404 ? 18.743 129.344 -3.722 1.00 46.72 404 PRO A N 1
ATOM 2773 C CA . PRO A 1 404 ? 17.539 130.139 -3.587 1.00 48.57 404 PRO A CA 1
ATOM 2774 C C . PRO A 1 404 ? 16.316 129.303 -3.185 1.00 50.34 404 PRO A C 1
ATOM 2775 O O . PRO A 1 404 ? 15.356 129.850 -2.631 1.00 50.58 404 PRO A O 1
ATOM 2779 N N . GLY A 1 405 ? 16.349 127.997 -3.466 1.00 49.71 405 GLY A N 1
ATOM 2780 C CA . GLY A 1 405 ? 15.230 127.122 -3.134 1.00 49.17 405 GLY A CA 1
ATOM 2781 C C . GLY A 1 405 ? 14.286 126.954 -4.317 1.00 49.16 405 GLY A C 1
ATOM 2782 O O . GLY A 1 405 ? 14.144 127.863 -5.138 1.00 46.58 405 GLY A O 1
ATOM 2783 N N . LYS A 1 406 ? 13.617 125.800 -4.367 1.00 49.34 406 LYS A N 1
ATOM 2784 C CA . LYS A 1 406 ? 12.749 125.402 -5.496 1.00 51.19 406 LYS A CA 1
ATOM 2785 C C . LYS A 1 406 ? 11.589 126.366 -5.735 1.00 50.93 406 LYS A C 1
ATOM 2786 O O . LYS A 1 406 ? 11.294 126.733 -6.866 1.00 48.96 406 LYS A O 1
ATOM 2792 N N . SER A 1 407 ? 10.986 126.815 -4.648 1.00 52.87 407 SER A N 1
ATOM 2793 C CA . SER A 1 407 ? 9.856 127.712 -4.708 1.00 57.21 407 SER A CA 1
ATOM 2794 C C . SER A 1 407 ? 10.213 129.085 -5.305 1.00 56.34 407 SER A C 1
ATOM 2795 O O . SER A 1 407 ? 9.551 129.539 -6.232 1.00 56.30 407 SER A O 1
ATOM 2798 N N . LYS A 1 408 ? 11.267 129.730 -4.798 1.00 56.33 408 LYS A N 1
ATOM 2799 C CA . LYS A 1 408 ? 11.762 130.986 -5.392 1.00 55.43 408 LYS A CA 1
ATOM 2800 C C . LYS A 1 408 ? 12.145 130.836 -6.865 1.00 51.54 408 LYS A C 1
ATOM 2801 O O . LYS A 1 408 ? 11.820 131.691 -7.687 1.00 52.13 408 LYS A O 1
ATOM 2807 N N . ILE A 1 409 ? 12.833 129.751 -7.211 1.00 48.44 409 ILE A N 1
ATOM 2808 C CA . ILE A 1 409 ? 13.194 129.549 -8.612 1.00 46.53 409 ILE A CA 1
ATOM 2809 C C . ILE A 1 409 ? 11.933 129.382 -9.462 1.00 47.44 409 ILE A C 1
ATOM 2810 O O . ILE A 1 409 ? 11.776 130.060 -10.487 1.00 47.11 409 ILE A O 1
ATOM 2815 N N . GLY A 1 410 ? 11.024 128.510 -9.025 1.00 48.30 410 GLY A N 1
ATOM 2816 C CA . GLY A 1 410 ? 9.778 128.291 -9.765 1.00 51.19 410 GLY A CA 1
ATOM 2817 C C . GLY A 1 410 ? 8.995 129.581 -9.998 1.00 55.34 410 GLY A C 1
ATOM 2818 O O . GLY A 1 410 ? 8.513 129.838 -11.108 1.00 56.77 410 GLY A O 1
ATOM 2819 N N . ASN A 1 411 ? 8.871 130.388 -8.945 1.00 58.07 411 ASN A N 1
ATOM 2820 C CA . ASN A 1 411 ? 8.183 131.687 -9.007 1.00 61.60 411 ASN A CA 1
ATOM 2821 C C . ASN A 1 411 ? 8.855 132.682 -9.944 1.00 62.49 411 ASN A C 1
ATOM 2822 O O . ASN A 1 411 ? 8.176 133.431 -10.649 1.00 63.79 411 ASN A O 1
ATOM 2827 N N . ALA A 1 412 ? 10.186 132.690 -9.967 1.00 59.90 412 ALA A N 1
ATOM 2828 C CA . ALA A 1 412 ? 10.900 133.614 -10.839 1.00 59.24 412 ALA A CA 1
ATOM 2829 C C . ALA A 1 412 ? 10.726 133.221 -12.311 1.00 61.38 412 ALA A C 1
ATOM 2830 O O . ALA A 1 412 ? 10.677 134.084 -13.194 1.00 64.34 412 ALA A O 1
ATOM 2832 N N . ILE A 1 413 ? 10.595 131.923 -12.567 1.00 60.83 413 ILE A N 1
ATOM 2833 C CA . ILE A 1 413 ? 10.330 131.420 -13.914 1.00 63.90 413 ILE A CA 1
ATOM 2834 C C . ILE A 1 413 ? 8.933 131.850 -14.394 1.00 70.34 413 ILE A C 1
ATOM 2835 O O . ILE A 1 413 ? 8.777 132.345 -15.511 1.00 71.14 413 ILE A O 1
ATOM 2840 N N . LYS A 1 414 ? 7.937 131.672 -13.526 1.00 73.90 414 LYS A N 1
ATOM 2841 C CA . LYS A 1 414 ? 6.542 132.000 -13.828 1.00 79.45 414 LYS A CA 1
ATOM 2842 C C . LYS A 1 414 ? 6.260 133.497 -13.832 1.00 85.47 414 LYS A C 1
ATOM 2843 O O . LYS A 1 414 ? 5.180 133.915 -14.242 1.00 89.59 414 LYS A O 1
ATOM 2849 N N . LYS A 1 415 ? 7.216 134.299 -13.364 1.00 89.71 415 LYS A N 1
ATOM 2850 C CA . LYS A 1 415 ? 7.056 135.753 -13.335 1.00 99.21 415 LYS A CA 1
ATOM 2851 C C . LYS A 1 415 ? 7.015 136.332 -14.750 1.00 104.41 415 LYS A C 1
ATOM 2852 O O . LYS A 1 415 ? 6.216 137.229 -15.026 1.00 108.45 415 LYS A O 1
ATOM 2858 N N . GLY A 1 416 ? 7.868 135.809 -15.635 1.00 104.79 416 GLY A N 1
ATOM 2859 C CA . GLY A 1 416 ? 7.909 136.229 -17.040 1.00 110.52 416 GLY A CA 1
ATOM 2860 C C . GLY A 1 416 ? 6.758 135.697 -17.886 1.00 120.99 416 GLY A C 1
ATOM 2861 O O . GLY A 1 416 ? 6.856 135.656 -19.118 1.00 118.18 416 GLY A O 1
ATOM 2862 N N . ASN A 1 417 ? 5.675 135.286 -17.214 1.00 129.58 417 ASN A N 1
ATOM 2863 C CA . ASN A 1 417 ? 4.435 134.769 -17.834 1.00 133.06 417 ASN A CA 1
ATOM 2864 C C . ASN A 1 417 ? 3.303 134.588 -16.795 1.00 133.27 417 ASN A C 1
ATOM 2865 O O . ASN A 1 417 ? 3.161 133.508 -16.209 1.00 127.96 417 ASN A O 1
ATOM 2870 N N . PRO A 1 418 ? 2.469 135.632 -16.599 1.00 139.93 418 PRO A N 1
ATOM 2871 C CA . PRO A 1 418 ? 1.573 135.783 -15.449 1.00 141.37 418 PRO A CA 1
ATOM 2872 C C . PRO A 1 418 ? 1.645 134.689 -14.362 1.00 136.17 418 PRO A C 1
ATOM 2873 O O . PRO A 1 418 ? 2.450 134.810 -13.432 1.00 130.15 418 PRO A O 1
ATOM 2877 N N . ASP A 1 419 ? 0.823 133.645 -14.475 1.00 134.16 419 ASP A N 1
ATOM 2878 C CA . ASP A 1 419 ? 0.832 132.546 -13.502 1.00 126.45 419 ASP A CA 1
ATOM 2879 C C . ASP A 1 419 ? 0.490 131.190 -14.141 1.00 119.22 419 ASP A C 1
ATOM 2880 O O . ASP A 1 419 ? -0.589 130.625 -13.910 1.00 116.46 419 ASP A O 1
ATOM 2885 N N . ALA A 1 420 ? 1.428 130.680 -14.941 1.00 107.11 420 ALA A N 1
ATOM 2886 C CA . ALA A 1 420 ? 1.256 129.420 -15.677 1.00 97.94 420 ALA A CA 1
ATOM 2887 C C . ALA A 1 420 ? 1.690 128.204 -14.836 1.00 86.75 420 ALA A C 1
ATOM 2888 O O . ALA A 1 420 ? 2.003 128.356 -13.649 1.00 83.97 420 ALA A O 1
ATOM 2890 N N . PRO A 1 421 ? 1.679 126.991 -15.432 1.00 77.71 421 PRO A N 1
ATOM 2891 C CA . PRO A 1 421 ? 2.199 125.866 -14.666 1.00 72.40 421 PRO A CA 1
ATOM 2892 C C . PRO A 1 421 ? 3.725 125.899 -14.699 1.00 63.81 421 PRO A C 1
ATOM 2893 O O . PRO A 1 421 ? 4.311 126.678 -15.446 1.00 60.98 421 PRO A O 1
ATOM 2897 N N . LEU A 1 422 ? 4.360 125.093 -13.869 1.00 59.12 422 LEU A N 1
ATOM 2898 C CA . LEU A 1 422 ? 5.803 124.925 -13.973 1.00 56.00 422 LEU A CA 1
ATOM 2899 C C . LEU A 1 422 ? 6.096 124.162 -15.275 1.00 52.19 422 LEU A C 1
ATOM 2900 O O . LEU A 1 422 ? 5.286 123.324 -15.686 1.00 49.97 422 LEU A O 1
ATOM 2905 N N . PRO A 1 423 ? 7.230 124.476 -15.946 1.00 48.77 423 PRO A N 1
ATOM 2906 C CA . PRO A 1 423 ? 7.567 123.722 -17.149 1.00 43.60 423 PRO A CA 1
ATOM 2907 C C . PRO A 1 423 ? 7.601 122.206 -16.913 1.00 41.07 423 PRO A C 1
ATOM 2908 O O . PRO A 1 423 ? 7.946 121.741 -15.836 1.00 39.96 423 PRO A O 1
ATOM 2912 N N . THR A 1 424 ? 7.193 121.437 -17.913 1.00 39.56 424 THR A N 1
ATOM 2913 C CA . THR A 1 424 ? 7.216 119.970 -17.830 1.00 38.21 424 THR A CA 1
ATOM 2914 C C . THR A 1 424 ? 8.664 119.436 -17.681 1.00 36.78 424 THR A C 1
ATOM 2915 O O . THR A 1 424 ? 9.589 119.874 -18.398 1.00 36.85 424 THR A O 1
ATOM 2919 N N . ARG A 1 425 ? 8.834 118.498 -16.757 1.00 35.51 425 ARG A N 1
ATOM 2920 C CA . ARG A 1 425 ? 10.119 117.863 -16.448 1.00 35.73 425 ARG A CA 1
ATOM 2921 C C . ARG A 1 425 ? 10.486 116.802 -17.480 1.00 34.61 425 ARG A C 1
ATOM 2922 O O . ARG A 1 425 ? 9.601 116.210 -18.086 1.00 34.25 425 ARG A O 1
ATOM 2930 N N . PRO A 1 426 ? 11.794 116.573 -17.703 1.00 33.16 426 PRO A N 1
ATOM 2931 C CA . PRO A 1 426 ? 12.202 115.481 -18.578 1.00 33.25 426 PRO A CA 1
ATOM 2932 C C . PRO A 1 426 ? 11.872 114.153 -17.909 1.00 33.89 426 PRO A C 1
ATOM 2933 O O . PRO A 1 426 ? 11.801 114.094 -16.679 1.00 32.86 426 PRO A O 1
ATOM 2937 N N . THR A 1 427 ? 11.647 113.107 -18.704 1.00 33.08 427 THR A N 1
ATOM 2938 C CA . THR A 1 427 ? 11.311 111.810 -18.149 1.00 34.38 427 THR A CA 1
ATOM 2939 C C . THR A 1 427 ? 12.137 110.701 -18.816 1.00 35.91 427 THR A C 1
ATOM 2940 O O . THR A 1 427 ? 12.662 110.865 -19.908 1.00 35.05 427 THR A O 1
ATOM 2944 N N . TYR A 1 428 ? 12.235 109.559 -18.150 1.00 38.39 428 TYR A N 1
ATOM 2945 C CA . TYR A 1 428 ? 12.901 108.391 -18.708 1.00 40.79 428 TYR A CA 1
ATOM 2946 C C . TYR A 1 428 ? 12.103 107.151 -18.352 1.00 43.98 428 TYR A C 1
ATOM 2947 O O . TYR A 1 428 ? 11.238 107.185 -17.476 1.00 42.97 428 TYR A O 1
ATOM 2956 N N . ARG A 1 429 ? 12.376 106.074 -19.066 1.00 47.03 429 ARG A N 1
ATOM 2957 C CA . ARG A 1 429 ? 11.729 104.812 -18.810 1.00 54.48 429 ARG A CA 1
ATOM 2958 C C . ARG A 1 429 ? 12.787 103.866 -18.269 1.00 59.64 429 ARG A C 1
ATOM 2959 O O . ARG A 1 429 ? 13.780 103.586 -18.939 1.00 60.08 429 ARG A O 1
ATOM 2967 N N . ASN A 1 430 ? 12.585 103.403 -17.041 1.00 65.31 430 ASN A N 1
ATOM 2968 C CA . ASN A 1 430 ? 13.523 102.468 -16.422 1.00 73.62 430 ASN A CA 1
ATOM 2969 C C . ASN A 1 430 ? 13.414 101.067 -17.025 1.00 80.59 430 ASN A C 1
ATOM 2970 O O . ASN A 1 430 ? 12.637 100.820 -17.963 1.00 76.45 430 ASN A O 1
ATOM 2975 N N . HIS A 1 431 ? 14.195 100.148 -16.477 1.00 93.39 431 HIS A N 1
ATOM 2976 C CA . HIS A 1 431 ? 14.317 98.813 -17.050 1.00 102.79 431 HIS A CA 1
ATOM 2977 C C . HIS A 1 431 ? 13.010 98.048 -17.068 1.00 103.61 431 HIS A C 1
ATOM 2978 O O . HIS A 1 431 ? 12.788 97.224 -17.957 1.00 108.70 431 HIS A O 1
ATOM 2985 N N . GLU A 1 432 ? 12.119 98.346 -16.121 1.00 101.34 432 GLU A N 1
ATOM 2986 C CA . GLU A 1 432 ? 10.833 97.643 -16.007 1.00 97.96 432 GLU A CA 1
ATOM 2987 C C . GLU A 1 432 ? 9.671 98.395 -16.656 1.00 90.44 432 GLU A C 1
ATOM 2988 O O . GLU A 1 432 ? 8.508 98.064 -16.433 1.00 92.28 432 GLU A O 1
ATOM 2994 N N . GLY A 1 433 ? 9.984 99.405 -17.458 1.00 82.94 433 GLY A N 1
ATOM 2995 C CA . GLY A 1 433 ? 8.958 100.110 -18.221 1.00 74.69 433 GLY A CA 1
ATOM 2996 C C . GLY A 1 433 ? 8.238 101.261 -17.526 1.00 71.88 433 GLY A C 1
ATOM 2997 O O . GLY A 1 433 ? 7.308 101.834 -18.101 1.00 68.17 433 GLY A O 1
ATOM 2998 N N . GLU A 1 434 ? 8.661 101.618 -16.309 1.00 66.39 434 GLU A N 1
ATOM 2999 C CA . GLU A 1 434 ? 8.049 102.737 -15.591 1.00 62.75 434 GLU A CA 1
ATOM 3000 C C . GLU A 1 434 ? 8.614 104.089 -16.076 1.00 57.19 434 GLU A C 1
ATOM 3001 O O . GLU A 1 434 ? 9.837 104.295 -16.120 1.00 54.32 434 GLU A O 1
ATOM 3007 N N . VAL A 1 435 ? 7.726 105.008 -16.432 1.00 51.46 435 VAL A N 1
ATOM 3008 C CA . VAL A 1 435 ? 8.150 106.336 -16.848 1.00 47.09 435 VAL A CA 1
ATOM 3009 C C . VAL A 1 435 ? 8.260 107.226 -15.599 1.00 48.16 435 VAL A C 1
ATOM 3010 O O . VAL A 1 435 ? 7.302 107.335 -14.832 1.00 48.63 435 VAL A O 1
ATOM 3014 N N . ARG A 1 436 ? 9.431 107.830 -15.376 1.00 46.65 436 ARG A N 1
ATOM 3015 C CA A ARG A 1 436 ? 9.687 108.679 -14.208 0.50 47.75 436 ARG A CA 1
ATOM 3016 C CA B ARG A 1 436 ? 9.621 108.717 -14.229 0.50 46.95 436 ARG A CA 1
ATOM 3017 C C . ARG A 1 436 ? 10.404 109.961 -14.630 1.00 44.01 436 ARG A C 1
ATOM 3018 O O . ARG A 1 436 ? 11.160 109.945 -15.592 1.00 41.94 436 ARG A O 1
ATOM 3033 N N . PRO A 1 437 ? 10.214 111.059 -13.885 1.00 43.64 437 PRO A N 1
ATOM 3034 C CA . PRO A 1 437 ? 11.041 112.214 -14.184 1.00 42.67 437 PRO A CA 1
ATOM 3035 C C . PRO A 1 437 ? 12.548 111.948 -13.973 1.00 43.01 437 PRO A C 1
ATOM 3036 O O . PRO A 1 437 ? 12.934 111.204 -13.073 1.00 43.82 437 PRO A O 1
ATOM 3040 N N . ILE A 1 438 ? 13.385 112.539 -14.812 1.00 38.75 438 ILE A N 1
ATOM 3041 C CA . ILE A 1 438 ? 14.828 112.447 -14.612 1.00 38.97 438 ILE A CA 1
ATOM 3042 C C . ILE A 1 438 ? 15.246 113.320 -13.420 1.00 40.54 438 ILE A C 1
ATOM 3043 O O . ILE A 1 438 ? 14.862 114.481 -13.337 1.00 39.27 438 ILE A O 1
ATOM 3048 N N . PRO A 1 439 ? 16.019 112.744 -12.477 1.00 42.06 439 PRO A N 1
ATOM 3049 C CA . PRO A 1 439 ? 16.561 113.527 -11.367 1.00 42.34 439 PRO A CA 1
ATOM 3050 C C . PRO A 1 439 ? 17.465 114.658 -11.861 1.00 41.06 439 PRO A C 1
ATOM 3051 O O . PRO A 1 439 ? 18.015 114.595 -12.967 1.00 40.47 439 PRO A O 1
ATOM 3055 N N . THR A 1 440 ? 17.610 115.684 -11.041 1.00 39.97 440 THR A N 1
ATOM 3056 C CA . THR A 1 440 ? 18.508 116.772 -11.364 1.00 39.51 440 THR A CA 1
ATOM 3057 C C . THR A 1 440 ? 19.963 116.293 -11.372 1.00 40.76 440 THR A C 1
ATOM 3058 O O . THR A 1 440 ? 20.328 115.348 -10.683 1.00 40.71 440 THR A O 1
ATOM 3062 N N . ALA A 1 441 ? 20.770 116.913 -12.219 1.00 39.29 441 ALA A N 1
ATOM 3063 C CA . ALA A 1 441 ? 22.192 116.661 -12.198 1.00 41.37 441 ALA A CA 1
ATOM 3064 C C . ALA A 1 441 ? 22.851 117.396 -11.034 1.00 42.49 441 ALA A C 1
ATOM 3065 O O . ALA A 1 441 ? 23.970 117.051 -10.672 1.00 43.36 441 ALA A O 1
ATOM 3067 N N . GLN A 1 442 ? 22.169 118.393 -10.452 1.00 40.26 442 GLN A N 1
ATOM 3068 C CA . GLN A 1 442 ? 22.763 119.235 -9.378 1.00 40.57 442 GLN A CA 1
ATOM 3069 C C . GLN A 1 442 ? 22.763 118.509 -8.027 1.00 42.95 442 GLN A C 1
ATOM 3070 O O . GLN A 1 442 ? 22.035 118.860 -7.105 1.00 42.62 442 GLN A O 1
ATOM 3076 N N . THR A 1 443 ? 23.553 117.446 -7.954 1.00 44.11 443 THR A N 1
ATOM 3077 C CA . THR A 1 443 ? 23.651 116.645 -6.756 1.00 46.92 443 THR A CA 1
ATOM 3078 C C . THR A 1 443 ? 24.737 117.203 -5.822 1.00 49.76 443 THR A C 1
ATOM 3079 O O . THR A 1 443 ? 25.459 118.180 -6.141 1.00 48.06 443 THR A O 1
ATOM 3083 N N . LYS A 1 444 ? 24.851 116.555 -4.664 1.00 53.02 444 LYS A N 1
ATOM 3084 C CA . LYS A 1 444 ? 25.926 116.800 -3.711 1.00 54.67 444 LYS A CA 1
ATOM 3085 C C . LYS A 1 444 ? 27.286 116.720 -4.397 1.00 52.91 444 LYS A C 1
ATOM 3086 O O . LYS A 1 444 ? 28.075 117.644 -4.306 1.00 54.08 444 LYS A O 1
ATOM 3092 N N . SER A 1 445 ? 27.557 115.634 -5.106 1.00 54.13 445 SER A N 1
ATOM 3093 C CA . SER A 1 445 ? 28.888 115.446 -5.662 1.00 56.81 445 SER A CA 1
ATOM 3094 C C . SER A 1 445 ? 29.174 116.431 -6.808 1.00 55.74 445 SER A C 1
ATOM 3095 O O . SER A 1 445 ? 30.304 116.907 -6.951 1.00 57.11 445 SER A O 1
ATOM 3098 N N . PHE A 1 446 ? 28.137 116.764 -7.584 1.00 50.76 446 PHE A N 1
ATOM 3099 C CA . PHE A 1 446 ? 28.226 117.770 -8.641 1.00 46.59 446 PHE A CA 1
ATOM 3100 C C . PHE A 1 446 ? 28.885 119.050 -8.113 1.00 45.06 446 PHE A C 1
ATOM 3101 O O . PHE A 1 446 ? 29.819 119.572 -8.727 1.00 44.43 446 PHE A O 1
ATOM 3109 N N . PHE A 1 447 ? 28.402 119.552 -6.977 1.00 46.07 447 PHE A N 1
ATOM 3110 C CA . PHE A 1 447 ? 28.975 120.750 -6.356 1.00 47.17 447 PHE A CA 1
ATOM 3111 C C . PHE A 1 447 ? 30.394 120.527 -5.791 1.00 49.43 447 PHE A C 1
ATOM 3112 O O . PHE A 1 447 ? 31.224 121.438 -5.840 1.00 47.49 447 PHE A O 1
ATOM 3120 N N . GLU A 1 448 ? 30.660 119.325 -5.279 1.00 52.31 448 GLU A N 1
ATOM 3121 C CA . GLU A 1 448 ? 32.025 118.941 -4.876 1.00 56.70 448 GLU A CA 1
ATOM 3122 C C . GLU A 1 448 ? 32.930 119.029 -6.096 1.00 56.39 448 GLU A C 1
ATOM 3123 O O . GLU A 1 448 ? 34.033 119.564 -6.012 1.00 59.17 448 GLU A O 1
ATOM 3129 N N . ARG A 1 449 ? 32.445 118.543 -7.239 1.00 54.17 449 ARG A N 1
ATOM 3130 C CA . ARG A 1 449 ? 33.239 118.598 -8.468 1.00 57.43 449 ARG A CA 1
ATOM 3131 C C . ARG A 1 449 ? 33.492 120.027 -8.892 1.00 55.48 449 ARG A C 1
ATOM 3132 O O . ARG A 1 449 ? 34.630 120.388 -9.210 1.00 55.32 449 ARG A O 1
ATOM 3140 N N . VAL A 1 450 ? 32.441 120.845 -8.849 1.00 51.31 450 VAL A N 1
ATOM 3141 C CA . VAL A 1 450 ? 32.561 122.265 -9.169 1.00 48.70 450 VAL A CA 1
ATOM 3142 C C . VAL A 1 450 ? 33.645 122.917 -8.294 1.00 52.32 450 VAL A C 1
ATOM 3143 O O . VAL A 1 450 ? 34.493 123.645 -8.820 1.00 49.39 450 VAL A O 1
ATOM 3147 N N . ALA A 1 451 ? 33.621 122.633 -6.985 1.00 52.44 451 ALA A N 1
ATOM 3148 C CA . ALA A 1 451 ? 34.586 123.195 -6.019 1.00 57.52 451 ALA A CA 1
ATOM 3149 C C . ALA A 1 451 ? 36.039 122.782 -6.291 1.00 60.95 451 ALA A C 1
ATOM 3150 O O . ALA A 1 451 ? 36.964 123.585 -6.084 1.00 62.85 451 ALA A O 1
ATOM 3152 N N . ILE A 1 452 ? 36.233 121.548 -6.759 1.00 63.05 452 ILE A N 1
ATOM 3153 C CA . ILE A 1 452 ? 37.566 121.050 -7.127 1.00 68.95 452 ILE A CA 1
ATOM 3154 C C . ILE A 1 452 ? 38.135 121.861 -8.291 1.00 69.73 452 ILE A C 1
ATOM 3155 O O . ILE A 1 452 ? 39.218 122.447 -8.183 1.00 69.64 452 ILE A O 1
ATOM 3160 N N . VAL A 1 453 ? 37.396 121.895 -9.397 1.00 66.51 453 VAL A N 1
ATOM 3161 C CA . VAL A 1 453 ? 37.825 122.646 -10.575 1.00 66.37 453 VAL A CA 1
ATOM 3162 C C . VAL A 1 453 ? 38.203 124.083 -10.228 1.00 65.36 453 VAL A C 1
ATOM 3163 O O . VAL A 1 453 ? 39.277 124.543 -10.609 1.00 67.08 453 VAL A O 1
ATOM 3167 N N . ARG A 1 454 ? 37.351 124.775 -9.477 1.00 63.64 454 ARG A N 1
ATOM 3168 C CA . ARG A 1 454 ? 37.639 126.157 -9.085 1.00 64.54 454 ARG A CA 1
ATOM 3169 C C . ARG A 1 454 ? 38.961 126.279 -8.324 1.00 70.75 454 ARG A C 1
ATOM 3170 O O . ARG A 1 454 ? 39.736 127.200 -8.576 1.00 68.24 454 ARG A O 1
ATOM 3178 N N . ARG A 1 455 ? 39.192 125.351 -7.392 1.00 74.56 455 ARG A N 1
ATOM 3179 C CA . ARG A 1 455 ? 40.358 125.386 -6.519 1.00 82.66 455 ARG A CA 1
ATOM 3180 C C . ARG A 1 455 ? 41.657 125.022 -7.247 1.00 86.28 455 ARG A C 1
ATOM 3181 O O . ARG A 1 455 ? 42.735 125.436 -6.823 1.00 89.32 455 ARG A O 1
ATOM 3189 N N . GLU A 1 456 ? 41.551 124.255 -8.332 1.00 88.36 456 GLU A N 1
ATOM 3190 C CA . GLU A 1 456 ? 42.697 123.978 -9.204 1.00 92.86 456 GLU A CA 1
ATOM 3191 C C . GLU A 1 456 ? 43.086 125.225 -9.993 1.00 92.49 456 GLU A C 1
ATOM 3192 O O . GLU A 1 456 ? 44.266 125.459 -10.257 1.00 95.54 456 GLU A O 1
ATOM 3198 N N . GLY A 1 457 ? 42.083 126.021 -10.358 1.00 87.37 457 GLY A N 1
ATOM 3199 C CA . GLY A 1 457 ? 42.296 127.331 -10.960 1.00 86.09 457 GLY A CA 1
ATOM 3200 C C . GLY A 1 457 ? 42.986 128.288 -10.008 1.00 87.60 457 GLY A C 1
ATOM 3201 O O . GLY A 1 457 ? 43.672 129.206 -10.444 1.00 90.39 457 GLY A O 1
ATOM 3202 N N . LEU A 1 458 ? 42.810 128.068 -8.708 1.00 91.05 458 LEU A N 1
ATOM 3203 C CA . LEU A 1 458 ? 43.481 128.866 -7.677 1.00 98.88 458 LEU A CA 1
ATOM 3204 C C . LEU A 1 458 ? 44.665 128.092 -7.074 1.00 108.73 458 LEU A C 1
ATOM 3205 O O . LEU A 1 458 ? 44.555 127.503 -5.990 1.00 111.82 458 LEU A O 1
ATOM 3210 N N . SER A 1 459 ? 45.792 128.091 -7.785 1.00 117.37 459 SER A N 1
ATOM 3211 C CA . SER A 1 459 ? 46.990 127.356 -7.350 1.00 124.28 459 SER A CA 1
ATOM 3212 C C . SER A 1 459 ? 48.325 127.989 -7.784 1.00 129.72 459 SER A C 1
ATOM 3213 O O . SER A 1 459 ? 49.388 127.387 -7.602 1.00 136.79 459 SER A O 1
ATOM 3216 N N . GLY A 1 460 ? 48.271 129.201 -8.338 1.00 125.89 460 GLY A N 1
ATOM 3217 C CA . GLY A 1 460 ? 49.478 129.901 -8.787 1.00 127.61 460 GLY A CA 1
ATOM 3218 C C . GLY A 1 460 ? 49.811 131.199 -8.062 1.00 131.55 460 GLY A C 1
ATOM 3219 O O . GLY A 1 460 ? 50.809 131.846 -8.391 1.00 131.88 460 GLY A O 1
ATOM 3220 N N . ARG A 1 461 ? 48.995 131.574 -7.073 1.00 131.46 461 ARG A N 1
ATOM 3221 C CA . ARG A 1 461 ? 49.149 132.851 -6.344 1.00 132.51 461 ARG A CA 1
ATOM 3222 C C . ARG A 1 461 ? 50.233 132.846 -5.247 1.00 137.61 461 ARG A C 1
ATOM 3223 O O . ARG A 1 461 ? 50.540 131.799 -4.671 1.00 140.81 461 ARG A O 1
ATOM 3231 N N . GLY A 1 462 ? 50.789 134.027 -4.960 1.00 137.49 462 GLY A N 1
ATOM 3232 C CA . GLY A 1 462 ? 51.814 134.199 -3.923 1.00 137.65 462 GLY A CA 1
ATOM 3233 C C . GLY A 1 462 ? 53.128 133.508 -4.243 1.00 143.53 462 GLY A C 1
ATOM 3234 O O . GLY A 1 462 ? 53.342 132.362 -3.834 1.00 142.33 462 GLY A O 1
ATOM 3235 N N . ALA A 1 463 ? 54.005 134.218 -4.963 1.00 148.57 463 ALA A N 1
ATOM 3236 C CA . ALA A 1 463 ? 55.296 133.694 -5.458 1.00 149.23 463 ALA A CA 1
ATOM 3237 C C . ALA A 1 463 ? 55.983 132.728 -4.480 1.00 151.21 463 ALA A C 1
ATOM 3238 O O . ALA A 1 463 ? 56.081 131.527 -4.748 1.00 151.69 463 ALA A O 1
ATOM 3240 N N . ILE A 1 464 ? 56.461 133.263 -3.359 1.00 150.32 464 ILE A N 1
ATOM 3241 C CA . ILE A 1 464 ? 56.836 132.450 -2.205 1.00 147.20 464 ILE A CA 1
ATOM 3242 C C . ILE A 1 464 ? 55.943 132.901 -1.051 1.00 142.87 464 ILE A C 1
ATOM 3243 O O . ILE A 1 464 ? 55.990 134.061 -0.639 1.00 142.29 464 ILE A O 1
ATOM 3248 N N . GLY A 1 465 ? 55.102 131.991 -0.566 1.00 139.52 465 GLY A N 1
ATOM 3249 C CA . GLY A 1 465 ? 54.283 132.251 0.616 1.00 135.44 465 GLY A CA 1
ATOM 3250 C C . GLY A 1 465 ? 55.154 132.332 1.857 1.00 134.19 465 GLY A C 1
ATOM 3251 O O . GLY A 1 465 ? 56.173 131.642 1.951 1.00 136.24 465 GLY A O 1
ATOM 3252 N N . LEU A 1 466 ? 54.763 133.185 2.802 1.00 130.91 466 LEU A N 1
ATOM 3253 C CA . LEU A 1 466 ? 55.505 133.354 4.056 1.00 126.86 466 LEU A CA 1
ATOM 3254 C C . LEU A 1 466 ? 55.456 132.077 4.900 1.00 125.90 466 LEU A C 1
ATOM 3255 O O . LEU A 1 466 ? 54.474 131.332 4.850 1.00 125.62 466 LEU A O 1
ATOM 3260 N N . ASP A 1 467 ? 56.518 131.826 5.662 1.00 123.88 467 ASP A N 1
ATOM 3261 C CA . ASP A 1 467 ? 56.645 130.581 6.421 1.00 119.58 467 ASP A CA 1
ATOM 3262 C C . ASP A 1 467 ? 56.514 130.828 7.929 1.00 114.31 467 ASP A C 1
ATOM 3263 O O . ASP A 1 467 ? 57.502 130.813 8.670 1.00 112.89 467 ASP A O 1
ATOM 3268 N N . LEU A 1 468 ? 55.279 131.044 8.373 1.00 104.53 468 LEU A N 1
ATOM 3269 C CA . LEU A 1 468 ? 55.015 131.513 9.732 1.00 97.64 468 LEU A CA 1
ATOM 3270 C C . LEU A 1 468 ? 54.929 130.389 10.754 1.00 95.16 468 LEU A C 1
ATOM 3271 O O . LEU A 1 468 ? 54.526 129.264 10.432 1.00 93.47 468 LEU A O 1
ATOM 3276 N N . THR A 1 469 ? 55.307 130.708 11.989 1.00 90.07 469 THR A N 1
ATOM 3277 C CA . THR A 1 469 ? 55.189 129.769 13.097 1.00 88.61 469 THR A CA 1
ATOM 3278 C C . THR A 1 469 ? 53.751 129.729 13.626 1.00 85.05 469 THR A C 1
ATOM 3279 O O . THR A 1 469 ? 52.955 130.641 13.372 1.00 81.53 469 THR A O 1
ATOM 3283 N N . ALA A 1 470 ? 53.430 128.662 14.350 1.00 81.31 470 ALA A N 1
ATOM 3284 C CA . ALA A 1 470 ? 52.109 128.479 14.924 1.00 80.61 470 ALA A CA 1
ATOM 3285 C C . ALA A 1 470 ? 51.803 129.598 15.914 1.00 80.60 470 ALA A C 1
ATOM 3286 O O . ALA A 1 470 ? 50.673 130.078 15.974 1.00 79.47 470 ALA A O 1
ATOM 3288 N N . ALA A 1 471 ? 52.823 130.024 16.665 1.00 80.10 471 ALA A N 1
ATOM 3289 C CA . ALA A 1 471 ? 52.666 131.081 17.666 1.00 78.09 471 ALA A CA 1
ATOM 3290 C C . ALA A 1 471 ? 52.286 132.424 17.028 1.00 74.84 471 ALA A C 1
ATOM 3291 O O . ALA A 1 471 ? 51.424 133.132 17.547 1.00 73.21 471 ALA A O 1
ATOM 3293 N N . GLN A 1 472 ? 52.929 132.756 15.909 1.00 74.42 472 GLN A N 1
ATOM 3294 C CA . GLN A 1 472 ? 52.570 133.933 15.110 1.00 76.90 472 GLN A CA 1
ATOM 3295 C C . GLN A 1 472 ? 51.146 133.836 14.556 1.00 72.93 472 GLN A C 1
ATOM 3296 O O . GLN A 1 472 ? 50.410 134.823 14.564 1.00 72.08 472 GLN A O 1
ATOM 3302 N N . LYS A 1 473 ? 50.792 132.652 14.056 1.00 72.60 473 LYS A N 1
ATOM 3303 C CA . LYS A 1 473 ? 49.449 132.374 13.536 1.00 73.87 473 LYS A CA 1
ATOM 3304 C C . LYS A 1 473 ? 48.370 132.477 14.614 1.00 68.02 473 LYS A C 1
ATOM 3305 O O . LYS A 1 473 ? 47.279 132.957 14.337 1.00 66.04 473 LYS A O 1
ATOM 3311 N N . ARG A 1 474 ? 48.681 132.021 15.828 1.00 66.36 474 ARG A N 1
ATOM 3312 C CA . ARG A 1 474 ? 47.771 132.121 16.981 1.00 64.29 474 ARG A CA 1
ATOM 3313 C C . ARG A 1 474 ? 47.625 133.569 17.470 1.00 62.94 474 ARG A C 1
ATOM 3314 O O . ARG A 1 474 ? 46.819 133.850 18.359 1.00 62.11 474 ARG A O 1
ATOM 3322 N N . GLY A 1 475 ? 48.439 134.473 16.912 1.00 64.17 475 GLY A N 1
ATOM 3323 C CA . GLY A 1 475 ? 48.496 135.867 17.345 1.00 60.17 475 GLY A CA 1
ATOM 3324 C C . GLY A 1 475 ? 49.113 136.029 18.726 1.00 62.63 475 GLY A C 1
ATOM 3325 O O . GLY A 1 475 ? 48.755 136.945 19.474 1.00 62.04 475 GLY A O 1
ATOM 3326 N N . ALA A 1 476 ? 50.039 135.141 19.079 1.00 64.58 476 ALA A N 1
ATOM 3327 C CA . ALA A 1 476 ? 50.643 135.180 20.413 1.00 67.89 476 ALA A CA 1
ATOM 3328 C C . ALA A 1 476 ? 51.900 136.059 20.504 1.00 71.84 476 ALA A C 1
ATOM 3329 O O . ALA A 1 476 ? 52.339 136.392 21.611 1.00 71.17 476 ALA A O 1
ATOM 3331 N N . GLU A 1 477 ? 52.442 136.458 19.351 1.00 73.38 477 GLU A N 1
ATOM 3332 C CA . GLU A 1 477 ? 53.750 137.133 19.268 1.00 75.19 477 GLU A CA 1
ATOM 3333 C C . GLU A 1 477 ? 53.660 138.664 19.306 1.00 76.24 477 GLU A C 1
ATOM 3334 O O . GLU A 1 477 ? 52.870 139.272 18.567 1.00 70.34 477 GLU A O 1
ATOM 3340 N N . LEU A 1 478 ? 54.501 139.276 20.144 1.00 74.79 478 LEU A N 1
ATOM 3341 C CA . LEU A 1 478 ? 54.603 140.737 20.216 1.00 75.61 478 LEU A CA 1
ATOM 3342 C C . LEU A 1 478 ? 55.014 141.356 18.890 1.00 73.20 478 LEU A C 1
ATOM 3343 O O . LEU A 1 478 ? 54.697 142.512 18.621 1.00 72.73 478 LEU A O 1
ATOM 3348 N N . SER A 1 479 ? 55.696 140.578 18.051 1.00 73.99 479 SER A N 1
ATOM 3349 C CA . SER A 1 479 ? 56.109 141.063 16.727 1.00 74.25 479 SER A CA 1
ATOM 3350 C C . SER A 1 479 ? 54.937 141.196 15.728 1.00 73.05 479 SER A C 1
ATOM 3351 O O . SER A 1 479 ? 55.094 141.796 14.663 1.00 69.74 479 SER A O 1
ATOM 3354 N N . GLY A 1 480 ? 53.766 140.651 16.080 1.00 71.31 480 GLY A N 1
ATOM 3355 C CA . GLY A 1 480 ? 52.575 140.747 15.211 1.00 67.99 480 GLY A CA 1
ATOM 3356 C C . GLY A 1 480 ? 52.176 139.431 14.566 1.00 65.40 480 GLY A C 1
ATOM 3357 O O . GLY A 1 480 ? 52.645 138.357 14.987 1.00 64.13 480 GLY A O 1
ATOM 3358 N N . MET A 1 481 ? 51.313 139.510 13.545 1.00 65.83 481 MET A N 1
ATOM 3359 C CA . MET A 1 481 ? 50.739 138.303 12.913 1.00 65.44 481 MET A CA 1
ATOM 3360 C C . MET A 1 481 ? 51.712 137.693 11.893 1.00 66.51 481 MET A C 1
ATOM 3361 O O . MET A 1 481 ? 51.529 136.559 11.445 1.00 63.55 481 MET A O 1
ATOM 3366 N N . GLY A 1 482 ? 52.758 138.436 11.547 1.00 69.30 482 GLY A N 1
ATOM 3367 C CA . GLY A 1 482 ? 53.751 137.945 10.600 1.00 71.25 482 GLY A CA 1
ATOM 3368 C C . GLY A 1 482 ? 53.889 138.847 9.396 1.00 73.96 482 GLY A C 1
ATOM 3369 O O . GLY A 1 482 ? 54.770 138.645 8.555 1.00 74.72 482 GLY A O 1
ATOM 3370 N N . GLY A 1 483 ? 53.013 139.842 9.300 1.00 73.37 483 GLY A N 1
ATOM 3371 C CA . GLY A 1 483 ? 53.151 140.863 8.269 1.00 77.19 483 GLY A CA 1
ATOM 3372 C C . GLY A 1 483 ? 54.151 141.876 8.780 1.00 80.73 483 GLY A C 1
ATOM 3373 O O . GLY A 1 483 ? 54.747 141.684 9.842 1.00 83.01 483 GLY A O 1
ATOM 3374 N N . THR A 1 484 ? 54.340 142.962 8.046 1.00 78.72 484 THR A N 1
ATOM 3375 C CA . THR A 1 484 ? 55.214 144.015 8.530 1.00 82.81 484 THR A CA 1
ATOM 3376 C C . THR A 1 484 ? 54.365 145.077 9.245 1.00 79.23 484 THR A C 1
ATOM 3377 O O . THR A 1 484 ? 53.405 145.597 8.682 1.00 75.70 484 THR A O 1
ATOM 3381 N N . ILE A 1 485 ? 54.715 145.372 10.495 1.00 79.18 485 ILE A N 1
ATOM 3382 C CA . ILE A 1 485 ? 54.006 146.376 11.286 1.00 78.30 485 ILE A CA 1
ATOM 3383 C C . ILE A 1 485 ? 54.196 147.759 10.678 1.00 82.28 485 ILE A C 1
ATOM 3384 O O . ILE A 1 485 ? 55.309 148.113 10.287 1.00 87.44 485 ILE A O 1
ATOM 3389 N N . SER A 1 486 ? 53.112 148.528 10.582 1.00 78.55 486 SER A N 1
ATOM 3390 C CA . SER A 1 486 ? 53.185 149.918 10.110 1.00 77.34 486 SER A CA 1
ATOM 3391 C C . SER A 1 486 ? 52.082 150.722 10.779 1.00 77.04 486 SER A C 1
ATOM 3392 O O . SER A 1 486 ? 51.326 150.171 11.579 1.00 71.81 486 SER A O 1
ATOM 3395 N N . LYS A 1 487 ? 51.988 152.013 10.456 1.00 79.18 487 LYS A N 1
ATOM 3396 C CA . LYS A 1 487 ? 51.010 152.907 11.095 1.00 80.78 487 LYS A CA 1
ATOM 3397 C C . LYS A 1 487 ? 49.577 152.402 10.956 1.00 78.19 487 LYS A C 1
ATOM 3398 O O . LYS A 1 487 ? 48.827 152.379 11.928 1.00 77.57 487 LYS A O 1
ATOM 3404 N N . SER A 1 488 ? 49.219 152.012 9.734 1.00 74.87 488 SER A N 1
ATOM 3405 C CA . SER A 1 488 ? 47.858 151.621 9.386 1.00 75.40 488 SER A CA 1
ATOM 3406 C C . SER A 1 488 ? 47.639 150.111 9.458 1.00 73.36 488 SER A C 1
ATOM 3407 O O . SER A 1 488 ? 46.540 149.612 9.217 1.00 71.46 488 SER A O 1
ATOM 3410 N N . ASN A 1 489 ? 48.716 149.402 9.759 1.00 72.10 489 ASN A N 1
ATOM 3411 C CA . ASN A 1 489 ? 48.678 147.997 10.056 1.00 66.68 489 ASN A CA 1
ATOM 3412 C C . ASN A 1 489 ? 49.440 147.757 11.351 1.00 64.13 489 ASN A C 1
ATOM 3413 O O . ASN A 1 489 ? 50.411 147.005 11.363 1.00 64.18 489 ASN A O 1
ATOM 3418 N N . PRO A 1 490 ? 49.004 148.394 12.456 1.00 63.66 490 PRO A N 1
ATOM 3419 C CA . PRO A 1 490 ? 49.798 148.256 13.684 1.00 66.91 490 PRO A CA 1
ATOM 3420 C C . PRO A 1 490 ? 49.900 146.810 14.161 1.00 68.16 490 PRO A C 1
ATOM 3421 O O . PRO A 1 490 ? 50.848 146.479 14.880 1.00 67.09 490 PRO A O 1
ATOM 3425 N N . ASN A 1 491 ? 48.943 145.957 13.776 1.00 62.52 491 ASN A N 1
ATOM 3426 C CA . ASN A 1 491 ? 48.948 144.603 14.312 1.00 62.58 491 ASN A CA 1
ATOM 3427 C C . ASN A 1 491 ? 49.847 143.700 13.487 1.00 62.50 491 ASN A C 1
ATOM 3428 O O . ASN A 1 491 ? 50.152 142.576 13.898 1.00 62.47 491 ASN A O 1
ATOM 3433 N N . GLY A 1 492 ? 50.269 144.189 12.323 1.00 61.23 492 GLY A N 1
ATOM 3434 C CA . GLY A 1 492 ? 51.090 143.386 11.429 1.00 62.44 492 GLY A CA 1
ATOM 3435 C C . GLY A 1 492 ? 50.281 142.268 10.789 1.00 63.02 492 GLY A C 1
ATOM 3436 O O . GLY A 1 492 ? 50.766 141.128 10.652 1.00 63.83 492 GLY A O 1
ATOM 3437 N N . ASN A 1 493 ? 49.049 142.593 10.385 1.00 58.45 493 ASN A N 1
ATOM 3438 C CA . ASN A 1 493 ? 48.200 141.623 9.708 1.00 58.57 493 ASN A CA 1
ATOM 3439 C C . ASN A 1 493 ? 48.799 141.264 8.357 1.00 59.05 493 ASN A C 1
ATOM 3440 O O . ASN A 1 493 ? 49.370 142.126 7.672 1.00 61.58 493 ASN A O 1
ATOM 3445 N N . VAL A 1 494 ? 48.724 139.979 8.026 1.00 57.28 494 VAL A N 1
ATOM 3446 C CA . VAL A 1 494 ? 49.378 139.414 6.843 1.00 58.77 494 VAL A CA 1
ATOM 3447 C C . VAL A 1 494 ? 48.559 139.692 5.598 1.00 59.89 494 VAL A C 1
ATOM 3448 O O . VAL A 1 494 ? 47.321 139.522 5.587 1.00 58.47 494 VAL A O 1
ATOM 3452 N N . SER A 1 495 ? 49.251 140.109 4.541 1.00 60.57 495 SER A N 1
ATOM 3453 C CA . SER A 1 495 ? 48.616 140.405 3.271 1.00 60.33 495 SER A CA 1
ATOM 3454 C C . SER A 1 495 ? 48.221 139.129 2.545 1.00 61.82 495 SER A C 1
ATOM 3455 O O . SER A 1 495 ? 48.884 138.095 2.672 1.00 61.67 495 SER A O 1
ATOM 3458 N N . GLN A 1 496 ? 47.142 139.213 1.766 1.00 61.52 496 GLN A N 1
ATOM 3459 C CA . GLN A 1 496 ? 46.627 138.047 1.099 1.00 59.05 496 GLN A CA 1
ATOM 3460 C C . GLN A 1 496 ? 46.281 138.293 -0.364 1.00 58.82 496 GLN A C 1
ATOM 3461 O O . GLN A 1 496 ? 45.685 139.320 -0.720 1.00 56.98 496 GLN A O 1
ATOM 3467 N N . VAL A 1 497 ? 46.642 137.343 -1.224 1.00 59.56 497 VAL A N 1
ATOM 3468 C CA . VAL A 1 497 ? 46.366 137.505 -2.646 1.00 59.92 497 VAL A CA 1
ATOM 3469 C C . VAL A 1 497 ? 44.947 137.026 -2.959 1.00 59.69 497 VAL A C 1
ATOM 3470 O O . VAL A 1 497 ? 44.661 135.829 -2.961 1.00 60.20 497 VAL A O 1
ATOM 3474 N N . TYR A 1 498 ? 44.065 137.980 -3.213 1.00 59.69 498 TYR A N 1
ATOM 3475 C CA . TYR A 1 498 ? 42.714 137.682 -3.604 1.00 58.69 498 TYR A CA 1
ATOM 3476 C C . TYR A 1 498 ? 42.650 137.507 -5.119 1.00 62.18 498 TYR A C 1
ATOM 3477 O O . TYR A 1 498 ? 43.015 138.415 -5.879 1.00 61.79 498 TYR A O 1
ATOM 3486 N N . ILE A 1 499 ? 42.201 136.331 -5.548 1.00 62.60 499 ILE A N 1
ATOM 3487 C CA . ILE A 1 499 ? 41.992 136.065 -6.972 1.00 65.80 499 ILE A CA 1
ATOM 3488 C C . ILE A 1 499 ? 40.531 136.273 -7.334 1.00 66.34 499 ILE A C 1
ATOM 3489 O O . ILE A 1 499 ? 39.662 135.469 -6.983 1.00 63.35 499 ILE A O 1
ATOM 3494 N N . ASN A 1 500 ? 40.274 137.384 -8.014 1.00 69.49 500 ASN A N 1
ATOM 3495 C CA . ASN A 1 500 ? 38.937 137.754 -8.441 1.00 69.97 500 ASN A CA 1
ATOM 3496 C C . ASN A 1 500 ? 38.647 136.987 -9.708 1.00 71.53 500 ASN A C 1
ATOM 3497 O O . ASN A 1 500 ? 39.181 137.312 -10.775 1.00 71.39 500 ASN A O 1
ATOM 3502 N N . GLU A 1 501 ? 37.827 135.950 -9.587 1.00 68.68 501 GLU A N 1
ATOM 3503 C CA . GLU A 1 501 ? 37.569 135.052 -10.703 1.00 71.68 501 GLU A CA 1
ATOM 3504 C C . GLU A 1 501 ? 36.828 135.737 -11.860 1.00 75.92 501 GLU A C 1
ATOM 3505 O O . GLU A 1 501 ? 36.975 135.332 -13.019 1.00 80.20 501 GLU A O 1
ATOM 3511 N N . ALA A 1 502 ? 36.051 136.776 -11.544 1.00 77.28 502 ALA A N 1
ATOM 3512 C CA . ALA A 1 502 ? 35.249 137.492 -12.541 1.00 79.53 502 ALA A CA 1
ATOM 3513 C C . ALA A 1 502 ? 36.118 138.427 -13.375 1.00 83.99 502 ALA A C 1
ATOM 3514 O O . ALA A 1 502 ? 36.304 138.209 -14.570 1.00 86.55 502 ALA A O 1
ATOM 3516 N N . GLU A 1 503 ? 36.658 139.456 -12.723 1.00 89.25 503 GLU A N 1
ATOM 3517 C CA . GLU A 1 503 ? 37.589 140.413 -13.334 1.00 91.28 503 GLU A CA 1
ATOM 3518 C C . GLU A 1 503 ? 38.872 139.769 -13.859 1.00 91.53 503 GLU A C 1
ATOM 3519 O O . GLU A 1 503 ? 39.642 140.423 -14.567 1.00 94.84 503 GLU A O 1
ATOM 3525 N N . GLY A 1 504 ? 39.105 138.504 -13.503 1.00 89.15 504 GLY A N 1
ATOM 3526 C CA . GLY A 1 504 ? 40.366 137.821 -13.803 1.00 86.94 504 GLY A CA 1
ATOM 3527 C C . GLY A 1 504 ? 41.565 138.573 -13.244 1.00 89.56 504 GLY A C 1
ATOM 3528 O O . GLY A 1 504 ? 42.665 138.491 -13.795 1.00 92.04 504 GLY A O 1
ATOM 3529 N N . ILE A 1 505 ? 41.346 139.305 -12.150 1.00 86.37 505 ILE A N 1
ATOM 3530 C CA . ILE A 1 505 ? 42.355 140.190 -11.550 1.00 85.28 505 ILE A CA 1
ATOM 3531 C C . ILE A 1 505 ? 42.800 139.677 -10.174 1.00 79.97 505 ILE A C 1
ATOM 3532 O O . ILE A 1 505 ? 42.010 139.080 -9.442 1.00 78.28 505 ILE A O 1
ATOM 3537 N N . GLU A 1 506 ? 44.075 139.885 -9.858 1.00 76.75 506 GLU A N 1
ATOM 3538 C CA . GLU A 1 506 ? 44.615 139.622 -8.529 1.00 76.43 506 GLU A CA 1
ATOM 3539 C C . GLU A 1 506 ? 44.659 140.916 -7.731 1.00 73.00 506 GLU A C 1
ATOM 3540 O O . GLU A 1 506 ? 45.069 141.951 -8.255 1.00 72.51 506 GLU A O 1
ATOM 3546 N N . LYS A 1 507 ? 44.237 140.848 -6.467 1.00 65.43 507 LYS A N 1
ATOM 3547 C CA . LYS A 1 507 ? 44.324 141.985 -5.550 1.00 62.73 507 LYS A CA 1
ATOM 3548 C C . LYS A 1 507 ? 45.014 141.556 -4.263 1.00 62.15 507 LYS A C 1
ATOM 3549 O O . LYS A 1 507 ? 44.795 140.438 -3.765 1.00 59.56 507 LYS A O 1
ATOM 3555 N N . ASN A 1 508 ? 45.831 142.455 -3.722 1.00 59.64 508 ASN A N 1
ATOM 3556 C CA . ASN A 1 508 ? 46.482 142.248 -2.435 1.00 59.75 508 ASN A CA 1
ATOM 3557 C C . ASN A 1 508 ? 45.679 142.899 -1.327 1.00 59.42 508 ASN A C 1
ATOM 3558 O O . ASN A 1 508 ? 45.504 144.129 -1.312 1.00 57.88 508 ASN A O 1
ATOM 3563 N N . ILE A 1 509 ? 45.215 142.063 -0.394 1.00 54.46 509 ILE A N 1
ATOM 3564 C CA . ILE A 1 509 ? 44.310 142.473 0.662 1.00 52.08 509 ILE A CA 1
ATOM 3565 C C . ILE A 1 509 ? 44.956 142.353 2.029 1.00 50.59 509 ILE A C 1
ATOM 3566 O O . ILE A 1 509 ? 45.593 141.350 2.342 1.00 51.26 509 ILE A O 1
ATOM 3571 N N . THR A 1 510 ? 44.775 143.381 2.844 1.00 49.90 510 THR A N 1
ATOM 3572 C CA . THR A 1 510 ? 45.278 143.376 4.206 1.00 52.13 510 THR A CA 1
ATOM 3573 C C . THR A 1 510 ? 44.166 143.881 5.074 1.00 53.54 510 THR A C 1
ATOM 3574 O O . THR A 1 510 ? 43.453 144.819 4.683 1.00 55.03 510 THR A O 1
ATOM 3578 N N . TYR A 1 511 ? 44.004 143.267 6.245 1.00 54.12 511 TYR A N 1
ATOM 3579 C CA . TYR A 1 511 ? 43.074 143.782 7.229 1.00 54.72 511 TYR A CA 1
ATOM 3580 C C . TYR A 1 511 ? 43.720 144.927 8.024 1.00 57.50 511 TYR A C 1
ATOM 3581 O O . TYR A 1 511 ? 44.481 144.695 8.967 1.00 59.17 511 TYR A O 1
ATOM 3590 N N . ARG A 1 512 ? 43.376 146.160 7.666 1.00 59.28 512 ARG A N 1
ATOM 3591 C CA . ARG A 1 512 ? 44.079 147.338 8.182 1.00 64.25 512 ARG A CA 1
ATOM 3592 C C . ARG A 1 512 ? 43.248 148.153 9.158 1.00 66.84 512 ARG A C 1
ATOM 3593 O O . ARG A 1 512 ? 42.015 148.106 9.108 1.00 64.63 512 ARG A O 1
ATOM 3601 N N . LYS A 1 513 ? 43.920 148.925 10.019 1.00 67.17 513 LYS A N 1
ATOM 3602 C CA . LYS A 1 513 ? 43.209 149.751 10.988 1.00 71.61 513 LYS A CA 1
ATOM 3603 C C . LYS A 1 513 ? 43.175 151.196 10.522 1.00 76.81 513 LYS A C 1
ATOM 3604 O O . LYS A 1 513 ? 44.205 151.876 10.509 1.00 80.34 513 LYS A O 1
ATOM 3610 N N . VAL A 1 514 ? 41.991 151.649 10.120 1.00 77.74 514 VAL A N 1
ATOM 3611 C CA . VAL A 1 514 ? 41.830 152.968 9.517 1.00 81.85 514 VAL A CA 1
ATOM 3612 C C . VAL A 1 514 ? 40.957 153.910 10.351 1.00 86.82 514 VAL A C 1
ATOM 3613 O O . VAL A 1 514 ? 40.124 153.450 11.131 1.00 83.34 514 VAL A O 1
ATOM 3617 N N . PRO A 1 515 ? 41.154 155.237 10.188 1.00 91.14 515 PRO A N 1
ATOM 3618 C CA . PRO A 1 515 ? 40.302 156.209 10.873 1.00 93.77 515 PRO A CA 1
ATOM 3619 C C . PRO A 1 515 ? 38.847 156.013 10.507 1.00 91.09 515 PRO A C 1
ATOM 3620 O O . PRO A 1 515 ? 38.553 155.697 9.362 1.00 91.87 515 PRO A O 1
ATOM 3624 N N . VAL A 1 516 ? 37.959 156.174 11.485 1.00 95.59 516 VAL A N 1
ATOM 3625 C CA . VAL A 1 516 ? 36.515 156.203 11.252 1.00 100.43 516 VAL A CA 1
ATOM 3626 C C . VAL A 1 516 ? 36.215 157.544 10.578 1.00 111.91 516 VAL A C 1
ATOM 3627 O O . VAL A 1 516 ? 36.032 158.543 11.275 1.00 117.24 516 VAL A O 1
ATOM 3631 N N . PRO A 1 517 ? 36.151 157.568 9.225 1.00 121.30 517 PRO A N 1
ATOM 3632 C CA . PRO A 1 517 ? 36.303 158.810 8.432 1.00 127.96 517 PRO A CA 1
ATOM 3633 C C . PRO A 1 517 ? 35.302 159.933 8.770 1.00 135.51 517 PRO A C 1
ATOM 3634 O O . PRO A 1 517 ? 34.478 160.326 7.923 1.00 141.95 517 PRO A O 1
ATOM 3638 N N . ASN A 1 518 ? 35.416 160.445 10.005 1.00 139.08 518 ASN A N 1
ATOM 3639 C CA . ASN A 1 518 ? 34.532 161.473 10.566 1.00 139.42 518 ASN A CA 1
ATOM 3640 C C . ASN A 1 518 ? 34.962 161.866 11.977 1.00 139.16 518 ASN A C 1
ATOM 3641 O O . ASN A 1 518 ? 35.402 162.996 12.206 1.00 139.26 518 ASN A O 1
ATOM 3646 N N . GLU A 1 519 ? 34.837 160.921 12.910 1.00 132.87 519 GLU A N 1
ATOM 3647 C CA . GLU A 1 519 ? 35.177 161.143 14.316 1.00 129.36 519 GLU A CA 1
ATOM 3648 C C . GLU A 1 519 ? 36.670 160.914 14.559 1.00 124.13 519 GLU A C 1
ATOM 3649 O O . GLU A 1 519 ? 37.149 159.775 14.464 1.00 120.71 519 GLU A O 1
ATOM 3655 N N . PRO A 1 520 ? 37.413 161.994 14.884 1.00 122.29 520 PRO A N 1
ATOM 3656 C CA . PRO A 1 520 ? 38.840 161.834 15.155 1.00 115.00 520 PRO A CA 1
ATOM 3657 C C . PRO A 1 520 ? 39.049 161.068 16.459 1.00 106.65 520 PRO A C 1
ATOM 3658 O O . PRO A 1 520 ? 38.194 161.115 17.348 1.00 100.18 520 PRO A O 1
ATOM 3662 N N . GLY A 1 521 ? 40.167 160.358 16.560 1.00 102.44 521 GLY A N 1
ATOM 3663 C CA . GLY A 1 521 ? 40.517 159.677 17.798 1.00 102.27 521 GLY A CA 1
ATOM 3664 C C . GLY A 1 521 ? 40.323 158.177 17.768 1.00 101.21 521 GLY A C 1
ATOM 3665 O O . GLY A 1 521 ? 41.099 157.445 18.386 1.00 102.37 521 GLY A O 1
ATOM 3666 N N . ASN A 1 522 ? 39.288 157.715 17.062 1.00 99.58 522 ASN A N 1
ATOM 3667 C CA . ASN A 1 522 ? 39.025 156.269 16.957 1.00 95.68 522 ASN A CA 1
ATOM 3668 C C . ASN A 1 522 ? 39.172 155.647 15.560 1.00 90.07 522 ASN A C 1
ATOM 3669 O O . ASN A 1 522 ? 39.039 156.310 14.514 1.00 83.03 522 ASN A O 1
ATOM 3674 N N . PHE A 1 523 ? 39.466 154.352 15.587 1.00 86.46 523 PHE A N 1
ATOM 3675 C CA . PHE A 1 523 ? 39.905 153.602 14.433 1.00 84.55 523 PHE A CA 1
ATOM 3676 C C . PHE A 1 523 ? 39.098 152.303 14.331 1.00 83.25 523 PHE A C 1
ATOM 3677 O O . PHE A 1 523 ? 38.575 151.814 15.326 1.00 79.59 523 PHE A O 1
ATOM 3685 N N . GLU A 1 524 ? 38.986 151.761 13.122 1.00 80.26 524 GLU A N 1
ATOM 3686 C CA . GLU A 1 524 ? 38.247 150.531 12.888 1.00 77.01 524 GLU A CA 1
ATOM 3687 C C . GLU A 1 524 ? 39.051 149.693 11.910 1.00 75.21 524 GLU A C 1
ATOM 3688 O O . GLU A 1 524 ? 39.952 150.212 11.236 1.00 77.82 524 GLU A O 1
ATOM 3694 N N . ASN A 1 525 ? 38.717 148.406 11.824 1.00 71.56 525 ASN A N 1
ATOM 3695 C CA . ASN A 1 525 ? 39.398 147.470 10.922 1.00 66.69 525 ASN A CA 1
ATOM 3696 C C . ASN A 1 525 ? 38.688 147.398 9.577 1.00 65.41 525 ASN A C 1
ATOM 3697 O O . ASN A 1 525 ? 37.459 147.431 9.518 1.00 66.29 525 ASN A O 1
ATOM 3702 N N . ARG A 1 526 ? 39.465 147.324 8.499 1.00 62.58 526 ARG A N 1
ATOM 3703 C CA . ARG A 1 526 ? 38.903 147.222 7.167 1.00 63.14 526 ARG A CA 1
ATOM 3704 C C . ARG A 1 526 ? 39.802 146.423 6.278 1.00 59.91 526 ARG A C 1
ATOM 3705 O O . ARG A 1 526 ? 41.021 146.644 6.284 1.00 59.55 526 ARG A O 1
ATOM 3713 N N . LEU A 1 527 ? 39.202 145.499 5.516 1.00 54.78 527 LEU A N 1
ATOM 3714 C CA . LEU A 1 527 ? 39.925 144.783 4.476 1.00 52.15 527 LEU A CA 1
ATOM 3715 C C . LEU A 1 527 ? 40.129 145.738 3.292 1.00 54.92 527 LEU A C 1
ATOM 3716 O O . LEU A 1 527 ? 39.166 146.299 2.750 1.00 53.41 527 LEU A O 1
ATOM 3721 N N . GLN A 1 528 ? 41.381 145.933 2.890 1.00 54.68 528 GLN A N 1
ATOM 3722 C CA . GLN A 1 528 ? 41.657 146.918 1.851 1.00 55.37 528 GLN A CA 1
ATOM 3723 C C . GLN A 1 528 ? 42.632 146.359 0.857 1.00 53.16 528 GLN A C 1
ATOM 3724 O O . GLN A 1 528 ? 43.475 145.530 1.196 1.00 53.44 528 GLN A O 1
ATOM 3730 N N . GLU A 1 529 ? 42.488 146.785 -0.387 1.00 55.53 529 GLU A N 1
ATOM 3731 C CA . GLU A 1 529 ? 43.460 146.430 -1.398 1.00 56.75 529 GLU A CA 1
ATOM 3732 C C . GLU A 1 529 ? 44.468 147.591 -1.578 1.00 58.25 529 GLU A C 1
ATOM 3733 O O . GLU A 1 529 ? 44.084 148.764 -1.567 1.00 56.85 529 GLU A O 1
ATOM 3739 N N . SER A 1 530 ? 45.742 147.245 -1.753 1.00 58.26 530 SER A N 1
ATOM 3740 C CA . SER A 1 530 ? 46.793 148.233 -2.022 1.00 61.66 530 SER A CA 1
ATOM 3741 C C . SER A 1 530 ? 47.029 148.366 -3.523 1.00 60.65 530 SER A C 1
ATOM 3742 O O . SER A 1 530 ? 46.857 147.401 -4.271 1.00 60.54 530 SER A O 1
ATOM 3745 N N . PHE A 1 531 ? 47.402 149.566 -3.957 1.00 60.83 531 PHE A N 1
ATOM 3746 C CA . PHE A 1 531 ? 47.713 149.831 -5.378 1.00 60.44 531 PHE A CA 1
ATOM 3747 C C . PHE A 1 531 ? 48.655 151.048 -5.497 1.00 61.80 531 PHE A C 1
ATOM 3748 O O . PHE A 1 531 ? 48.785 151.841 -4.552 1.00 62.26 531 PHE A O 1
ATOM 3756 N N . LEU A 1 532 ? 49.336 151.166 -6.637 1.00 62.56 532 LEU A N 1
ATOM 3757 C CA . LEU A 1 532 ? 50.281 152.264 -6.889 1.00 65.19 532 LEU A CA 1
ATOM 3758 C C . LEU A 1 532 ? 49.577 153.395 -7.631 1.00 63.12 532 LEU A C 1
ATOM 3759 O O . LEU A 1 532 ? 48.853 153.145 -8.575 1.00 61.72 532 LEU A O 1
ATOM 3764 N N . ASP A 1 533 ? 49.763 154.632 -7.179 1.00 64.54 533 ASP A N 1
ATOM 3765 C CA . ASP A 1 533 ? 49.253 155.782 -7.934 1.00 63.96 533 ASP A CA 1
ATOM 3766 C C . ASP A 1 533 ? 50.287 156.177 -9.020 1.00 65.06 533 ASP A C 1
ATOM 3767 O O . ASP A 1 533 ? 51.310 155.484 -9.197 1.00 63.41 533 ASP A O 1
ATOM 3772 N N . ASN A 1 534 ? 50.021 157.283 -9.723 1.00 65.78 534 ASN A N 1
ATOM 3773 C CA . ASN A 1 534 ? 50.871 157.778 -10.817 1.00 67.15 534 ASN A CA 1
ATOM 3774 C C . ASN A 1 534 ? 52.327 158.012 -10.422 1.00 67.15 534 ASN A C 1
ATOM 3775 O O . ASN A 1 534 ? 53.222 157.965 -11.276 1.00 66.74 534 ASN A O 1
ATOM 3780 N N . ASN A 1 535 ? 52.538 158.274 -9.135 1.00 66.41 535 ASN A N 1
ATOM 3781 C CA . ASN A 1 535 ? 53.840 158.603 -8.607 1.00 69.70 535 ASN A CA 1
ATOM 3782 C C . ASN A 1 535 ? 54.577 157.471 -7.887 1.00 69.74 535 ASN A C 1
ATOM 3783 O O . ASN A 1 535 ? 55.636 157.702 -7.279 1.00 72.43 535 ASN A O 1
ATOM 3788 N N . GLY A 1 536 ? 54.028 156.264 -7.958 1.00 67.62 536 GLY A N 1
ATOM 3789 C CA . GLY A 1 536 ? 54.604 155.108 -7.284 1.00 67.73 536 GLY A CA 1
ATOM 3790 C C . GLY A 1 536 ? 54.340 155.034 -5.789 1.00 70.05 536 GLY A C 1
ATOM 3791 O O . GLY A 1 536 ? 54.970 154.242 -5.097 1.00 70.85 536 GLY A O 1
ATOM 3792 N N . GLN A 1 537 ? 53.425 155.853 -5.276 1.00 70.46 537 GLN A N 1
ATOM 3793 C CA . GLN A 1 537 ? 53.067 155.809 -3.856 1.00 70.73 537 GLN A CA 1
ATOM 3794 C C . GLN A 1 537 ? 52.043 154.678 -3.643 1.00 67.81 537 GLN A C 1
ATOM 3795 O O . GLN A 1 537 ? 51.165 154.476 -4.467 1.00 63.43 537 GLN A O 1
ATOM 3801 N N . THR A 1 538 ? 52.163 153.947 -2.541 1.00 68.23 538 THR A N 1
ATOM 3802 C CA . THR A 1 538 ? 51.178 152.917 -2.231 1.00 66.46 538 THR A CA 1
ATOM 3803 C C . THR A 1 538 ? 49.945 153.575 -1.648 1.00 65.25 538 THR A C 1
ATOM 3804 O O . THR A 1 538 ? 50.033 154.318 -0.685 1.00 67.59 538 THR A O 1
ATOM 3808 N N . LYS A 1 539 ? 48.809 153.329 -2.283 1.00 63.38 539 LYS A N 1
ATOM 3809 C CA . LYS A 1 539 ? 47.507 153.789 -1.815 1.00 64.66 539 LYS A CA 1
ATOM 3810 C C . LYS A 1 539 ? 46.635 152.565 -1.466 1.00 64.32 539 LYS A C 1
ATOM 3811 O O . LYS A 1 539 ? 46.991 151.429 -1.788 1.00 61.60 539 LYS A O 1
ATOM 3817 N N . TRP A 1 540 ? 45.488 152.810 -0.838 1.00 63.83 540 TRP A N 1
ATOM 3818 C CA . TRP A 1 540 ? 44.611 151.739 -0.358 1.00 63.15 540 TRP A CA 1
ATOM 3819 C C . TRP A 1 540 ? 43.187 152.048 -0.641 1.00 63.83 540 TRP A C 1
ATOM 3820 O O . TRP A 1 540 ? 42.790 153.210 -0.586 1.00 65.83 540 TRP A O 1
ATOM 3831 N N . ARG A 1 541 ? 42.394 151.021 -0.948 1.00 62.89 541 ARG A N 1
ATOM 3832 C CA . ARG A 1 541 ? 40.948 151.210 -1.087 1.00 63.73 541 ARG A CA 1
ATOM 3833 C C . ARG A 1 541 ? 40.113 150.000 -0.616 1.00 61.50 541 ARG A C 1
ATOM 3834 O O . ARG A 1 541 ? 40.560 148.842 -0.679 1.00 57.17 541 ARG A O 1
ATOM 3842 N N . ASP A 1 542 ? 38.898 150.298 -0.160 1.00 63.34 542 ASP A N 1
ATOM 3843 C CA . ASP A 1 542 ? 37.913 149.280 0.253 1.00 64.40 542 ASP A CA 1
ATOM 3844 C C . ASP A 1 542 ? 37.533 148.341 -0.887 1.00 61.24 542 ASP A C 1
ATOM 3845 O O . ASP A 1 542 ? 37.683 148.690 -2.059 1.00 60.10 542 ASP A O 1
ATOM 3850 N N . PHE A 1 543 ? 37.015 147.162 -0.545 1.00 59.12 543 PHE A N 1
ATOM 3851 C CA . PHE A 1 543 ? 36.235 146.403 -1.515 1.00 58.10 543 PHE A CA 1
ATOM 3852 C C . PHE A 1 543 ? 35.089 147.303 -1.977 1.00 59.11 543 PHE A C 1
ATOM 3853 O O . PHE A 1 543 ? 34.441 147.957 -1.156 1.00 60.78 543 PHE A O 1
ATOM 3861 N N . PRO A 1 544 ? 34.859 147.376 -3.294 1.00 62.31 544 PRO A N 1
ATOM 3862 C CA . PRO A 1 544 ? 33.834 148.295 -3.789 1.00 66.18 544 PRO A CA 1
ATOM 3863 C C . PRO A 1 544 ? 32.415 147.859 -3.407 1.00 68.22 544 PRO A C 1
ATOM 3864 O O . PRO A 1 544 ? 31.535 148.703 -3.245 1.00 71.51 544 PRO A O 1
ATOM 3868 N N . TYR A 1 545 ? 32.196 146.562 -3.235 1.00 66.23 545 TYR A N 1
ATOM 3869 C CA . TYR A 1 545 ? 30.883 146.095 -2.799 1.00 67.33 545 TYR A CA 1
ATOM 3870 C C . TYR A 1 545 ? 30.974 144.817 -1.946 1.00 60.95 545 TYR A C 1
ATOM 3871 O O . TYR A 1 545 ? 31.943 144.055 -2.041 1.00 58.12 545 TYR A O 1
ATOM 3880 N N . ALA A 1 546 ? 29.966 144.607 -1.103 1.00 57.42 546 ALA A N 1
ATOM 3881 C CA . ALA A 1 546 ? 29.941 143.494 -0.143 1.00 53.46 546 ALA A CA 1
ATOM 3882 C C . ALA A 1 546 ? 30.227 142.131 -0.791 1.00 50.43 546 ALA A C 1
ATOM 3883 O O . ALA A 1 546 ? 30.968 141.316 -0.235 1.00 47.25 546 ALA A O 1
ATOM 3885 N N . GLY A 1 547 ? 29.660 141.911 -1.976 1.00 48.82 547 GLY A N 1
ATOM 3886 C CA . GLY A 1 547 ? 29.834 140.666 -2.693 1.00 50.01 547 GLY A CA 1
ATOM 3887 C C . GLY A 1 547 ? 31.280 140.259 -2.839 1.00 50.67 547 GLY A C 1
ATOM 3888 O O . GLY A 1 547 ? 31.629 139.097 -2.642 1.00 49.75 547 GLY A O 1
ATOM 3889 N N . GLU A 1 548 ? 32.141 141.215 -3.186 1.00 52.14 548 GLU A N 1
ATOM 3890 C CA . GLU A 1 548 ? 33.551 140.903 -3.362 1.00 50.64 548 GLU A CA 1
ATOM 3891 C C . GLU A 1 548 ? 34.250 140.552 -2.032 1.00 49.31 548 GLU A C 1
ATOM 3892 O O . GLU A 1 548 ? 35.054 139.612 -1.994 1.00 46.31 548 GLU A O 1
ATOM 3898 N N . GLU A 1 549 ? 33.968 141.309 -0.959 1.00 49.46 549 GLU A N 1
ATOM 3899 C CA . GLU A 1 549 ? 34.502 140.961 0.389 1.00 48.10 549 GLU A CA 1
ATOM 3900 C C . GLU A 1 549 ? 34.026 139.567 0.812 1.00 46.72 549 GLU A C 1
ATOM 3901 O O . GLU A 1 549 ? 34.787 138.782 1.398 1.00 44.11 549 GLU A O 1
ATOM 3907 N N . PHE A 1 550 ? 32.763 139.274 0.517 1.00 44.51 550 PHE A N 1
ATOM 3908 C CA . PHE A 1 550 ? 32.186 137.965 0.863 1.00 44.32 550 PHE A CA 1
ATOM 3909 C C . PHE A 1 550 ? 32.965 136.856 0.150 1.00 44.29 550 PHE A C 1
ATOM 3910 O O . PHE A 1 550 ? 33.361 135.878 0.767 1.00 41.56 550 PHE A O 1
ATOM 3918 N N . ASP A 1 551 ? 33.204 137.031 -1.148 1.00 46.80 551 ASP A N 1
ATOM 3919 C CA . ASP A 1 551 ? 33.954 136.049 -1.918 1.00 48.01 551 ASP A CA 1
ATOM 3920 C C . ASP A 1 551 ? 35.411 135.954 -1.396 1.00 47.43 551 ASP A C 1
ATOM 3921 O O . ASP A 1 551 ? 35.956 134.854 -1.217 1.00 45.47 551 ASP A O 1
ATOM 3926 N N . PHE A 1 552 ? 36.034 137.101 -1.119 1.00 45.83 552 PHE A N 1
ATOM 3927 C CA . PHE A 1 552 ? 37.373 137.069 -0.536 1.00 45.34 552 PHE A CA 1
ATOM 3928 C C . PHE A 1 552 ? 37.388 136.287 0.773 1.00 43.95 552 PHE A C 1
ATOM 3929 O O . PHE A 1 552 ? 38.278 135.462 1.010 1.00 43.90 552 PHE A O 1
ATOM 3937 N N . ARG A 1 553 ? 36.394 136.550 1.613 1.00 41.90 553 ARG A N 1
ATOM 3938 C CA . ARG A 1 553 ? 36.331 135.924 2.931 1.00 43.66 553 ARG A CA 1
ATOM 3939 C C . ARG A 1 553 ? 36.144 134.420 2.849 1.00 43.76 553 ARG A C 1
ATOM 3940 O O . ARG A 1 553 ? 36.648 133.701 3.699 1.00 43.77 553 ARG A O 1
ATOM 3948 N N . LEU A 1 554 ? 35.414 133.956 1.833 1.00 45.07 554 LEU A N 1
ATOM 3949 C CA . LEU A 1 554 ? 35.278 132.523 1.557 1.00 46.23 554 LEU A CA 1
ATOM 3950 C C . LEU A 1 554 ? 36.592 131.939 1.022 1.00 48.00 554 LEU A C 1
ATOM 3951 O O . LEU A 1 554 ? 37.049 130.901 1.486 1.00 47.46 554 LEU A O 1
ATOM 3956 N N . GLN A 1 555 ? 37.176 132.606 0.032 1.00 48.70 555 GLN A N 1
ATOM 3957 C CA . GLN A 1 555 ? 38.424 132.151 -0.589 1.00 48.97 555 GLN A CA 1
ATOM 3958 C C . GLN A 1 555 ? 39.545 132.053 0.455 1.00 49.12 555 GLN A C 1
ATOM 3959 O O . GLN A 1 555 ? 40.330 131.115 0.435 1.00 48.96 555 GLN A O 1
ATOM 3965 N N . HIS A 1 556 ? 39.583 132.995 1.390 1.00 48.97 556 HIS A N 1
ATOM 3966 C CA . HIS A 1 556 ? 40.568 132.982 2.485 1.00 48.95 556 HIS A CA 1
ATOM 3967 C C . HIS A 1 556 ? 39.970 132.721 3.842 1.00 47.07 556 HIS A C 1
ATOM 3968 O O . HIS A 1 556 ? 40.403 133.289 4.879 1.00 46.92 556 HIS A O 1
ATOM 3975 N N . LYS A 1 557 ? 39.001 131.803 3.852 1.00 45.64 557 LYS A N 1
ATOM 3976 C CA . LYS A 1 557 ? 38.178 131.543 5.054 1.00 47.19 557 LYS A CA 1
ATOM 3977 C C . LYS A 1 557 ? 38.948 131.042 6.268 1.00 47.43 557 LYS A C 1
ATOM 3978 O O . LYS A 1 557 ? 38.490 131.220 7.385 1.00 46.11 557 LYS A O 1
ATOM 3984 N N . ASP A 1 558 ? 40.115 130.435 6.044 1.00 50.61 558 ASP A N 1
ATOM 3985 C CA . ASP A 1 558 ? 40.931 129.857 7.123 1.00 52.59 558 ASP A CA 1
ATOM 3986 C C . ASP A 1 558 ? 41.904 130.814 7.817 1.00 51.72 558 ASP A C 1
ATOM 3987 O O . ASP A 1 558 ? 42.463 130.468 8.853 1.00 53.53 558 ASP A O 1
ATOM 3992 N N . ASP A 1 559 ? 42.132 131.999 7.254 1.00 53.35 559 ASP A N 1
ATOM 3993 C CA . ASP A 1 559 ? 43.147 132.913 7.807 1.00 49.13 559 ASP A CA 1
ATOM 3994 C C . ASP A 1 559 ? 42.594 133.804 8.906 1.00 50.81 559 ASP A C 1
ATOM 3995 O O . ASP A 1 559 ? 41.438 134.244 8.840 1.00 47.10 559 ASP A O 1
ATOM 4000 N N . PHE A 1 560 ? 43.449 134.096 9.887 1.00 50.38 560 PHE A N 1
ATOM 4001 C CA . PHE A 1 560 ? 43.099 134.924 11.044 1.00 50.07 560 PHE A CA 1
ATOM 4002 C C . PHE A 1 560 ? 43.828 136.249 10.975 1.00 50.39 560 PHE A C 1
ATOM 4003 O O . PHE A 1 560 ? 44.912 136.350 10.380 1.00 50.67 560 PHE A O 1
ATOM 4011 N N . ASN A 1 561 ? 43.209 137.266 11.570 1.00 50.46 561 ASN A N 1
ATOM 4012 C CA . ASN A 1 561 ? 43.793 138.593 11.713 1.00 50.36 561 ASN A CA 1
ATOM 4013 C C . ASN A 1 561 ? 43.554 139.055 13.122 1.00 52.90 561 ASN A C 1
ATOM 4014 O O . ASN A 1 561 ? 42.602 138.600 13.770 1.00 51.38 561 ASN A O 1
ATOM 4019 N N . ASN A 1 562 ? 44.412 139.962 13.587 1.00 50.76 562 ASN A N 1
ATOM 4020 C CA . ASN A 1 562 ? 44.212 140.628 14.856 1.00 54.05 562 ASN A CA 1
ATOM 4021 C C . ASN A 1 562 ? 43.409 141.890 14.560 1.00 54.21 562 ASN A C 1
ATOM 4022 O O . ASN A 1 562 ? 43.900 142.814 13.912 1.00 54.37 562 ASN A O 1
ATOM 4027 N N . ILE A 1 563 ? 42.152 141.893 14.985 1.00 52.91 563 ILE A N 1
ATOM 4028 C CA . ILE A 1 563 ? 41.294 143.066 14.823 1.00 52.96 563 ILE A CA 1
ATOM 4029 C C . ILE A 1 563 ? 41.281 143.865 16.132 1.00 54.35 563 ILE A C 1
ATOM 4030 O O . ILE A 1 563 ? 40.552 144.852 16.268 1.00 56.60 563 ILE A O 1
ATOM 4035 N N . GLY A 1 564 ? 42.085 143.428 17.096 1.00 52.58 564 GLY A N 1
ATOM 4036 C CA . GLY A 1 564 ? 42.218 144.146 18.367 1.00 56.81 564 GLY A CA 1
ATOM 4037 C C . GLY A 1 564 ? 43.473 145.007 18.404 1.00 60.06 564 GLY A C 1
ATOM 4038 O O . GLY A 1 564 ? 43.741 145.780 17.472 1.00 60.11 564 GLY A O 1
ATOM 4039 N N . ASP A 1 565 ? 44.257 144.857 19.470 1.00 64.28 565 ASP A N 1
ATOM 4040 C CA . ASP A 1 565 ? 45.458 145.692 19.696 1.00 67.07 565 ASP A CA 1
ATOM 4041 C C . ASP A 1 565 ? 46.745 144.894 19.788 1.00 67.61 565 ASP A C 1
ATOM 4042 O O . ASP A 1 565 ? 46.716 143.663 19.733 1.00 66.81 565 ASP A O 1
ATOM 4047 N N . LEU A 1 566 ? 47.874 145.597 19.934 1.00 67.45 566 LEU A N 1
ATOM 4048 C CA . LEU A 1 566 ? 49.179 144.946 20.065 1.00 69.25 566 LEU A CA 1
ATOM 4049 C C . LEU A 1 566 ? 50.149 145.696 20.997 1.00 72.29 566 LEU A C 1
ATOM 4050 O O . LEU A 1 566 ? 50.408 146.885 20.819 1.00 75.49 566 LEU A O 1
ATOM 4055 N N . GLY A 1 567 ? 50.688 144.979 21.978 1.00 73.20 567 GLY A N 1
ATOM 4056 C CA . GLY A 1 567 ? 51.615 145.547 22.957 1.00 73.75 567 GLY A CA 1
ATOM 4057 C C . GLY A 1 567 ? 51.427 144.847 24.285 1.00 75.26 567 GLY A C 1
ATOM 4058 O O . GLY A 1 567 ? 50.428 144.130 24.478 1.00 72.65 567 GLY A O 1
ATOM 4059 N N . VAL A 1 568 ? 52.368 145.065 25.205 1.00 74.22 568 VAL A N 1
ATOM 4060 C CA . VAL A 1 568 ? 52.427 144.319 26.467 1.00 76.03 568 VAL A CA 1
ATOM 4061 C C . VAL A 1 568 ? 51.151 144.361 27.322 1.00 79.92 568 VAL A C 1
ATOM 4062 O O . VAL A 1 568 ? 50.652 143.312 27.745 1.00 82.14 568 VAL A O 1
ATOM 4066 N N . GLY A 1 569 ? 50.584 145.529 27.591 1.00 81.38 569 GLY A N 1
ATOM 4067 C CA . GLY A 1 569 ? 49.349 145.485 28.410 1.00 78.57 569 GLY A CA 1
ATOM 4068 C C . GLY A 1 569 ? 48.050 145.153 27.677 1.00 75.47 569 GLY A C 1
ATOM 4069 O O . GLY A 1 569 ? 47.001 145.064 28.312 1.00 73.77 569 GLY A O 1
ATOM 4070 N N . LYS A 1 570 ? 48.126 144.959 26.352 1.00 72.78 570 LYS A N 1
ATOM 4071 C CA . LYS A 1 570 ? 46.983 145.118 25.429 1.00 71.47 570 LYS A CA 1
ATOM 4072 C C . LYS A 1 570 ? 46.249 143.816 25.036 1.00 67.92 570 LYS A C 1
ATOM 4073 O O . LYS A 1 570 ? 46.833 142.728 25.080 1.00 64.63 570 LYS A O 1
ATOM 4079 N N . GLN A 1 571 ? 44.990 143.952 24.597 1.00 65.80 571 GLN A N 1
ATOM 4080 C CA . GLN A 1 571 ? 44.176 142.796 24.172 1.00 64.92 571 GLN A CA 1
ATOM 4081 C C . GLN A 1 571 ? 44.218 142.546 22.661 1.00 60.62 571 GLN A C 1
ATOM 4082 O O . GLN A 1 571 ? 43.665 143.328 21.860 1.00 59.31 571 GLN A O 1
ATOM 4088 N N . GLY A 1 572 ? 44.888 141.461 22.279 1.00 56.51 572 GLY A N 1
ATOM 4089 C CA . GLY A 1 572 ? 44.812 140.959 20.908 1.00 55.42 572 GLY A CA 1
ATOM 4090 C C . GLY A 1 572 ? 43.456 140.259 20.751 1.00 55.89 572 GLY A C 1
ATOM 4091 O O . GLY A 1 572 ? 43.013 139.553 21.671 1.00 52.96 572 GLY A O 1
ATOM 4092 N N . ILE A 1 573 ? 42.787 140.501 19.619 1.00 53.68 573 ILE A N 1
ATOM 4093 C CA . ILE A 1 573 ? 41.480 139.906 19.300 1.00 53.08 573 ILE A CA 1
ATOM 4094 C C . ILE A 1 573 ? 41.640 139.226 17.938 1.00 51.92 573 ILE A C 1
ATOM 4095 O O . ILE A 1 573 ? 41.758 139.906 16.906 1.00 50.11 573 ILE A O 1
ATOM 4100 N N . ILE A 1 574 ? 41.683 137.889 17.946 1.00 48.33 574 ILE A N 1
ATOM 4101 C CA . ILE A 1 574 ? 42.126 137.129 16.767 1.00 47.21 574 ILE A CA 1
ATOM 4102 C C . ILE A 1 574 ? 40.904 136.455 16.124 1.00 47.35 574 ILE A C 1
ATOM 4103 O O . ILE A 1 574 ? 40.221 135.618 16.761 1.00 47.77 574 ILE A O 1
ATOM 4108 N N . ALA A 1 575 ? 40.618 136.837 14.882 1.00 46.69 575 ALA A N 1
ATOM 4109 C CA . ALA A 1 575 ? 39.349 136.488 14.222 1.00 46.05 575 ALA A CA 1
ATOM 4110 C C . ALA A 1 575 ? 39.563 135.889 12.846 1.00 46.41 575 ALA A C 1
ATOM 4111 O O . ALA A 1 575 ? 40.347 136.414 12.037 1.00 44.34 575 ALA A O 1
ATOM 4113 N N . VAL A 1 576 ? 38.837 134.810 12.568 1.00 42.83 576 VAL A N 1
ATOM 4114 C CA . VAL A 1 576 ? 38.962 134.132 11.292 1.00 41.96 576 VAL A CA 1
ATOM 4115 C C . VAL A 1 576 ? 38.201 134.925 10.195 1.00 41.35 576 VAL A C 1
ATOM 4116 O O . VAL A 1 576 ? 37.286 135.695 10.515 1.00 42.39 576 VAL A O 1
ATOM 4120 N N . ASN A 1 577 ? 38.614 134.795 8.927 1.00 39.78 577 ASN A N 1
ATOM 4121 C CA . ASN A 1 577 ? 37.950 135.499 7.833 1.00 39.81 577 ASN A CA 1
ATOM 4122 C C . ASN A 1 577 ? 36.566 134.960 7.479 1.00 39.64 577 ASN A C 1
ATOM 4123 O O . ASN A 1 577 ? 35.710 135.731 7.001 1.00 40.25 577 ASN A O 1
ATOM 4128 N N . ASN A 1 578 ? 36.354 133.650 7.685 1.00 39.38 578 ASN A N 1
ATOM 4129 C CA . ASN A 1 578 ? 35.085 132.976 7.286 1.00 38.26 578 ASN A CA 1
ATOM 4130 C C . ASN A 1 578 ? 33.872 133.866 7.519 1.00 37.69 578 ASN A C 1
ATOM 4131 O O . ASN A 1 578 ? 33.648 134.317 8.651 1.00 38.16 578 ASN A O 1
ATOM 4136 N N . PRO A 1 579 ? 33.078 134.134 6.465 1.00 37.55 579 PRO A N 1
ATOM 4137 C CA . PRO A 1 579 ? 32.012 135.108 6.676 1.00 38.46 579 PRO A CA 1
ATOM 4138 C C . PRO A 1 579 ? 30.867 134.595 7.564 1.00 38.25 579 PRO A C 1
ATOM 4139 O O . PRO A 1 579 ? 30.038 135.376 7.972 1.00 39.07 579 PRO A O 1
ATOM 4143 N N . TYR A 1 580 ? 30.860 133.305 7.876 1.00 37.82 580 TYR A N 1
ATOM 4144 C CA . TYR A 1 580 ? 29.860 132.709 8.773 1.00 39.20 580 TYR A CA 1
ATOM 4145 C C . TYR A 1 580 ? 30.379 132.531 10.199 1.00 38.64 580 TYR A C 1
ATOM 4146 O O . TYR A 1 580 ? 29.810 131.767 10.979 1.00 40.04 580 TYR A O 1
ATOM 4155 N N . SER A 1 581 ? 31.499 133.172 10.516 1.00 38.60 581 SER A N 1
ATOM 4156 C CA . SER A 1 581 ? 32.080 133.087 11.853 1.00 39.24 581 SER A CA 1
ATOM 4157 C C . SER A 1 581 ? 31.383 134.011 12.833 1.00 40.36 581 SER A C 1
ATOM 4158 O O . SER A 1 581 ? 31.249 135.219 12.559 1.00 41.16 581 SER A O 1
ATOM 4161 N N . PHE A 1 582 ? 30.984 133.452 13.984 1.00 38.60 582 PHE A N 1
ATOM 4162 C CA . PHE A 1 582 ? 30.358 134.213 15.083 1.00 39.48 582 PHE A CA 1
ATOM 4163 C C . PHE A 1 582 ? 31.169 134.095 16.365 1.00 41.29 582 PHE A C 1
ATOM 4164 O O . PHE A 1 582 ? 30.659 134.350 17.482 1.00 41.91 582 PHE A O 1
ATOM 4172 N N . VAL A 1 583 ? 32.443 133.733 16.188 1.00 40.87 583 VAL A N 1
ATOM 4173 C CA . VAL A 1 583 ? 33.391 133.579 17.296 1.00 41.00 583 VAL A CA 1
ATOM 4174 C C . VAL A 1 583 ? 34.727 134.242 16.973 1.00 43.13 583 VAL A C 1
ATOM 4175 O O . VAL A 1 583 ? 35.017 134.565 15.821 1.00 42.64 583 VAL A O 1
ATOM 4179 N N . HIS A 1 584 ? 35.535 134.431 18.009 1.00 44.24 584 HIS A N 1
ATOM 4180 C CA . HIS A 1 584 ? 36.931 134.822 17.867 1.00 45.82 584 HIS A CA 1
ATOM 4181 C C . HIS A 1 584 ? 37.592 134.429 19.149 1.00 45.93 584 HIS A C 1
ATOM 4182 O O . HIS A 1 584 ? 36.895 134.050 20.115 1.00 45.45 584 HIS A O 1
ATOM 4189 N N . HIS A 1 585 ? 38.925 134.455 19.179 1.00 45.75 585 HIS A N 1
ATOM 4190 C CA . HIS A 1 585 ? 39.636 134.285 20.436 1.00 47.70 585 HIS A CA 1
ATOM 4191 C C . HIS A 1 585 ? 40.452 135.501 20.776 1.00 49.84 585 HIS A C 1
ATOM 4192 O O . HIS A 1 585 ? 40.746 136.316 19.912 1.00 51.56 585 HIS A O 1
ATOM 4199 N N . SER A 1 586 ? 40.803 135.647 22.047 1.00 50.02 586 SER A N 1
ATOM 4200 C CA . SER A 1 586 ? 41.523 136.837 22.477 1.00 52.52 586 SER A CA 1
ATOM 4201 C C . SER A 1 586 ? 42.299 136.579 23.753 1.00 54.63 586 SER A C 1
ATOM 4202 O O . SER A 1 586 ? 42.085 135.571 24.441 1.00 52.87 586 SER A O 1
ATOM 4205 N N . HIS A 1 587 ? 43.198 137.510 24.063 1.00 55.71 587 HIS A N 1
ATOM 4206 C CA . HIS A 1 587 ? 44.142 137.361 25.151 1.00 58.91 587 HIS A CA 1
ATOM 4207 C C . HIS A 1 587 ? 44.810 138.682 25.370 1.00 59.37 587 HIS A C 1
ATOM 4208 O O . HIS A 1 587 ? 44.745 139.569 24.520 1.00 57.87 587 HIS A O 1
ATOM 4215 N N . THR A 1 588 ? 45.487 138.811 26.499 1.00 60.47 588 THR A N 1
ATOM 4216 C CA . THR A 1 588 ? 46.342 139.963 26.734 1.00 62.32 588 THR A CA 1
ATOM 4217 C C . THR A 1 588 ? 47.784 139.503 26.560 1.00 63.28 588 THR A C 1
ATOM 4218 O O . THR A 1 588 ? 48.193 138.494 27.148 1.00 64.26 588 THR A O 1
ATOM 4222 N N . PHE A 1 589 ? 48.529 140.215 25.718 1.00 62.99 589 PHE A N 1
ATOM 4223 C CA . PHE A 1 589 ? 49.967 140.004 25.563 1.00 67.00 589 PHE A CA 1
ATOM 4224 C C . PHE A 1 589 ? 50.670 140.293 26.882 1.00 70.00 589 PHE A C 1
ATOM 4225 O O . PHE A 1 589 ? 50.365 141.286 27.541 1.00 68.70 589 PHE A O 1
ATOM 4233 N N . GLU A 1 590 ? 51.571 139.413 27.299 1.00 73.11 590 GLU A N 1
ATOM 4234 C CA . GLU A 1 590 ? 52.374 139.709 28.487 1.00 77.65 590 GLU A CA 1
ATOM 4235 C C . GLU A 1 590 ? 53.774 140.051 28.026 1.00 81.21 590 GLU A C 1
ATOM 4236 O O . GLU A 1 590 ? 54.034 140.007 26.819 1.00 79.34 590 GLU A O 1
ATOM 4242 N N . GLN A 1 591 ? 54.658 140.424 28.962 1.00 83.93 591 GLN A N 1
ATOM 4243 C CA . GLN A 1 591 ? 56.043 140.741 28.620 1.00 90.53 591 GLN A CA 1
ATOM 4244 C C . GLN A 1 591 ? 56.612 139.529 27.874 1.00 88.47 591 GLN A C 1
ATOM 4245 O O . GLN A 1 591 ? 57.280 139.672 26.858 1.00 85.91 591 GLN A O 1
ATOM 4251 N N . LYS A 1 592 ? 56.292 138.336 28.372 1.00 89.17 592 LYS A N 1
ATOM 4252 C CA . LYS A 1 592 ? 56.503 137.095 27.632 1.00 90.04 592 LYS A CA 1
ATOM 4253 C C . LYS A 1 592 ? 55.214 136.265 27.632 1.00 85.85 592 LYS A C 1
ATOM 4254 O O . LYS A 1 592 ? 54.534 136.154 28.660 1.00 86.35 592 LYS A O 1
ATOM 4260 N N . GLY A 1 593 ? 54.884 135.688 26.483 1.00 81.76 593 GLY A N 1
ATOM 4261 C CA . GLY A 1 593 ? 53.683 134.859 26.352 1.00 77.75 593 GLY A CA 1
ATOM 4262 C C . GLY A 1 593 ? 52.398 135.673 26.388 1.00 75.17 593 GLY A C 1
ATOM 4263 O O . GLY A 1 593 ? 52.399 136.874 26.086 1.00 73.91 593 GLY A O 1
ATOM 4264 N N . ILE A 1 594 ? 51.299 135.018 26.761 1.00 71.52 594 ILE A N 1
ATOM 4265 C CA . ILE A 1 594 ? 49.989 135.666 26.820 1.00 65.88 594 ILE A CA 1
ATOM 4266 C C . ILE A 1 594 ? 49.264 135.291 28.102 1.00 65.52 594 ILE A C 1
ATOM 4267 O O . ILE A 1 594 ? 49.668 134.365 28.803 1.00 64.68 594 ILE A O 1
ATOM 4272 N N . SER A 1 595 ? 48.179 135.999 28.400 1.00 64.55 595 SER A N 1
ATOM 4273 C CA . SER A 1 595 ? 47.306 135.605 29.496 1.00 62.37 595 SER A CA 1
ATOM 4274 C C . SER A 1 595 ? 45.827 135.818 29.157 1.00 59.52 595 SER A C 1
ATOM 4275 O O . SER A 1 595 ? 45.487 136.497 28.197 1.00 56.95 595 SER A O 1
ATOM 4278 N N . ASN A 1 596 ? 44.954 135.231 29.968 1.00 59.70 596 ASN A N 1
ATOM 4279 C CA . ASN A 1 596 ? 43.504 135.354 29.804 1.00 58.39 596 ASN A CA 1
ATOM 4280 C C . ASN A 1 596 ? 43.021 134.873 28.428 1.00 55.62 596 ASN A C 1
ATOM 4281 O O . ASN A 1 596 ? 42.019 135.363 27.912 1.00 54.84 596 ASN A O 1
ATOM 4286 N N . ASN A 1 597 ? 43.740 133.914 27.842 1.00 52.65 597 ASN A N 1
ATOM 4287 C CA . ASN A 1 597 ? 43.349 133.340 26.564 1.00 52.73 597 ASN A CA 1
ATOM 4288 C C . ASN A 1 597 ? 41.950 132.742 26.664 1.00 51.08 597 ASN A C 1
ATOM 4289 O O . ASN A 1 597 ? 41.682 131.951 27.571 1.00 49.61 597 ASN A O 1
ATOM 4294 N N . HIS A 1 598 ? 41.045 133.153 25.778 1.00 49.75 598 HIS A N 1
ATOM 4295 C CA . HIS A 1 598 ? 39.664 132.622 25.806 1.00 49.44 598 HIS A CA 1
ATOM 4296 C C . HIS A 1 598 ? 38.981 132.769 24.476 1.00 49.97 598 HIS A C 1
ATOM 4297 O O . HIS A 1 598 ? 39.366 133.620 23.666 1.00 48.08 598 HIS A O 1
ATOM 4304 N N . LEU A 1 599 ? 37.968 131.929 24.245 1.00 48.46 599 LEU A N 1
ATOM 4305 C CA . LEU A 1 599 ? 37.145 131.978 23.028 1.00 47.55 599 LEU A CA 1
ATOM 4306 C C . LEU A 1 599 ? 35.876 132.758 23.338 1.00 46.26 599 LEU A C 1
ATOM 4307 O O . LEU A 1 599 ? 35.276 132.590 24.413 1.00 49.00 599 LEU A O 1
ATOM 4312 N N . THR A 1 600 ? 35.472 133.605 22.405 1.00 43.87 600 THR A N 1
ATOM 4313 C CA . THR A 1 600 ? 34.282 134.416 22.583 1.00 44.89 600 THR A CA 1
ATOM 4314 C C . THR A 1 600 ? 33.263 134.108 21.514 1.00 44.72 600 THR A C 1
ATOM 4315 O O . THR A 1 600 ? 33.592 134.075 20.334 1.00 42.61 600 THR A O 1
ATOM 4319 N N . LEU A 1 601 ? 32.038 133.869 21.963 1.00 42.56 601 LEU A N 1
ATOM 4320 C CA . LEU A 1 601 ? 30.892 133.733 21.096 1.00 41.94 601 LEU A CA 1
ATOM 4321 C C . LEU A 1 601 ? 30.185 135.081 21.046 1.00 42.97 601 LEU A C 1
ATOM 4322 O O . LEU A 1 601 ? 29.856 135.655 22.090 1.00 42.05 601 LEU A O 1
ATOM 4327 N N . GLU A 1 602 ? 29.943 135.558 19.831 1.00 43.99 602 GLU A N 1
ATOM 4328 C CA . GLU A 1 602 ? 29.290 136.830 19.592 1.00 46.08 602 GLU A CA 1
ATOM 4329 C C . GLU A 1 602 ? 27.754 136.688 19.687 1.00 45.37 602 GLU A C 1
ATOM 4330 O O . GLU A 1 602 ? 27.063 136.487 18.682 1.00 43.24 602 GLU A O 1
ATOM 4336 N N . SER A 1 603 ? 27.251 136.825 20.909 1.00 42.94 603 SER A N 1
ATOM 4337 C CA . SER A 1 603 ? 25.891 136.427 21.268 1.00 44.52 603 SER A CA 1
ATOM 4338 C C . SER A 1 603 ? 24.818 136.985 20.356 1.00 43.09 603 SER A C 1
ATOM 4339 O O . SER A 1 603 ? 24.078 136.223 19.740 1.00 42.41 603 SER A O 1
ATOM 4342 N N . ASN A 1 604 ? 24.747 138.309 20.262 1.00 44.47 604 ASN A N 1
ATOM 4343 C CA . ASN A 1 604 ? 23.664 138.957 19.539 1.00 45.86 604 ASN A CA 1
ATOM 4344 C C . ASN A 1 604 ? 23.813 138.818 18.034 1.00 45.63 604 ASN A C 1
ATOM 4345 O O . ASN A 1 604 ? 22.802 138.720 17.320 1.00 46.49 604 ASN A O 1
ATOM 4350 N N . ALA A 1 605 ? 25.057 138.772 17.553 1.00 43.41 605 ALA A N 1
ATOM 4351 C CA . ALA A 1 605 ? 25.276 138.615 16.112 1.00 44.91 605 ALA A CA 1
ATOM 4352 C C . ALA A 1 605 ? 24.748 137.230 15.742 1.00 44.00 605 ALA A C 1
ATOM 4353 O O . ALA A 1 605 ? 23.996 137.096 14.775 1.00 43.14 605 ALA A O 1
ATOM 4355 N N . PHE A 1 606 ? 25.139 136.233 16.546 1.00 41.84 606 PHE A N 1
ATOM 4356 C CA . PHE A 1 606 ? 24.731 134.847 16.347 1.00 42.46 606 PHE A CA 1
ATOM 4357 C C . PHE A 1 606 ? 23.212 134.742 16.482 1.00 41.75 606 PHE A C 1
ATOM 4358 O O . PHE A 1 606 ? 22.548 134.191 15.609 1.00 40.29 606 PHE A O 1
ATOM 4366 N N . LEU A 1 607 ? 22.674 135.317 17.561 1.00 42.33 607 LEU A N 1
ATOM 4367 C CA . LEU A 1 607 ? 21.224 135.296 17.812 1.00 44.69 607 LEU A CA 1
ATOM 4368 C C . LEU A 1 607 ? 20.451 135.861 16.615 1.00 45.59 607 LEU A C 1
ATOM 4369 O O . LEU A 1 607 ? 19.495 135.231 16.135 1.00 47.09 607 LEU A O 1
ATOM 4374 N N . THR A 1 608 ? 20.874 137.029 16.138 1.00 45.54 608 THR A N 1
ATOM 4375 C CA . THR A 1 608 ? 20.182 137.717 15.050 1.00 46.64 608 THR A CA 1
ATOM 4376 C C . THR A 1 608 ? 20.259 136.878 13.797 1.00 45.50 608 THR A C 1
ATOM 4377 O O . THR A 1 608 ? 19.240 136.652 13.132 1.00 45.09 608 THR A O 1
ATOM 4381 N N . TYR A 1 609 ? 21.456 136.401 13.481 1.00 43.12 609 TYR A N 1
ATOM 4382 C CA . TYR A 1 609 ? 21.602 135.617 12.254 1.00 42.71 609 TYR A CA 1
ATOM 4383 C C . TYR A 1 609 ? 20.721 134.369 12.290 1.00 42.55 609 TYR A C 1
ATOM 4384 O O . TYR A 1 609 ? 19.987 134.111 11.344 1.00 43.93 609 TYR A O 1
ATOM 4393 N N . ILE A 1 610 ? 20.767 133.626 13.387 1.00 42.02 610 ILE A N 1
ATOM 4394 C CA . ILE A 1 610 ? 20.035 132.375 13.487 1.00 41.71 610 ILE A CA 1
ATOM 4395 C C . ILE A 1 610 ? 18.511 132.605 13.454 1.00 44.12 610 ILE A C 1
ATOM 4396 O O . ILE A 1 610 ? 17.791 131.887 12.734 1.00 44.93 610 ILE A O 1
ATOM 4401 N N . GLU A 1 611 ? 18.025 133.610 14.185 1.00 42.08 611 GLU A N 1
ATOM 4402 C CA . GLU A 1 611 ? 16.604 133.969 14.137 1.00 45.30 611 GLU A CA 1
ATOM 4403 C C . GLU A 1 611 ? 16.182 134.327 12.712 1.00 46.47 611 GLU A C 1
ATOM 4404 O O . GLU A 1 611 ? 15.101 133.964 12.278 1.00 47.85 611 GLU A O 1
ATOM 4410 N N . GLY A 1 612 ? 17.062 134.993 11.972 1.00 45.00 612 GLY A N 1
ATOM 4411 C CA . GLY A 1 612 ? 16.803 135.292 10.575 1.00 46.80 612 GLY A CA 1
ATOM 4412 C C . GLY A 1 612 ? 16.720 134.028 9.738 1.00 46.88 612 GLY A C 1
ATOM 4413 O O . GLY A 1 612 ? 15.752 133.829 8.991 1.00 47.90 612 GLY A O 1
ATOM 4414 N N . LYS A 1 613 ? 17.739 133.178 9.855 1.00 46.48 613 LYS A N 1
ATOM 4415 C CA . LYS A 1 613 ? 17.772 131.904 9.140 1.00 47.74 613 LYS A CA 1
ATOM 4416 C C . LYS A 1 613 ? 16.638 130.960 9.558 1.00 49.47 613 LYS A C 1
ATOM 4417 O O . LYS A 1 613 ? 16.181 130.162 8.741 1.00 50.80 613 LYS A O 1
ATOM 4423 N N . LYS A 1 614 ? 16.194 131.053 10.815 1.00 49.03 614 LYS A N 1
ATOM 4424 C CA . LYS A 1 614 ? 15.092 130.214 11.332 1.00 51.30 614 LYS A CA 1
ATOM 4425 C C . LYS A 1 614 ? 13.772 130.405 10.594 1.00 54.00 614 LYS A C 1
ATOM 4426 O O . LYS A 1 614 ? 12.980 129.480 10.523 1.00 53.52 614 LYS A O 1
ATOM 4432 N N . THR A 1 615 ? 13.530 131.607 10.069 1.00 56.91 615 THR A N 1
ATOM 4433 C CA . THR A 1 615 ? 12.308 131.877 9.310 1.00 59.45 615 THR A CA 1
ATOM 4434 C C . THR A 1 615 ? 12.237 131.049 8.024 1.00 62.57 615 THR A C 1
ATOM 4435 O O . THR A 1 615 ? 11.155 130.883 7.443 1.00 63.30 615 THR A O 1
ATOM 4439 N N . GLY A 1 616 ? 13.387 130.537 7.584 1.00 58.93 616 GLY A N 1
ATOM 4440 C CA . GLY A 1 616 ? 13.471 129.834 6.310 1.00 58.39 616 GLY A CA 1
ATOM 4441 C C . GLY A 1 616 ? 13.650 130.782 5.139 1.00 58.59 616 GLY A C 1
ATOM 4442 O O . GLY A 1 616 ? 13.905 130.340 4.025 1.00 57.61 616 GLY A O 1
ATOM 4443 N N . ASP A 1 617 ? 13.514 132.085 5.395 1.00 58.62 617 ASP A N 1
ATOM 4444 C CA . ASP A 1 617 ? 13.710 133.113 4.368 1.00 59.17 617 ASP A CA 1
ATOM 4445 C C . ASP A 1 617 ? 14.447 134.342 4.924 1.00 56.75 617 ASP A C 1
ATOM 4446 O O . ASP A 1 617 ? 13.845 135.397 5.164 1.00 57.07 617 ASP A O 1
ATOM 4451 N N . PHE A 1 618 ? 15.760 134.219 5.085 1.00 53.96 618 PHE A N 1
ATOM 4452 C CA . PHE A 1 618 ? 16.550 135.302 5.647 1.00 53.27 618 PHE A CA 1
ATOM 4453 C C . PHE A 1 618 ? 16.310 136.627 4.935 1.00 56.20 618 PHE A C 1
ATOM 4454 O O . PHE A 1 618 ? 16.099 137.647 5.591 1.00 55.51 618 PHE A O 1
ATOM 4462 N N . GLU A 1 619 ? 16.363 136.615 3.605 1.00 59.34 619 GLU A N 1
ATOM 4463 C CA . GLU A 1 619 ? 16.237 137.845 2.812 1.00 65.38 619 GLU A CA 1
ATOM 4464 C C . GLU A 1 619 ? 14.964 138.607 3.124 1.00 67.99 619 GLU A C 1
ATOM 4465 O O . GLU A 1 619 ? 14.973 139.831 3.198 1.00 66.33 619 GLU A O 1
ATOM 4471 N N . ASN A 1 620 ? 13.869 137.876 3.301 1.00 67.82 620 ASN A N 1
ATOM 4472 C CA . ASN A 1 620 ? 12.598 138.496 3.644 1.00 72.41 620 ASN A CA 1
ATOM 4473 C C . ASN A 1 620 ? 12.649 139.240 4.972 1.00 71.38 620 ASN A C 1
ATOM 4474 O O . ASN A 1 620 ? 12.080 140.320 5.096 1.00 76.76 620 ASN A O 1
ATOM 4479 N N . LYS A 1 621 ? 13.338 138.656 5.951 1.00 68.12 621 LYS A N 1
ATOM 4480 C CA . LYS A 1 621 ? 13.395 139.187 7.308 1.00 67.20 621 LYS A CA 1
ATOM 4481 C C . LYS A 1 621 ? 14.419 140.308 7.473 1.00 70.06 621 LYS A C 1
ATOM 4482 O O . LYS A 1 621 ? 14.094 141.387 7.951 1.00 72.48 621 LYS A O 1
ATOM 4488 N N . TYR A 1 622 ? 15.667 140.037 7.114 1.00 66.76 622 TYR A N 1
ATOM 4489 C CA . TYR A 1 622 ? 16.697 141.055 7.139 1.00 66.73 622 TYR A CA 1
ATOM 4490 C C . TYR A 1 622 ? 17.126 141.221 5.696 1.00 69.11 622 TYR A C 1
ATOM 4491 O O . TYR A 1 622 ? 16.515 140.646 4.806 1.00 75.68 622 TYR A O 1
ATOM 4500 N N . GLY A 1 623 ? 18.148 141.997 5.413 1.00 68.78 623 GLY A N 1
ATOM 4501 C CA . GLY A 1 623 ? 18.409 142.238 3.992 1.00 67.72 623 GLY A CA 1
ATOM 4502 C C . GLY A 1 623 ? 18.932 141.053 3.193 1.00 62.60 623 GLY A C 1
ATOM 4503 O O . GLY A 1 623 ? 18.818 139.890 3.591 1.00 59.19 623 GLY A O 1
ATOM 4504 N N . ASN A 1 624 ? 19.493 141.377 2.037 1.00 60.25 624 ASN A N 1
ATOM 4505 C CA . ASN A 1 624 ? 20.465 140.540 1.376 1.00 57.82 624 ASN A CA 1
ATOM 4506 C C . ASN A 1 624 ? 21.395 139.893 2.421 1.00 54.75 624 ASN A C 1
ATOM 4507 O O . ASN A 1 624 ? 21.992 140.584 3.264 1.00 52.12 624 ASN A O 1
ATOM 4512 N N . GLU A 1 625 ? 21.492 138.566 2.372 1.00 51.55 625 GLU A N 1
ATOM 4513 C CA . GLU A 1 625 ? 22.182 137.813 3.404 1.00 50.44 625 GLU A CA 1
ATOM 4514 C C . GLU A 1 625 ? 23.684 138.026 3.311 1.00 48.09 625 GLU A C 1
ATOM 4515 O O . GLU A 1 625 ? 24.375 138.126 4.322 1.00 47.39 625 GLU A O 1
ATOM 4521 N N . MET A 1 626 ? 24.177 138.098 2.084 1.00 48.20 626 MET A N 1
ATOM 4522 C CA . MET A 1 626 ? 25.572 138.392 1.808 1.00 51.30 626 MET A CA 1
ATOM 4523 C C . MET A 1 626 ? 25.990 139.750 2.402 1.00 51.18 626 MET A C 1
ATOM 4524 O O . MET A 1 626 ? 27.038 139.871 3.062 1.00 48.80 626 MET A O 1
ATOM 4529 N N . GLU A 1 627 ? 25.164 140.767 2.160 1.00 50.45 627 GLU A N 1
ATOM 4530 C CA . GLU A 1 627 ? 25.405 142.093 2.706 1.00 50.84 627 GLU A CA 1
ATOM 4531 C C . GLU A 1 627 ? 25.350 142.002 4.237 1.00 49.45 627 GLU A C 1
ATOM 4532 O O . GLU A 1 627 ? 26.189 142.596 4.931 1.00 47.80 627 GLU A O 1
ATOM 4538 N N . TRP A 1 628 ? 24.391 141.229 4.762 1.00 46.02 628 TRP A N 1
ATOM 4539 C CA . TRP A 1 628 ? 24.240 141.131 6.208 1.00 45.56 628 TRP A CA 1
ATOM 4540 C C . TRP A 1 628 ? 25.489 140.587 6.859 1.00 44.29 628 TRP A C 1
ATOM 4541 O O . TRP A 1 628 ? 25.929 141.101 7.894 1.00 45.98 628 TRP A O 1
ATOM 4552 N N . LEU A 1 629 ? 26.078 139.552 6.260 1.00 44.20 629 LEU A N 1
ATOM 4553 C CA . LEU A 1 629 ? 27.245 138.868 6.838 1.00 43.21 629 LEU A CA 1
ATOM 4554 C C . LEU A 1 629 ? 28.536 139.693 6.764 1.00 44.26 629 LEU A C 1
ATOM 4555 O O . LEU A 1 629 ? 29.338 139.699 7.704 1.00 44.87 629 LEU A O 1
ATOM 4560 N N . VAL A 1 630 ? 28.732 140.378 5.645 1.00 43.13 630 VAL A N 1
ATOM 4561 C CA . VAL A 1 630 ? 29.856 141.277 5.493 1.00 43.13 630 VAL A CA 1
ATOM 4562 C C . VAL A 1 630 ? 29.705 142.392 6.528 1.00 44.88 630 VAL A C 1
ATOM 4563 O O . VAL A 1 630 ? 30.661 142.718 7.215 1.00 43.87 630 VAL A O 1
ATOM 4567 N N . ARG A 1 631 ? 28.496 142.942 6.665 1.00 45.20 631 ARG A N 1
ATOM 4568 C CA . ARG A 1 631 ? 28.266 144.055 7.591 1.00 47.67 631 ARG A CA 1
ATOM 4569 C C . ARG A 1 631 ? 28.430 143.645 9.060 1.00 48.50 631 ARG A C 1
ATOM 4570 O O . ARG A 1 631 ? 28.752 144.477 9.906 1.00 49.19 631 ARG A O 1
ATOM 4578 N N . LYS A 1 632 ? 28.237 142.357 9.359 1.00 48.17 632 LYS A N 1
ATOM 4579 C CA . LYS A 1 632 ? 28.349 141.844 10.730 1.00 46.41 632 LYS A CA 1
ATOM 4580 C C . LYS A 1 632 ? 29.724 142.165 11.322 1.00 46.68 632 LYS A C 1
ATOM 4581 O O . LYS A 1 632 ? 29.818 142.531 12.492 1.00 46.50 632 LYS A O 1
ATOM 4587 N N . PHE A 1 633 ? 30.766 142.077 10.500 1.00 45.53 633 PHE A N 1
ATOM 4588 C CA . PHE A 1 633 ? 32.137 142.278 10.958 1.00 47.96 633 PHE A CA 1
ATOM 4589 C C . PHE A 1 633 ? 32.481 143.743 11.324 1.00 50.91 633 PHE A C 1
ATOM 4590 O O . PHE A 1 633 ? 33.527 143.997 11.918 1.00 50.64 633 PHE A O 1
ATOM 4598 N N . LYS A 1 634 ? 31.578 144.670 10.978 1.00 51.81 634 LYS A N 1
ATOM 4599 C CA . LYS A 1 634 ? 31.709 146.105 11.243 1.00 54.21 634 LYS A CA 1
ATOM 4600 C C . LYS A 1 634 ? 30.751 146.543 12.335 1.00 55.30 634 LYS A C 1
ATOM 4601 O O . LYS A 1 634 ? 30.724 147.718 12.696 1.00 58.66 634 LYS A O 1
ATOM 4607 N N . THR A 1 635 ? 29.966 145.601 12.860 1.00 53.57 635 THR A N 1
ATOM 4608 C CA . THR A 1 635 ? 28.897 145.907 13.800 1.00 52.92 635 THR A CA 1
ATOM 4609 C C . THR A 1 635 ? 29.230 145.429 15.216 1.00 54.78 635 THR A C 1
ATOM 4610 O O . THR A 1 635 ? 29.625 144.283 15.420 1.00 55.15 635 THR A O 1
ATOM 4614 N N . LYS A 1 636 ? 29.063 146.317 16.193 1.00 55.61 636 LYS A N 1
ATOM 4615 C CA . LYS A 1 636 ? 29.301 145.985 17.598 1.00 57.30 636 LYS A CA 1
ATOM 4616 C C . LYS A 1 636 ? 28.168 145.134 18.193 1.00 54.42 636 LYS A C 1
ATOM 4617 O O . LYS A 1 636 ? 27.045 145.117 17.674 1.00 53.58 636 LYS A O 1
ATOM 4623 N N . LYS A 1 637 ? 28.471 144.457 19.299 1.00 54.53 637 LYS A N 1
ATOM 4624 C CA . LYS A 1 637 ? 27.574 143.450 19.900 1.00 54.03 637 LYS A CA 1
ATOM 4625 C C . LYS A 1 637 ? 26.152 143.949 20.196 1.00 55.70 637 LYS A C 1
ATOM 4626 O O . LYS A 1 637 ? 25.176 143.230 19.983 1.00 54.21 637 LYS A O 1
ATOM 4632 N N . ASN A 1 638 ? 26.022 145.188 20.648 1.00 56.43 638 ASN A N 1
ATOM 4633 C CA . ASN A 1 638 ? 24.698 145.698 20.989 1.00 57.96 638 ASN A CA 1
ATOM 4634 C C . ASN A 1 638 ? 24.036 146.511 19.873 1.00 57.34 638 ASN A C 1
ATOM 4635 O O . ASN A 1 638 ? 23.034 147.176 20.094 1.00 58.19 638 ASN A O 1
ATOM 4640 N N . ASP A 1 639 ? 24.572 146.405 18.661 1.00 56.10 639 ASP A N 1
ATOM 4641 C CA . ASP A 1 639 ? 24.050 147.162 17.515 1.00 56.80 639 ASP A CA 1
ATOM 4642 C C . ASP A 1 639 ? 23.400 146.299 16.426 1.00 55.91 639 ASP A C 1
ATOM 4643 O O . ASP A 1 639 ? 23.171 146.784 15.309 1.00 55.89 639 ASP A O 1
ATOM 4648 N N . PHE A 1 640 ? 23.103 145.037 16.738 1.00 53.95 640 PHE A N 1
ATOM 4649 C CA . PHE A 1 640 ? 22.341 144.165 15.821 1.00 54.27 640 PHE A CA 1
ATOM 4650 C C . PHE A 1 640 ? 20.839 144.323 16.064 1.00 55.96 640 PHE A C 1
ATOM 4651 O O . PHE A 1 640 ? 20.441 144.838 17.105 1.00 59.35 640 PHE A O 1
ATOM 4659 N N . ASP A 1 641 ? 20.010 143.877 15.120 1.00 58.21 641 ASP A N 1
ATOM 4660 C CA . ASP A 1 641 ? 18.546 143.970 15.262 1.00 59.96 641 ASP A CA 1
ATOM 4661 C C . ASP A 1 641 ? 18.070 143.379 16.589 1.00 59.48 641 ASP A C 1
ATOM 4662 O O . ASP A 1 641 ? 17.154 143.901 17.226 1.00 57.79 641 ASP A O 1
ATOM 4667 N N . LEU A 1 642 ? 18.692 142.283 17.011 1.00 55.51 642 LEU A N 1
ATOM 4668 C CA . LEU A 1 642 ? 18.360 141.712 18.296 1.00 55.68 642 LEU A CA 1
ATOM 4669 C C . LEU A 1 642 ? 19.452 142.060 19.287 1.00 56.32 642 LEU A C 1
ATOM 4670 O O . LEU A 1 642 ? 20.649 141.949 18.981 1.00 55.40 642 LEU A O 1
ATOM 4675 N N . LYS A 1 643 ? 19.027 142.503 20.470 1.00 57.26 643 LYS A N 1
ATOM 4676 C CA . LYS A 1 643 ? 19.950 142.983 21.493 1.00 57.16 643 LYS A CA 1
ATOM 4677 C C . LYS A 1 643 ? 19.705 142.251 22.801 1.00 57.44 643 LYS A C 1
ATOM 4678 O O . LYS A 1 643 ? 20.210 142.647 23.847 1.00 57.94 643 LYS A O 1
ATOM 4684 N N . ASP A 1 644 ? 18.945 141.162 22.734 1.00 57.29 644 ASP A N 1
ATOM 4685 C CA . ASP A 1 644 ? 18.468 140.475 23.944 1.00 58.91 644 ASP A CA 1
ATOM 4686 C C . ASP A 1 644 ? 19.543 139.934 24.879 1.00 55.88 644 ASP A C 1
ATOM 4687 O O . ASP A 1 644 ? 19.327 139.897 26.090 1.00 55.83 644 ASP A O 1
ATOM 4692 N N . ILE A 1 645 ? 20.668 139.469 24.334 1.00 52.27 645 ILE A N 1
ATOM 4693 C CA . ILE A 1 645 ? 21.716 138.921 25.189 1.00 50.90 645 ILE A CA 1
ATOM 4694 C C . ILE A 1 645 ? 22.578 140.071 25.704 1.00 53.58 645 ILE A C 1
ATOM 4695 O O . ILE A 1 645 ? 23.155 140.827 24.903 1.00 53.63 645 ILE A O 1
ATOM 4700 N N . PRO A 1 646 ? 22.660 140.217 27.038 1.00 55.18 646 PRO A N 1
ATOM 4701 C CA . PRO A 1 646 ? 23.364 141.361 27.652 1.00 55.84 646 PRO A CA 1
ATOM 4702 C C . PRO A 1 646 ? 24.870 141.439 27.351 1.00 55.84 646 PRO A C 1
ATOM 4703 O O . PRO A 1 646 ? 25.453 142.500 27.489 1.00 55.67 646 PRO A O 1
ATOM 4707 N N . ASP A 1 647 ? 25.499 140.335 26.948 1.00 52.80 647 ASP A N 1
ATOM 4708 C CA . ASP A 1 647 ? 26.945 140.348 26.674 1.00 52.73 647 ASP A CA 1
ATOM 4709 C C . ASP A 1 647 ? 27.322 139.164 25.797 1.00 50.14 647 ASP A C 1
ATOM 4710 O O . ASP A 1 647 ? 26.516 138.255 25.592 1.00 48.91 647 ASP A O 1
ATOM 4715 N N . ASN A 1 648 ? 28.549 139.185 25.288 1.00 48.00 648 ASN A N 1
ATOM 4716 C CA . ASN A 1 648 ? 29.154 138.039 24.643 1.00 47.40 648 ASN A CA 1
ATOM 4717 C C . ASN A 1 648 ? 29.419 136.959 25.652 1.00 46.19 648 ASN A C 1
ATOM 4718 O O . ASN A 1 648 ? 29.462 137.221 26.837 1.00 46.80 648 ASN A O 1
ATOM 4723 N N . ILE A 1 649 ? 29.620 135.753 25.143 1.00 45.75 649 ILE A N 1
ATOM 4724 C CA . ILE A 1 649 ? 29.721 134.527 25.911 1.00 45.24 649 ILE A CA 1
ATOM 4725 C C . ILE A 1 649 ? 31.161 134.015 25.771 1.00 45.34 649 ILE A C 1
ATOM 4726 O O . ILE A 1 649 ? 31.714 134.052 24.688 1.00 43.37 649 ILE A O 1
ATOM 4731 N N . HIS A 1 650 ? 31.757 133.548 26.865 1.00 46.88 650 HIS A N 1
ATOM 4732 C CA . HIS A 1 650 ? 33.179 133.177 26.874 1.00 47.13 650 HIS A CA 1
ATOM 4733 C C . HIS A 1 650 ? 33.424 131.757 27.296 1.00 46.04 650 HIS A C 1
ATOM 4734 O O . HIS A 1 650 ? 32.781 131.250 28.219 1.00 46.96 650 HIS A O 1
ATOM 4741 N N . PHE A 1 651 ? 34.359 131.107 26.611 1.00 46.06 651 PHE A N 1
ATOM 4742 C CA . PHE A 1 651 ? 34.822 129.768 26.953 1.00 45.36 651 PHE A CA 1
ATOM 4743 C C . PHE A 1 651 ? 36.334 129.836 27.141 1.00 47.72 651 PHE A C 1
ATOM 4744 O O . PHE A 1 651 ? 37.011 130.612 26.466 1.00 45.88 651 PHE A O 1
ATOM 4752 N N . ARG A 1 652 ? 36.875 129.018 28.033 1.00 48.44 652 ARG A N 1
ATOM 4753 C CA . ARG A 1 652 ? 38.337 128.983 28.250 1.00 51.61 652 ARG A CA 1
ATOM 4754 C C . ARG A 1 652 ? 38.742 127.589 28.708 1.00 51.03 652 ARG A C 1
ATOM 4755 O O . ARG A 1 652 ? 37.882 126.819 29.147 1.00 50.20 652 ARG A O 1
ATOM 4763 N N . THR A 1 653 ? 40.027 127.255 28.590 1.00 50.47 653 THR A N 1
ATOM 4764 C CA . THR A 1 653 ? 40.500 125.951 29.047 1.00 52.96 653 THR A CA 1
ATOM 4765 C C . THR A 1 653 ? 40.685 125.994 30.554 1.00 55.67 653 THR A C 1
ATOM 4766 O O . THR A 1 653 ? 40.847 127.076 31.148 1.00 55.85 653 THR A O 1
ATOM 4770 N N . ASP A 1 654 ? 40.674 124.820 31.171 1.00 55.80 654 ASP A N 1
ATOM 4771 C CA . ASP A 1 654 ? 40.991 124.719 32.584 1.00 59.81 654 ASP A CA 1
ATOM 4772 C C . ASP A 1 654 ? 42.376 125.302 32.958 1.00 62.44 654 ASP A C 1
ATOM 4773 O O . ASP A 1 654 ? 42.499 126.032 33.952 1.00 61.91 654 ASP A O 1
ATOM 4778 N N . ARG A 1 655 ? 43.393 124.989 32.158 1.00 62.43 655 ARG A N 1
ATOM 4779 C CA . ARG A 1 655 ? 44.758 125.368 32.476 1.00 66.98 655 ARG A CA 1
ATOM 4780 C C . ARG A 1 655 ? 44.999 126.877 32.307 1.00 66.96 655 ARG A C 1
ATOM 4781 O O . ARG A 1 655 ? 45.915 127.432 32.908 1.00 69.35 655 ARG A O 1
ATOM 4789 N N . GLU A 1 656 ? 44.180 127.533 31.492 1.00 60.55 656 GLU A N 1
ATOM 4790 C CA . GLU A 1 656 ? 44.354 128.958 31.222 1.00 59.12 656 GLU A CA 1
ATOM 4791 C C . GLU A 1 656 ? 43.352 129.851 31.957 1.00 58.36 656 GLU A C 1
ATOM 4792 O O . GLU A 1 656 ? 43.349 131.054 31.749 1.00 59.42 656 GLU A O 1
ATOM 4798 N N . LYS A 1 657 ? 42.525 129.272 32.825 1.00 59.18 657 LYS A N 1
ATOM 4799 C CA . LYS A 1 657 ? 41.368 129.985 33.360 1.00 60.57 657 LYS A CA 1
ATOM 4800 C C . LYS A 1 657 ? 41.671 131.156 34.309 1.00 63.45 657 LYS A C 1
ATOM 4801 O O . LYS A 1 657 ? 40.788 131.988 34.548 1.00 62.66 657 LYS A O 1
ATOM 4807 N N . GLY A 1 658 ? 42.888 131.214 34.857 1.00 64.93 658 GLY A N 1
ATOM 4808 C CA . GLY A 1 658 ? 43.220 132.217 35.878 1.00 66.16 658 GLY A CA 1
ATOM 4809 C C . GLY A 1 658 ? 42.254 132.117 37.040 1.00 67.14 658 GLY A C 1
ATOM 4810 O O . GLY A 1 658 ? 42.091 131.049 37.624 1.00 65.94 658 GLY A O 1
ATOM 4811 N N . ASP A 1 659 ? 41.578 133.214 37.364 1.00 69.76 659 ASP A N 1
ATOM 4812 C CA . ASP A 1 659 ? 40.567 133.170 38.435 1.00 72.31 659 ASP A CA 1
ATOM 4813 C C . ASP A 1 659 ? 39.104 133.127 37.954 1.00 69.73 659 ASP A C 1
ATOM 4814 O O . ASP A 1 659 ? 38.186 133.391 38.737 1.00 67.83 659 ASP A O 1
ATOM 4819 N N . HIS A 1 660 ? 38.889 132.773 36.684 1.00 62.33 660 HIS A N 1
ATOM 4820 C CA . HIS A 1 660 ? 37.528 132.588 36.177 1.00 60.01 660 HIS A CA 1
ATOM 4821 C C . HIS A 1 660 ? 37.030 131.214 36.554 1.00 58.97 660 HIS A C 1
ATOM 4822 O O . HIS A 1 660 ? 37.681 130.214 36.249 1.00 59.10 660 HIS A O 1
ATOM 4829 N N . SER A 1 661 ? 35.885 131.143 37.234 1.00 58.43 661 SER A N 1
ATOM 4830 C CA . SER A 1 661 ? 35.258 129.858 37.540 1.00 58.10 661 SER A CA 1
ATOM 4831 C C . SER A 1 661 ? 34.612 129.298 36.259 1.00 56.39 661 SER A C 1
ATOM 4832 O O . SER A 1 661 ? 33.989 130.039 35.496 1.00 54.06 661 SER A O 1
ATOM 4835 N N . LEU A 1 662 ? 34.765 127.996 36.045 1.00 55.18 662 LEU A N 1
ATOM 4836 C CA . LEU A 1 662 ? 34.294 127.345 34.820 1.00 54.65 662 LEU A CA 1
ATOM 4837 C C . LEU A 1 662 ? 33.133 126.407 35.103 1.00 54.05 662 LEU A C 1
ATOM 4838 O O . LEU A 1 662 ? 33.023 125.859 36.205 1.00 54.41 662 LEU A O 1
ATOM 4843 N N . THR A 1 663 ? 32.248 126.243 34.121 1.00 51.45 663 THR A N 1
ATOM 4844 C CA . THR A 1 663 ? 31.243 125.202 34.206 1.00 49.79 663 THR A CA 1
ATOM 4845 C C . THR A 1 663 ? 31.828 123.954 33.560 1.00 50.30 663 THR A C 1
ATOM 4846 O O . THR A 1 663 ? 32.961 123.968 33.088 1.00 51.93 663 THR A O 1
ATOM 4850 N N . THR A 1 664 ? 31.060 122.873 33.541 1.00 50.01 664 THR A N 1
ATOM 4851 C CA . THR A 1 664 ? 31.467 121.634 32.872 1.00 50.38 664 THR A CA 1
ATOM 4852 C C . THR A 1 664 ? 30.864 121.568 31.455 1.00 49.26 664 THR A C 1
ATOM 4853 O O . THR A 1 664 ? 31.044 120.588 30.741 1.00 49.76 664 THR A O 1
ATOM 4857 N N . TYR A 1 665 ? 30.151 122.617 31.056 1.00 49.00 665 TYR A N 1
ATOM 4858 C CA . TYR A 1 665 ? 29.598 122.731 29.700 1.00 49.73 665 TYR A CA 1
ATOM 4859 C C . TYR A 1 665 ? 30.692 123.132 28.727 1.00 48.28 665 TYR A C 1
ATOM 4860 O O . TYR A 1 665 ? 31.437 124.082 28.979 1.00 50.81 665 TYR A O 1
ATOM 4869 N N . THR A 1 666 ? 30.798 122.406 27.621 1.00 47.52 666 THR A N 1
ATOM 4870 C CA . THR A 1 666 ? 31.921 122.613 26.706 1.00 47.36 666 THR A CA 1
ATOM 4871 C C . THR A 1 666 ? 31.450 123.234 25.401 1.00 46.92 666 THR A C 1
ATOM 4872 O O . THR A 1 666 ? 30.269 123.130 25.052 1.00 45.94 666 THR A O 1
ATOM 4876 N N . LEU A 1 667 ? 32.382 123.861 24.677 1.00 45.60 667 LEU A N 1
ATOM 4877 C CA . LEU A 1 667 ? 32.127 124.333 23.318 1.00 43.14 667 LEU A CA 1
ATOM 4878 C C . LEU A 1 667 ? 31.647 123.181 22.437 1.00 42.08 667 LEU A C 1
ATOM 4879 O O . LEU A 1 667 ? 30.799 123.380 21.573 1.00 40.96 667 LEU A O 1
ATOM 4884 N N . GLN A 1 668 ? 32.204 121.991 22.642 1.00 43.47 668 GLN A N 1
ATOM 4885 C CA . GLN A 1 668 ? 31.723 120.802 21.930 1.00 46.60 668 GLN A CA 1
ATOM 4886 C C . GLN A 1 668 ? 30.219 120.529 22.147 1.00 45.18 668 GLN A C 1
ATOM 4887 O O . GLN A 1 668 ? 29.499 120.246 21.184 1.00 44.40 668 GLN A O 1
ATOM 4893 N N . ASP A 1 669 ? 29.739 120.619 23.390 1.00 44.91 669 ASP A N 1
ATOM 4894 C CA . ASP A 1 669 ? 28.296 120.454 23.631 1.00 44.83 669 ASP A CA 1
ATOM 4895 C C . ASP A 1 669 ? 27.512 121.458 22.785 1.00 45.51 669 ASP A C 1
ATOM 4896 O O . ASP A 1 669 ? 26.503 121.104 22.174 1.00 45.09 669 ASP A O 1
ATOM 4901 N N . PHE A 1 670 ? 27.988 122.706 22.763 1.00 43.45 670 PHE A N 1
ATOM 4902 C CA . PHE A 1 670 ? 27.356 123.797 22.020 1.00 42.34 670 PHE A CA 1
ATOM 4903 C C . PHE A 1 670 ? 27.318 123.487 20.535 1.00 42.01 670 PHE A C 1
ATOM 4904 O O . PHE A 1 670 ? 26.260 123.546 19.887 1.00 40.69 670 PHE A O 1
ATOM 4912 N N . ILE A 1 671 ? 28.472 123.095 20.016 1.00 41.30 671 ILE A N 1
ATOM 4913 C CA . ILE A 1 671 ? 28.619 122.808 18.594 1.00 39.88 671 ILE A CA 1
ATOM 4914 C C . ILE A 1 671 ? 27.735 121.634 18.179 1.00 40.83 671 ILE A C 1
ATOM 4915 O O . ILE A 1 671 ? 27.042 121.697 17.153 1.00 39.76 671 ILE A O 1
ATOM 4920 N N . THR A 1 672 ? 27.730 120.575 18.987 1.00 42.52 672 THR A N 1
ATOM 4921 C CA . THR A 1 672 ? 26.903 119.389 18.684 1.00 43.74 672 THR A CA 1
ATOM 4922 C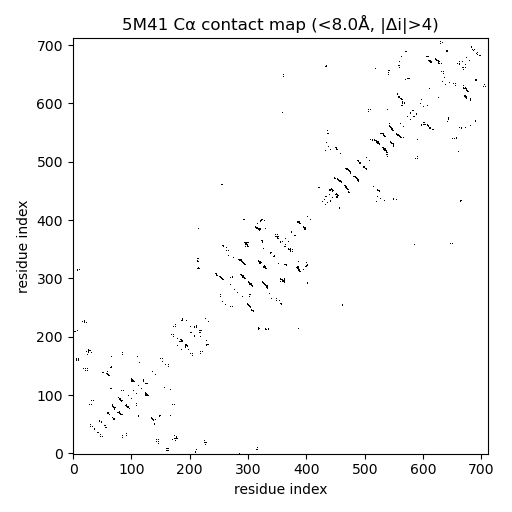 C . THR A 1 672 ? 25.429 119.779 18.505 1.00 43.32 672 THR A C 1
ATOM 4923 O O . THR A 1 672 ? 24.796 119.388 17.546 1.00 44.24 672 THR A O 1
ATOM 4927 N N . VAL A 1 673 ? 24.892 120.586 19.410 1.00 42.60 673 VAL A N 1
ATOM 4928 C CA . VAL A 1 673 ? 23.495 120.993 19.291 1.00 42.28 673 VAL A CA 1
ATOM 4929 C C . VAL A 1 673 ? 23.302 121.912 18.072 1.00 42.12 673 VAL A C 1
ATOM 4930 O O . VAL A 1 673 ? 22.393 121.705 17.257 1.00 41.43 673 VAL A O 1
ATOM 4934 N N . VAL A 1 674 ? 24.198 122.880 17.898 1.00 41.16 674 VAL A N 1
ATOM 4935 C CA . VAL A 1 674 ? 24.059 123.849 16.815 1.00 41.38 674 VAL A CA 1
ATOM 4936 C C . VAL A 1 674 ? 24.037 123.147 15.455 1.00 42.52 674 VAL A C 1
ATOM 4937 O O . VAL A 1 674 ? 23.200 123.453 14.597 1.00 42.84 674 VAL A O 1
ATOM 4941 N N . GLU A 1 675 ? 24.984 122.226 15.282 1.00 42.82 675 GLU A N 1
ATOM 4942 C CA . GLU A 1 675 ? 25.142 121.419 14.091 1.00 45.32 675 GLU A CA 1
ATOM 4943 C C . GLU A 1 675 ? 23.880 120.591 13.775 1.00 47.02 675 GLU A C 1
ATOM 4944 O O . GLU A 1 675 ? 23.469 120.500 12.634 1.00 45.86 675 GLU A O 1
ATOM 4950 N N . ASN A 1 676 ? 23.272 120.007 14.798 1.00 47.36 676 ASN A N 1
ATOM 4951 C CA . ASN A 1 676 ? 22.014 119.293 14.617 1.00 50.28 676 ASN A CA 1
ATOM 4952 C C . ASN A 1 676 ? 20.806 120.190 14.318 1.00 46.63 676 ASN A C 1
ATOM 4953 O O . ASN A 1 676 ? 19.828 119.709 13.772 1.00 47.06 676 ASN A O 1
ATOM 4958 N N . ALA A 1 677 ? 20.857 121.476 14.681 1.00 43.84 677 ALA A N 1
ATOM 4959 C CA . ALA A 1 677 ? 19.724 122.382 14.378 1.00 42.96 677 ALA A CA 1
ATOM 4960 C C . ALA A 1 677 ? 18.339 121.777 14.783 1.00 44.50 677 ALA A C 1
ATOM 4961 O O . ALA A 1 677 ? 17.438 121.685 13.953 1.00 44.82 677 ALA A O 1
ATOM 4963 N N . PRO A 1 678 ? 18.184 121.336 16.038 1.00 43.85 678 PRO A N 1
ATOM 4964 C CA . PRO A 1 678 ? 16.911 120.688 16.390 1.00 45.93 678 PRO A CA 1
ATOM 4965 C C . PRO A 1 678 ? 15.803 121.693 16.650 1.00 47.48 678 PRO A C 1
ATOM 4966 O O . PRO A 1 678 ? 16.056 122.911 16.768 1.00 45.20 678 PRO A O 1
ATOM 4970 N N . THR A 1 679 ? 14.584 121.170 16.714 1.00 47.78 679 THR A N 1
ATOM 4971 C CA . THR A 1 679 ? 13.402 121.905 17.152 1.00 51.10 679 THR A CA 1
ATOM 4972 C C . THR A 1 679 ? 13.258 123.216 16.388 1.00 49.16 679 THR A C 1
ATOM 4973 O O . THR A 1 679 ? 13.244 123.181 15.161 1.00 49.43 679 THR A O 1
ATOM 4977 N N . LYS A 1 680 ? 13.170 124.361 17.065 1.00 48.73 680 LYS A N 1
ATOM 4978 C CA . LYS A 1 680 ? 12.901 125.620 16.340 1.00 49.07 680 LYS A CA 1
ATOM 4979 C C . LYS A 1 680 ? 14.019 126.072 15.388 1.00 49.67 680 LYS A C 1
ATOM 4980 O O . LYS A 1 680 ? 13.809 126.944 14.523 1.00 50.90 680 LYS A O 1
ATOM 4986 N N . MET A 1 681 ? 15.199 125.482 15.535 1.00 49.13 681 MET A N 1
ATOM 4987 C CA . MET A 1 681 ? 16.311 125.726 14.589 1.00 48.88 681 MET A CA 1
ATOM 4988 C C . MET A 1 681 ? 16.260 124.932 13.283 1.00 48.49 681 MET A C 1
ATOM 4989 O O . MET A 1 681 ? 17.113 125.145 12.409 1.00 48.23 681 MET A O 1
ATOM 4994 N N . ARG A 1 682 ? 15.294 124.020 13.135 1.00 49.22 682 ARG A N 1
ATOM 4995 C CA . ARG A 1 682 ? 15.332 123.027 12.035 1.00 52.34 682 ARG A CA 1
ATOM 4996 C C . ARG A 1 682 ? 15.604 123.614 10.650 1.00 51.83 682 ARG A C 1
ATOM 4997 O O . ARG A 1 682 ? 16.424 123.077 9.900 1.00 51.40 682 ARG A O 1
ATOM 5005 N N . LYS A 1 683 ? 14.957 124.731 10.324 1.00 52.28 683 LYS A N 1
ATOM 5006 C CA . LYS A 1 683 ? 15.091 125.306 8.975 1.00 53.31 683 LYS A CA 1
ATOM 5007 C C . LYS A 1 683 ? 16.502 125.785 8.625 1.00 52.84 683 LYS A C 1
ATOM 5008 O O . LYS A 1 683 ? 16.852 125.845 7.448 1.00 54.16 683 LYS A O 1
ATOM 5014 N N . VAL A 1 684 ? 17.306 126.123 9.637 1.00 50.89 684 VAL A N 1
ATOM 5015 C CA . VAL A 1 684 ? 18.705 126.544 9.419 1.00 50.48 684 VAL A CA 1
ATOM 5016 C C . VAL A 1 684 ? 19.442 125.429 8.670 1.00 50.80 684 VAL A C 1
ATOM 5017 O O . VAL A 1 684 ? 20.293 125.690 7.818 1.00 49.20 684 VAL A O 1
ATOM 5021 N N . LYS A 1 685 ? 19.060 124.191 8.964 1.00 52.38 685 LYS A N 1
ATOM 5022 C CA . LYS A 1 685 ? 19.659 123.010 8.352 1.00 53.40 685 LYS A CA 1
ATOM 5023 C C . LYS A 1 685 ? 19.427 122.892 6.839 1.00 53.61 685 LYS A C 1
ATOM 5024 O O . LYS A 1 685 ? 20.174 122.185 6.174 1.00 52.59 685 LYS A O 1
ATOM 5030 N N . ASN A 1 686 ? 18.410 123.576 6.308 1.00 52.26 686 ASN A N 1
ATOM 5031 C CA . ASN A 1 686 ? 18.193 123.673 4.853 1.00 54.77 686 ASN A CA 1
ATOM 5032 C C . ASN A 1 686 ? 19.363 124.326 4.123 1.00 53.64 686 ASN A C 1
ATOM 5033 O O . ASN A 1 686 ? 19.608 124.042 2.942 1.00 53.61 686 ASN A O 1
ATOM 5038 N N . ASP A 1 687 ? 20.073 125.218 4.810 1.00 49.60 687 ASP A N 1
ATOM 5039 C CA . ASP A 1 687 ? 21.283 125.813 4.231 1.00 49.31 687 ASP A CA 1
ATOM 5040 C C . ASP A 1 687 ? 22.527 125.167 4.859 1.00 50.39 687 ASP A C 1
ATOM 5041 O O . ASP A 1 687 ? 23.132 125.703 5.800 1.00 47.16 687 ASP A O 1
ATOM 5046 N N . GLU A 1 688 ? 22.896 124.006 4.324 1.00 48.89 688 GLU A N 1
ATOM 5047 C CA . GLU A 1 688 ? 24.037 123.246 4.822 1.00 49.39 688 GLU A CA 1
ATOM 5048 C C . GLU A 1 688 ? 25.354 123.999 4.681 1.00 47.29 688 GLU A C 1
ATOM 5049 O O . GLU A 1 688 ? 26.251 123.860 5.520 1.00 45.89 688 GLU A O 1
ATOM 5055 N N . PHE A 1 689 ? 25.478 124.766 3.608 1.00 45.09 689 PHE A N 1
ATOM 5056 C CA . PHE A 1 689 ? 26.682 125.558 3.367 1.00 44.89 689 PHE A CA 1
ATOM 5057 C C . PHE A 1 689 ? 26.905 126.557 4.506 1.00 44.37 689 PHE A C 1
ATOM 5058 O O . PHE A 1 689 ? 28.017 126.648 5.052 1.00 46.27 689 PHE A O 1
ATOM 5066 N N . ALA A 1 690 ? 25.853 127.286 4.879 1.00 41.55 690 ALA A N 1
ATOM 5067 C CA . ALA A 1 690 ? 25.935 128.234 5.965 1.00 41.05 690 ALA A CA 1
ATOM 5068 C C . ALA A 1 690 ? 26.251 127.542 7.266 1.00 41.91 690 ALA A C 1
ATOM 5069 O O . ALA A 1 690 ? 27.199 127.927 7.947 1.00 40.16 690 ALA A O 1
ATOM 5071 N N . LEU A 1 691 ? 25.467 126.510 7.602 1.00 42.89 691 LEU A N 1
ATOM 5072 C CA . LEU A 1 691 ? 25.648 125.792 8.877 1.00 43.65 691 LEU A CA 1
ATOM 5073 C C . LEU A 1 691 ? 27.029 125.134 9.051 1.00 42.34 691 LEU A C 1
ATOM 5074 O O . LEU A 1 691 ? 27.620 125.239 10.131 1.00 41.81 691 LEU A O 1
ATOM 5079 N N . ASN A 1 692 ? 27.516 124.440 8.017 1.00 41.27 692 ASN A N 1
ATOM 5080 C CA . ASN A 1 692 ? 28.882 123.863 8.033 1.00 43.83 692 ASN A CA 1
ATOM 5081 C C . ASN A 1 692 ? 29.973 124.931 8.285 1.00 43.61 692 ASN A C 1
ATOM 5082 O O . ASN A 1 692 ? 30.901 124.713 9.070 1.00 42.31 692 ASN A O 1
ATOM 5087 N N . ASN A 1 693 ? 29.854 126.075 7.599 1.00 41.24 693 ASN A N 1
ATOM 5088 C CA . ASN A 1 693 ? 30.780 127.183 7.803 1.00 42.22 693 ASN A CA 1
ATOM 5089 C C . ASN A 1 693 ? 30.705 127.804 9.200 1.00 40.51 693 ASN A C 1
ATOM 5090 O O . ASN A 1 693 ? 31.724 128.204 9.736 1.00 42.00 693 ASN A O 1
ATOM 5095 N N . ILE A 1 694 ? 29.505 127.873 9.791 1.00 41.21 694 ILE A N 1
ATOM 5096 C CA . ILE A 1 694 ? 29.349 128.343 11.171 1.00 39.59 694 ILE A CA 1
ATOM 5097 C C . ILE A 1 694 ? 30.158 127.442 12.116 1.00 40.70 694 ILE A C 1
ATOM 5098 O O . ILE A 1 694 ? 30.904 127.920 12.993 1.00 41.11 694 ILE A O 1
ATOM 5103 N N . VAL A 1 695 ? 30.000 126.144 11.916 1.00 41.14 695 VAL A N 1
ATOM 5104 C CA . VAL A 1 695 ? 30.600 125.125 12.745 1.00 40.59 695 VAL A CA 1
ATOM 5105 C C . VAL A 1 695 ? 32.118 125.090 12.506 1.00 42.28 695 VAL A C 1
ATOM 5106 O O . VAL A 1 695 ? 32.921 125.124 13.457 1.00 40.74 695 VAL A O 1
ATOM 5110 N N . GLU A 1 696 ? 32.504 125.031 11.240 1.00 41.98 696 GLU A N 1
ATOM 5111 C CA . GLU A 1 696 ? 33.921 125.024 10.870 1.00 46.55 696 GLU A CA 1
ATOM 5112 C C . GLU A 1 696 ? 34.640 126.268 11.404 1.00 44.78 696 GLU A C 1
ATOM 5113 O O . GLU A 1 696 ? 35.758 126.145 11.875 1.00 43.77 696 GLU A O 1
ATOM 5119 N N . SER A 1 697 ? 33.993 127.443 11.355 1.00 43.69 697 SER A N 1
ATOM 5120 C CA . SER A 1 697 ? 34.545 128.670 11.975 1.00 43.65 697 SER A CA 1
ATOM 5121 C C . SER A 1 697 ? 34.831 128.437 13.440 1.00 43.95 697 SER A C 1
ATOM 5122 O O . SER A 1 697 ? 35.888 128.808 13.944 1.00 41.24 697 SER A O 1
ATOM 5125 N N . MET A 1 698 ? 33.870 127.833 14.130 1.00 41.46 698 MET A N 1
ATOM 5126 C CA . MET A 1 698 ? 34.027 127.597 15.558 1.00 43.40 698 MET A CA 1
ATOM 5127 C C . MET A 1 698 ? 35.191 126.666 15.881 1.00 43.46 698 MET A C 1
ATOM 5128 O O . MET A 1 698 ? 35.992 126.959 16.770 1.00 44.51 698 MET A O 1
ATOM 5133 N N . ARG A 1 699 ? 35.282 125.575 15.132 1.00 42.10 699 ARG A N 1
ATOM 5134 C CA . ARG A 1 699 ? 36.351 124.590 15.281 1.00 45.16 699 ARG A CA 1
ATOM 5135 C C . ARG A 1 699 ? 37.736 125.165 14.939 1.00 45.37 699 ARG A C 1
ATOM 5136 O O . ARG A 1 699 ? 38.703 124.953 15.680 1.00 48.38 699 ARG A O 1
ATOM 5144 N N . ALA A 1 700 ? 37.829 125.904 13.836 1.00 44.44 700 ALA A N 1
ATOM 5145 C CA . ALA A 1 700 ? 39.086 126.578 13.468 1.00 45.65 700 ALA A CA 1
ATOM 5146 C C . ALA A 1 700 ? 39.536 127.581 14.552 1.00 46.27 700 ALA A C 1
ATOM 5147 O O . ALA A 1 700 ? 40.729 127.683 14.848 1.00 46.98 700 ALA A O 1
ATOM 5149 N N . THR A 1 701 ? 38.578 128.295 15.151 1.00 45.44 701 THR A N 1
ATOM 5150 C CA . THR A 1 701 ? 38.876 129.301 16.165 1.00 44.99 701 THR A CA 1
ATOM 5151 C C . THR A 1 701 ? 39.380 128.630 17.438 1.00 47.57 701 THR A C 1
ATOM 5152 O O . THR A 1 701 ? 40.390 129.051 17.985 1.00 48.89 701 THR A O 1
ATOM 5156 N N . ALA A 1 702 ? 38.708 127.556 17.874 1.00 46.63 702 ALA A N 1
ATOM 5157 C CA . ALA A 1 702 ? 39.167 126.747 19.021 1.00 46.43 702 ALA A CA 1
ATOM 5158 C C . ALA A 1 702 ? 40.594 126.248 18.801 1.00 49.19 702 ALA A C 1
ATOM 5159 O O . ALA A 1 702 ? 41.451 126.352 19.686 1.00 49.11 702 ALA A O 1
ATOM 5161 N N . LYS A 1 703 ? 40.841 125.716 17.609 1.00 50.22 703 LYS A N 1
ATOM 5162 C CA . LYS A 1 703 ? 42.142 125.166 17.275 1.00 53.72 703 LYS A CA 1
ATOM 5163 C C . LYS A 1 703 ? 43.233 126.248 17.254 1.00 54.19 703 LYS A C 1
ATOM 5164 O O . LYS A 1 703 ? 44.310 126.072 17.815 1.00 52.88 703 LYS A O 1
ATOM 5170 N N . ASN A 1 704 ? 42.941 127.358 16.590 1.00 53.51 704 ASN A N 1
ATOM 5171 C CA . ASN A 1 704 ? 43.907 128.437 16.439 1.00 53.73 704 ASN A CA 1
ATOM 5172 C C . ASN A 1 704 ? 44.369 129.064 17.770 1.00 54.67 704 ASN A C 1
ATOM 5173 O O . ASN A 1 704 ? 45.483 129.557 17.850 1.00 58.95 704 ASN A O 1
ATOM 5178 N N . MET A 1 705 ? 43.525 129.041 18.801 1.00 52.90 705 MET A N 1
ATOM 5179 C CA . MET A 1 705 ? 43.903 129.523 20.141 1.00 52.77 705 MET A CA 1
ATOM 5180 C C . MET A 1 705 ? 44.635 128.439 20.951 1.00 54.13 705 MET A C 1
ATOM 5181 O O . MET A 1 705 ? 44.900 128.613 22.153 1.00 54.25 705 MET A O 1
ATOM 5186 N N . GLY A 1 706 ? 44.939 127.317 20.298 1.00 53.41 706 GLY A N 1
ATOM 5187 C CA . GLY A 1 706 ? 45.701 126.231 20.923 1.00 53.90 706 GLY A CA 1
ATOM 5188 C C . GLY A 1 706 ? 44.819 125.314 21.750 1.00 54.59 706 GLY A C 1
ATOM 5189 O O . GLY A 1 706 ? 45.302 124.604 22.620 1.00 55.06 706 GLY A O 1
ATOM 5190 N N . ALA A 1 707 ? 43.509 125.339 21.509 1.00 51.05 707 ALA A N 1
ATOM 5191 C CA . ALA A 1 707 ? 42.615 124.496 22.306 1.00 51.87 707 ALA A CA 1
ATOM 5192 C C . ALA A 1 707 ? 41.818 123.531 21.420 1.00 51.14 707 ALA A C 1
ATOM 5193 O O . ALA A 1 707 ? 42.237 123.206 20.303 1.00 50.56 707 ALA A O 1
ATOM 5195 N N . SER A 1 708 ? 40.685 123.065 21.931 1.00 50.72 708 SER A N 1
ATOM 5196 C CA . SER A 1 708 ? 39.788 122.222 21.167 1.00 50.93 708 SER A CA 1
ATOM 5197 C C . SER A 1 708 ? 38.422 122.376 21.781 1.00 50.07 708 SER A C 1
ATOM 5198 O O . SER A 1 708 ? 38.306 122.746 22.954 1.00 48.88 708 SER A O 1
ATOM 5201 N N . PRO A 1 709 ? 37.373 122.063 20.999 1.00 50.34 709 PRO A N 1
ATOM 5202 C CA . PRO A 1 709 ? 36.019 122.233 21.518 1.00 47.94 709 PRO A CA 1
ATOM 5203 C C . PRO A 1 709 ? 35.745 121.481 22.835 1.00 48.79 709 PRO A C 1
ATOM 5204 O O . PRO A 1 709 ? 35.045 122.011 23.709 1.00 45.69 709 PRO A O 1
ATOM 5208 N N . ASP A 1 710 ? 36.290 120.278 22.998 1.00 50.10 710 ASP A N 1
ATOM 5209 C CA . ASP A 1 710 ? 36.048 119.534 24.251 1.00 53.90 710 ASP A CA 1
ATOM 5210 C C . ASP A 1 710 ? 36.934 119.959 25.443 1.00 54.09 710 ASP A C 1
ATOM 5211 O O . ASP A 1 710 ? 36.722 119.484 26.550 1.00 54.39 710 ASP A O 1
ATOM 5216 N N . THR A 1 711 ? 37.915 120.836 25.217 1.00 52.72 711 THR A N 1
ATOM 5217 C CA . THR A 1 711 ? 38.761 121.343 26.319 1.00 53.55 711 THR A CA 1
ATOM 5218 C C . THR A 1 711 ? 38.412 122.804 26.681 1.00 51.89 711 THR A C 1
ATOM 5219 O O . THR A 1 711 ? 39.011 123.400 27.578 1.00 51.04 711 THR A O 1
ATOM 5223 N N . LEU A 1 712 ? 37.437 123.361 25.969 1.00 48.72 712 LEU A N 1
ATOM 5224 C CA . LEU A 1 712 ? 36.951 124.708 26.214 1.00 48.11 712 LEU A CA 1
ATOM 5225 C C . LEU A 1 712 ? 35.659 124.710 27.015 1.00 48.64 712 LEU A C 1
ATOM 5226 O O . LEU A 1 712 ? 34.610 124.283 26.513 1.00 48.96 712 LEU A O 1
ATOM 5231 N N . PHE A 1 713 ? 35.724 125.212 28.244 1.00 46.90 713 PHE A N 1
ATOM 5232 C CA . PHE A 1 713 ? 34.531 125.253 29.106 1.00 47.64 713 PHE A CA 1
ATOM 5233 C C . PHE A 1 713 ? 33.876 126.648 29.193 1.00 46.80 713 PHE A C 1
ATOM 5234 O O . PHE A 1 713 ? 34.560 127.656 29.225 1.00 46.92 713 PHE A O 1
ATOM 5242 N N . LEU A 1 714 ? 32.545 126.689 29.249 1.00 46.50 714 LEU A N 1
ATOM 5243 C CA . LEU A 1 714 ? 31.824 127.949 29.399 1.00 46.30 714 LEU A CA 1
ATOM 5244 C C . LEU A 1 714 ? 32.105 128.533 30.795 1.00 45.90 714 LEU A C 1
ATOM 5245 O O . LEU A 1 714 ? 32.044 127.792 31.773 1.00 45.22 714 LEU A O 1
ATOM 5250 N N . ASP A 1 715 ? 32.426 129.834 30.869 1.00 45.73 715 ASP A N 1
ATOM 5251 C CA . ASP A 1 715 ? 32.574 130.555 32.148 1.00 49.20 715 ASP A CA 1
ATOM 5252 C C . ASP A 1 715 ? 31.292 130.472 32.938 1.00 48.86 715 ASP A C 1
ATOM 5253 O O . ASP A 1 715 ? 30.198 130.591 32.368 1.00 46.86 715 ASP A O 1
ATOM 5258 N N . VAL A 1 716 ? 31.423 130.342 34.253 1.00 48.43 716 VAL A N 1
ATOM 5259 C CA . VAL A 1 716 ? 30.248 130.412 35.117 1.00 50.63 716 VAL A CA 1
ATOM 5260 C C . VAL A 1 716 ? 29.487 131.722 34.830 1.00 52.08 716 VAL A C 1
ATOM 5261 O O . VAL A 1 716 ? 28.235 131.737 34.768 1.00 51.07 716 VAL A O 1
ATOM 5265 N N . ALA A 1 717 ? 30.239 132.802 34.611 1.00 48.57 717 ALA A N 1
ATOM 5266 C CA . ALA A 1 717 ? 29.651 134.131 34.390 1.00 49.91 717 ALA A CA 1
ATOM 5267 C C . ALA A 1 717 ? 28.811 134.213 33.096 1.00 51.24 717 ALA A C 1
ATOM 5268 O O . ALA A 1 717 ? 27.919 135.062 32.978 1.00 52.67 717 ALA A O 1
ATOM 5270 N N . SER A 1 718 ? 29.094 133.332 32.135 1.00 48.93 718 SER A N 1
ATOM 5271 C CA . SER A 1 718 ? 28.333 133.289 30.886 1.00 47.86 718 SER A CA 1
ATOM 5272 C C . SER A 1 718 ? 27.067 132.392 30.952 1.00 50.36 718 SER A C 1
ATOM 5273 O O . SER A 1 718 ? 26.297 132.329 29.983 1.00 50.42 718 SER A O 1
ATOM 5276 N N . THR A 1 719 ? 26.875 131.692 32.072 1.00 49.37 719 THR A N 1
ATOM 5277 C CA . THR A 1 719 ? 25.774 130.722 32.221 1.00 48.10 719 THR A CA 1
ATOM 5278 C C . THR A 1 719 ? 24.414 131.233 31.741 1.00 49.96 719 THR A C 1
ATOM 5279 O O . THR A 1 719 ? 23.793 130.627 30.853 1.00 48.93 719 THR A O 1
ATOM 5283 N N . ASN A 1 720 ? 23.958 132.333 32.339 1.00 49.98 720 ASN A N 1
ATOM 5284 C CA . ASN A 1 720 ? 22.659 132.905 32.014 1.00 51.25 720 ASN A CA 1
ATOM 5285 C C . ASN A 1 720 ? 22.559 133.352 30.564 1.00 49.28 720 ASN A C 1
ATOM 5286 O O . ASN A 1 720 ? 21.508 133.177 29.932 1.00 49.44 720 ASN A O 1
ATOM 5291 N N . TYR A 1 721 ? 23.649 133.896 30.035 1.00 47.75 721 TYR A N 1
ATOM 5292 C CA . TYR A 1 721 ? 23.669 134.370 28.650 1.00 47.87 721 TYR A CA 1
ATOM 5293 C C . TYR A 1 721 ? 23.479 133.196 27.704 1.00 46.07 721 TYR A C 1
ATOM 5294 O O . TYR A 1 721 ? 22.658 133.272 26.784 1.00 46.41 721 TYR A O 1
ATOM 5303 N N . MET A 1 722 ? 24.200 132.103 27.969 1.00 44.58 722 MET A N 1
ATOM 5304 C CA . MET A 1 722 ? 24.095 130.871 27.170 1.00 43.96 722 MET A CA 1
ATOM 5305 C C . MET A 1 722 ? 22.689 130.236 27.214 1.00 44.71 722 MET A C 1
ATOM 5306 O O . MET A 1 722 ? 22.121 129.915 26.171 1.00 42.61 722 MET A O 1
ATOM 5311 N N . THR A 1 723 ? 22.114 130.082 28.414 1.00 46.10 723 THR A N 1
ATOM 5312 C CA . THR A 1 723 ? 20.782 129.469 28.542 1.00 48.20 723 THR A CA 1
ATOM 5313 C C . THR A 1 723 ? 19.713 130.349 27.896 1.00 47.53 723 THR A C 1
ATOM 5314 O O . THR A 1 723 ? 18.746 129.835 27.306 1.00 49.82 723 THR A O 1
ATOM 5318 N N . GLN A 1 724 ? 19.868 131.671 28.018 1.00 46.52 724 GLN A N 1
ATOM 5319 C CA . GLN A 1 724 ? 18.929 132.614 27.378 1.00 47.06 724 GLN A CA 1
ATOM 5320 C C . GLN A 1 724 ? 18.999 132.461 25.858 1.00 44.48 724 GLN A C 1
ATOM 5321 O O . GLN A 1 724 ? 17.980 132.294 25.179 1.00 45.16 724 GLN A O 1
ATOM 5327 N N . LEU A 1 725 ? 20.219 132.493 25.338 1.00 43.04 725 LEU A N 1
ATOM 5328 C CA . LEU A 1 725 ? 20.470 132.353 23.898 1.00 44.72 725 LEU A CA 1
ATOM 5329 C C . LEU A 1 725 ? 19.871 131.074 23.321 1.00 43.53 725 LEU A C 1
ATOM 5330 O O . LEU A 1 725 ? 19.125 131.120 22.339 1.00 44.39 725 LEU A O 1
ATOM 5335 N N . MET A 1 726 ? 20.220 129.942 23.922 1.00 42.53 726 MET A N 1
ATOM 5336 C CA . MET A 1 726 ? 19.753 128.637 23.438 1.00 43.27 726 MET A CA 1
ATOM 5337 C C . MET A 1 726 ? 18.248 128.471 23.605 1.00 42.48 726 MET A C 1
ATOM 5338 O O . MET A 1 726 ? 17.595 127.922 22.735 1.00 43.46 726 MET A O 1
ATOM 5343 N N . GLY A 1 727 ? 17.712 128.936 24.723 1.00 43.25 727 GLY A N 1
ATOM 5344 C CA . GLY A 1 727 ? 16.275 128.920 24.964 1.00 43.19 727 GLY A CA 1
ATOM 5345 C C . GLY A 1 727 ? 15.540 129.557 23.809 1.00 45.74 727 GLY A C 1
ATOM 5346 O O . GLY A 1 727 ? 14.549 128.994 23.304 1.00 45.31 727 GLY A O 1
ATOM 5347 N N . GLN A 1 728 ? 16.047 130.711 23.363 1.00 44.55 728 GLN A N 1
ATOM 5348 C CA . GLN A 1 728 ? 15.434 131.450 22.277 1.00 46.91 728 GLN A CA 1
ATOM 5349 C C . GLN A 1 728 ? 15.654 130.739 20.939 1.00 46.64 728 GLN A C 1
ATOM 5350 O O . GLN A 1 728 ? 14.697 130.503 20.173 1.00 44.15 728 GLN A O 1
ATOM 5356 N N . VAL A 1 729 ? 16.914 130.398 20.673 1.00 45.10 729 VAL A N 1
ATOM 5357 C CA . VAL A 1 729 ? 17.302 129.821 19.399 1.00 44.27 729 VAL A CA 1
ATOM 5358 C C . VAL A 1 729 ? 16.595 128.467 19.216 1.00 43.82 729 VAL A C 1
ATOM 5359 O O . VAL A 1 729 ? 16.035 128.170 18.155 1.00 45.66 729 VAL A O 1
ATOM 5363 N N . LEU A 1 730 ? 16.594 127.659 20.258 1.00 41.89 730 LEU A N 1
ATOM 5364 C CA . LEU A 1 730 ? 16.079 126.313 20.128 1.00 42.86 730 LEU A CA 1
ATOM 5365 C C . LEU A 1 730 ? 14.582 126.185 20.341 1.00 45.08 730 LEU A C 1
ATOM 5366 O O . LEU A 1 730 ? 13.974 125.277 19.773 1.00 45.20 730 LEU A O 1
ATOM 5371 N N . THR A 1 731 ? 13.988 127.063 21.153 1.00 46.00 731 THR A N 1
ATOM 5372 C CA . THR A 1 731 ? 12.574 126.892 21.535 1.00 48.08 731 THR A CA 1
ATOM 5373 C C . THR A 1 731 ? 11.721 128.156 21.418 1.00 50.86 731 THR A C 1
ATOM 5374 O O . THR A 1 731 ? 10.589 128.183 21.904 1.00 52.92 731 THR A O 1
ATOM 5378 N N . ASN A 1 732 ? 12.257 129.202 20.788 1.00 51.48 732 ASN A N 1
ATOM 5379 C CA . ASN A 1 732 ? 11.570 130.499 20.716 1.00 53.06 732 ASN A CA 1
ATOM 5380 C C . ASN A 1 732 ? 11.223 131.047 22.103 1.00 53.88 732 ASN A C 1
ATOM 5381 O O . ASN A 1 732 ? 10.256 131.772 22.255 1.00 56.92 732 ASN A O 1
ATOM 5386 N N . GLY A 1 733 ? 12.020 130.690 23.104 1.00 52.95 733 GLY A N 1
ATOM 5387 C CA . GLY A 1 733 ? 11.816 131.163 24.474 1.00 55.24 733 GLY A CA 1
ATOM 5388 C C . GLY A 1 733 ? 10.638 130.509 25.193 1.00 57.52 733 GLY A C 1
ATOM 5389 O O . GLY A 1 733 ? 10.191 131.001 26.226 1.00 59.04 733 GLY A O 1
ATOM 5390 N N . ARG A 1 734 ? 10.129 129.406 24.648 1.00 59.73 734 ARG A N 1
ATOM 5391 C CA . ARG A 1 734 ? 8.980 128.704 25.249 1.00 61.76 734 ARG A CA 1
ATOM 5392 C C . ARG A 1 734 ? 9.407 127.786 26.384 1.00 59.44 734 ARG A C 1
ATOM 5393 O O . ARG A 1 734 ? 8.644 127.529 27.293 1.00 62.11 734 ARG A O 1
ATOM 5401 N N . GLN A 1 735 ? 10.639 127.303 26.340 1.00 57.00 735 GLN A N 1
ATOM 5402 C CA . GLN A 1 735 ? 11.125 126.405 27.379 1.00 56.42 735 GLN A CA 1
ATOM 5403 C C . GLN A 1 735 ? 12.369 126.958 28.075 1.00 55.47 735 GLN A C 1
ATOM 5404 O O . GLN A 1 735 ? 13.296 127.415 27.421 1.00 55.97 735 GLN A O 1
ATOM 5410 N N . GLU A 1 736 ? 12.373 126.914 29.402 1.00 58.01 736 GLU A N 1
ATOM 5411 C CA . GLU A 1 736 ? 13.526 127.326 30.206 1.00 59.23 736 GLU A CA 1
ATOM 5412 C C . GLU A 1 736 ? 14.568 126.227 30.163 1.00 55.72 736 GLU A C 1
ATOM 5413 O O . GLU A 1 736 ? 14.293 125.091 30.545 1.00 54.17 736 GLU A O 1
ATOM 5419 N N . LEU A 1 737 ? 15.755 126.550 29.663 1.00 52.27 737 LEU A N 1
ATOM 5420 C CA . LEU A 1 737 ? 16.807 125.538 29.554 1.00 50.28 737 LEU A CA 1
ATOM 5421 C C . LEU A 1 737 ? 17.906 125.792 30.573 1.00 50.85 737 LEU A C 1
ATOM 5422 O O . LEU A 1 737 ? 18.130 126.929 30.972 1.00 52.96 737 LEU A O 1
ATOM 5427 N N . ASN A 1 738 ? 18.588 124.733 30.994 1.00 50.33 738 ASN A N 1
ATOM 5428 C CA . ASN A 1 738 ? 19.776 124.877 31.827 1.00 52.50 738 ASN A CA 1
ATOM 5429 C C . ASN A 1 738 ? 20.924 124.126 31.170 1.00 52.05 738 ASN A C 1
ATOM 5430 O O . ASN A 1 738 ? 20.704 123.364 30.200 1.00 51.26 738 ASN A O 1
ATOM 5435 N N . LEU A 1 739 ? 22.130 124.339 31.687 1.00 47.29 739 LEU A N 1
ATOM 5436 C CA . LEU A 1 739 ? 23.344 123.817 31.070 1.00 48.41 739 LEU A CA 1
ATOM 5437 C C . LEU A 1 739 ? 23.385 122.299 31.047 1.00 49.47 739 LEU A C 1
ATOM 5438 O O . LEU A 1 739 ? 23.830 121.701 30.065 1.00 49.58 739 LEU A O 1
ATOM 5443 N N . GLN A 1 740 ? 22.914 121.672 32.122 1.00 49.10 740 GLN A N 1
ATOM 5444 C CA . GLN A 1 740 ? 22.898 120.231 32.180 1.00 51.33 740 GLN A CA 1
ATOM 5445 C C . GLN A 1 740 ? 21.955 119.692 31.095 1.00 49.03 740 GLN A C 1
ATOM 5446 O O . GLN A 1 740 ? 22.291 118.756 30.380 1.00 49.66 740 GLN A O 1
ATOM 5452 N N . GLY A 1 741 ? 20.769 120.288 30.978 1.00 50.13 741 GLY A N 1
ATOM 5453 C CA . GLY A 1 741 ? 19.827 119.906 29.916 1.00 48.36 741 GLY A CA 1
ATOM 5454 C C . GLY A 1 741 ? 20.495 120.073 28.552 1.00 47.48 741 GLY A C 1
ATOM 5455 O O . GLY A 1 741 ? 20.370 119.218 27.692 1.00 45.03 741 GLY A O 1
ATOM 5456 N N . LEU A 1 742 ? 21.233 121.167 28.371 1.00 45.81 742 LEU A N 1
ATOM 5457 C CA . LEU A 1 742 ? 21.955 121.394 27.117 1.00 44.93 742 LEU A CA 1
ATOM 5458 C C . LEU A 1 742 ? 23.050 120.348 26.892 1.00 45.24 742 LEU A C 1
ATOM 5459 O O . LEU A 1 742 ? 23.206 119.859 25.772 1.00 44.58 742 LEU A O 1
ATOM 5464 N N . SER A 1 743 ? 23.786 119.989 27.947 1.00 45.64 743 SER A N 1
ATOM 5465 C CA . SER A 1 743 ? 24.820 118.929 27.846 1.00 48.29 743 SER A CA 1
ATOM 5466 C C . SER A 1 743 ? 24.225 117.560 27.557 1.00 48.42 743 SER A C 1
ATOM 5467 O O . SER A 1 743 ? 24.743 116.801 26.727 1.00 46.38 743 SER A O 1
ATOM 5470 N N . ASN A 1 744 ? 23.134 117.247 28.249 1.00 47.95 744 ASN A N 1
ATOM 5471 C CA . ASN A 1 744 ? 22.423 115.995 27.977 1.00 51.16 744 ASN A CA 1
ATOM 5472 C C . ASN A 1 744 ? 21.866 115.932 26.557 1.00 48.75 744 ASN A C 1
ATOM 5473 O O . ASN A 1 744 ? 21.955 114.888 25.922 1.00 50.50 744 ASN A O 1
ATOM 5478 N N . ALA A 1 745 ? 21.353 117.052 26.042 1.00 46.35 745 ALA A N 1
ATOM 5479 C CA . ALA A 1 745 ? 20.858 117.092 24.658 1.00 46.99 745 ALA A CA 1
ATOM 5480 C C . ALA A 1 745 ? 21.982 116.757 23.680 1.00 49.24 745 ALA A C 1
ATOM 5481 O O . ALA A 1 745 ? 21.785 115.982 22.730 1.00 50.11 745 ALA A O 1
ATOM 5483 N N . ALA A 1 746 ? 23.162 117.327 23.923 1.00 46.65 746 ALA A N 1
ATOM 5484 C CA . ALA A 1 746 ? 24.342 116.983 23.139 1.00 49.29 746 ALA A CA 1
ATOM 5485 C C . ALA A 1 746 ? 24.678 115.490 23.260 1.00 50.41 746 ALA A C 1
ATOM 5486 O O . ALA A 1 746 ? 24.916 114.811 22.256 1.00 50.39 746 ALA A O 1
ATOM 5488 N N . GLN A 1 747 ? 24.709 114.995 24.490 1.00 53.92 747 GLN A N 1
ATOM 5489 C CA . GLN A 1 747 ? 24.905 113.562 24.744 1.00 58.77 747 GLN A CA 1
ATOM 5490 C C . GLN A 1 747 ? 23.931 112.664 23.970 1.00 56.61 747 GLN A C 1
ATOM 5491 O O . GLN A 1 747 ? 24.359 111.706 23.333 1.00 55.93 747 GLN A O 1
ATOM 5497 N N . LYS A 1 748 ? 22.639 112.984 24.021 1.00 55.85 748 LYS A N 1
ATOM 5498 C CA . LYS A 1 748 ? 21.622 112.280 23.236 1.00 57.70 748 LYS A CA 1
ATOM 5499 C C . LYS A 1 748 ? 21.935 112.281 21.754 1.00 58.04 748 LYS A C 1
ATOM 5500 O O . LYS A 1 748 ? 21.655 111.295 21.073 1.00 57.28 748 LYS A O 1
ATOM 5506 N N . LEU A 1 749 ? 22.506 113.379 21.245 1.00 54.24 749 LEU A N 1
ATOM 5507 C CA . LEU A 1 749 ? 22.826 113.441 19.822 1.00 56.06 749 LEU A CA 1
ATOM 5508 C C . LEU A 1 749 ? 23.995 112.543 19.407 1.00 60.74 749 LEU A C 1
ATOM 5509 O O . LEU A 1 749 ? 23.990 112.022 18.305 1.00 64.56 749 LEU A O 1
ATOM 5514 N N . ARG A 1 750 ? 24.988 112.381 20.283 1.00 65.22 750 ARG A N 1
ATOM 5515 C CA . ARG A 1 750 ? 26.127 111.483 20.025 1.00 69.85 750 ARG A CA 1
ATOM 5516 C C . ARG A 1 750 ? 25.741 109.995 20.155 1.00 75.80 750 ARG A C 1
ATOM 5517 O O . ARG A 1 750 ? 26.301 109.148 19.465 1.00 78.74 750 ARG A O 1
ATOM 5525 N N . ASN A 1 751 ? 24.782 109.693 21.030 1.00 79.02 751 ASN A N 1
ATOM 5526 C CA . ASN A 1 751 ? 24.283 108.320 21.225 1.00 87.09 751 ASN A CA 1
ATOM 5527 C C . ASN A 1 751 ? 23.615 107.715 19.984 1.00 91.53 751 ASN A C 1
ATOM 5528 O O . ASN A 1 751 ? 23.792 106.525 19.700 1.00 94.99 751 ASN A O 1
ATOM 5533 N N . GLY A 1 752 ? 22.847 108.538 19.263 1.00 90.10 752 GLY A N 1
ATOM 5534 C CA . GLY A 1 752 ? 22.147 108.114 18.047 1.00 92.63 752 GLY A CA 1
ATOM 5535 C C . GLY A 1 752 ? 23.056 107.812 16.864 1.00 94.05 752 GLY A C 1
ATOM 5536 O O . GLY A 1 752 ? 24.042 108.513 16.626 1.00 93.73 752 GLY A O 1
#

Solvent-accessible surface area: 33040 Å² total; per-residue (Å²): 169,39,36,40,36,55,45,6,0,0,30,12,2,96,64,10,75,89,96,0,12,38,49,0,0,46,19,0,0,10,19,1,8,6,58,7,66,124,106,79,122,85,100,83,74,78,17,33,52,10,7,74,79,68,165,84,83,22,35,0,19,14,39,52,1,0,0,4,1,3,22,20,97,60,180,64,23,162,41,10,18,1,0,0,0,5,0,80,104,87,7,25,17,68,2,134,98,84,55,32,14,65,115,14,92,72,85,8,4,77,54,0,6,2,77,216,27,51,173,77,4,90,112,26,43,0,8,29,20,51,155,122,131,48,132,69,17,49,0,63,89,1,10,90,45,5,0,66,22,0,67,101,1,15,82,87,25,160,68,59,43,86,30,4,2,43,1,0,46,13,0,0,12,21,0,0,69,1,2,38,110,51,95,140,10,6,46,20,59,75,105,66,115,95,37,158,16,67,60,144,51,29,70,56,43,60,65,5,3,61,24,2,14,14,5,81,6,50,1,0,87,0,0,42,15,0,61,35,5,16,108,103,118,122,48,58,102,135,94,10,79,123,56,37,5,37,91,40,48,53,60,32,64,42,25,39,2,41,60,193,41,10,23,106,64,0,35,118,15,0,19,22,25,0,38,99,7,21,143,53,173,97,11,81,33,54,29,11,0,0,0,0,0,0,1,4,23,12,3,18,0,0,0,1,5,1,59,15,14,156,127,8,29,62,19,6,5,0,0,1,6,33,5,63,13,0,0,1,0,2,0,4,0,11,7,0,35,48,4,26,168,142,37,69,2,46,74,9,0,64,6,0,9,74,37,0,32,35,13,2,17,2,98,21,16,75,83,81,0,4,88,13,8,44,174,46,54,136,124,43,114,90,27,76,67,0,24,6,37,21,148,125,37,83,72,97,15,2,4,38,6,13,22,125,23,0,50,89,94,3,47,79,63,56,130,110,64,44,91,77,90,35,118,165,56,123,149,39,72,59,22,39,106,88,2,19,68,73,71,2,8,19,19,121,90,62,203,32,14,46,3,0,5,29,60,30,24,4,28,9,51,68,91,67,87,112,20,72,1,8,15,24,35,15,76,38,101,142,96,131,73,77,119,56,32,62,10,17,16,28,66,126,43,161,123,49,109,79,100,84,115,60,23,95,126,27,14,5,14,0,11,3,1,29,48,10,61,95,49,28,8,1,49,6,71,40,19,56,65,111,75,0,42,0,10,3,4,3,0,0,1,0,2,25,1,2,1,34,2,70,148,192,47,55,39,49,6,11,0,3,0,24,0,2,1,0,1,0,0,0,28,0,21,22,68,47,47,9,90,123,111,31,38,27,13,7,87,18,0,4,115,12,43,116,40,160,89,69,91,13,88,43,117,84,1,85,46,21,0,46,0,5,1,83,164,48,73,70,142,70,76,37,24,114,2,16,0,65,10,0,3,22,1,0,74,42,2,33,75,63,0,134,101,0,97,100,8,103,69,0,7,95,6,0,5,71,2,0,112,28,0,0,159,21,7,41,16,36,27,76,59,0,53,0,6,75,86,2,37,112,61,0,25,77,0,0,5,58,0,11,19,68,45,194,104,164,40,94,27,111,34,3,18,74,38,0,85,156,64,106,116,101

Secondary structure (DSSP, 8-state):
-----HHHHHHHHHTS-HHHHHHHHHHHHHHHHHHHHHTSSS---HHHHHH-------EEEE-SSTTEEEEESSTT-S-EEEEETT-SS-SEEEE-STHHHHT---HHHHTTS-HHHHGGG----GGGGGT--PEEEEGGGHHHHHHHHHHHHHHHSS-HHHHHHHHHTTHHHHHHHHHHTSTTSEEETTEEEEE----TT---HHHHHHTTTSTT-HHHHHHHHHHHHT------HHHHHHH--EEE-S--EEEE--STTHHHHHHHHHHHHHHHHHHTTSS-TTSEEEEEEEEETTTEEEEEEEEEPGGG-EEEE-EEEEETTEEEEEEEHHHHHHHHHHTTTHHHHHHHHHHHTT-SSS---HHHHHHHHHHTSTT-PPPPPPEEE-TTS-EEEPPPS--HHHHHHHHHHHHHHS-S-SSS-----HHHHTT--TT-SSS---SS-TT-PPPEEEEETTTTEEEEEEEEEEE-TTSTT-EEEEEEEEEE-TTS-EEEEE-SSHHHHHHHHHHTTT-EEE-S--STT-EEEEEE--TT--EEEEEEE-SSSEEEEEEEE-HHHHHHHHHHHHTS-HHHHSS-HHHHHHHHTTS-GGGSS---SSS-EEEE-STT-TT--EEEEEHHHHHHHHHH--GGGGGGGG-HHHHHHHHHHHHHHHHHTT--GGG-EEEGGGHHHHHHHHHHHHHTT-S---HHHHHHHHHHHHH-

Foldseek 3Di:
DAFFPLQLVLVLQVLFDLVLQLLLLLLLVLLVVVVVQVVDDPNDCQLVPLSVPPPHWFKKFDDLFAQWIFGAPDVPHPWGWIARSQDPPPRIDGGPDLCSQLPAADPSRLLRHAPVGSCQQVVRTRSSVVVDDTDMDTSNCPSSVNSVSLVVRLVRDDPNRVSNLNSCLRSQLSSLCSQQPQPQHPAAQPRPNDHHHHSPPDDHSRVLSRCQQFAQRNSLVVSVRSNRSDDDDDDDQVRQVVLVFWAFLLDKDKAALADPCRLVVVLVVLLVVLVVCCVVVVFPQQFKKKFWWFQDALRMTMTTITTTPPQNAAWNHWHWDFDQQGIIGIGGSNSSNVCSVVCVCSQLSQLRSVQSRGHRQSGSGRVSSQVSSCVVPPHDDRRDATWHAGPVGDIDGRDDPPHPVVVVSVVVVVVVVVDCPDPDDDDDDLCLQLLFDLCANRAHADDFANRRFDWDWDQDPHVSDTWIWGFTWADPVPDPDDTFTAIWTWDQDPVRDIDIDHDPDLSSLQSRLVVQQLGWHFRFDHDAQGKTWIAGSLLLEQKTWIFHHHVDTTAPTKMKGLQQLVLLLLVLLLVLHNCVVPNSVSRSSSCSSVDDSCRGPDNPQPDIWIWDAPVRQVPFAFDQQWLLLVLLCQLCLDASRVSSVVSVVSSVSHSVSSQSNQVSNVHGRNRITTTPVCFVSVQCRCCCSHPVVPDRDGRVNSSVVSVVSVVD

Radius of gyration: 35.64 Å; Cα contacts (8 Å, |Δi|>4): 1373; chains: 1; bounding box: 83×69×102 Å

Nearest PDB structures (foldseek):
  5m41-assembly1_A  TM=1.001E+00  e=0.000E+00  Vibrio nigripulchritudo

Sequence (712 aa):
LGGINHSAVANRYRNLTKEAQQNLYQFAIIEVLSQIREERPDKNLDAYNALIGKVTTVDIYTYGATNMFFMPDARGSKTGILVNLNSPDKPYTNIQQPSDFNNINDDESFRQNFTSWEKRDGTGWNLGYFNQKTPRTINISELSKILVERLDYHVSQENNDDQILSSTLLLDVLPRSAKGAAREPLGVSASGIPFQLEFTFEGFTSPTDELRAIQSPFSHLAKYFDLLVASTNGVEYSQEQAENIGAWIDSGTQLLMSASGIGAAVSVIQGAAGLTADAIEGKEIDPLDVISLSLAAIPGGKIVAKLSKVSKNLGQVVRGGISIAETGVDIVGSSRDLIEGFKKGNFTDIINGLVSVASSSASGRPGKSKIGNAIKKGNPDAPLPTRPTYRNHEGEVRRPIPTAQTKSFFERVAIVRREGLSGRGAIGLDLTAAQKRGAELSGMGGTISKSNPNGNVSQVYINEAEGIEKNITYRKVPVPNEPGNFENRLQESFLDNNGQTKWRDFPYAGEEFDFRLQHKDDFNNIGDLGVGKQGIIAVNNPYSFVHHSHTFEQKGISNNHLTLESNAFLTYIEGKKTGDFENKYGNEMEWLVRKFKTKKNDFDLKDIPDNIHFRTDREKGDHSLTTYTLQDFITVVENAPTKMRKVKNDEFALNNIVESMRATAKNMGASPDTLFLDVASTNYMTQLMGQVLTNGRQELNLQGLSNAAQKLRNG